Protein AF-0000000087647174 (afdb_homodimer)

Solvent-accessible surface area (backbone atoms only — not comparable to full-atom values): 28016 Å² total; per-residue (Å²): 135,87,87,78,84,74,86,78,82,80,76,81,75,75,77,78,75,77,76,73,79,75,77,76,76,72,75,74,75,75,74,72,73,73,77,72,71,60,72,70,64,63,54,54,50,62,52,38,54,63,48,56,74,18,55,45,66,81,54,76,66,61,51,58,64,56,45,48,37,51,50,40,34,52,49,32,66,31,69,84,44,49,74,46,58,58,70,43,44,45,51,32,48,70,75,23,43,50,56,51,49,48,52,36,60,67,63,58,63,47,58,58,33,41,82,67,64,77,73,72,74,71,82,64,83,77,45,68,67,58,46,52,37,46,48,43,52,52,45,43,45,53,52,52,61,71,61,63,69,49,73,67,49,49,50,19,52,45,41,41,61,38,38,54,54,66,53,83,88,55,81,57,39,69,61,32,42,49,53,21,30,49,22,32,24,52,37,48,50,49,36,51,56,39,23,77,73,66,30,57,48,67,23,21,45,62,62,50,51,48,57,54,51,51,69,60,44,60,64,42,46,31,58,71,62,33,65,91,49,54,67,67,56,54,53,50,49,49,56,70,32,52,100,130,87,89,70,85,69,78,78,80,78,70,81,72,74,76,73,75,76,75,72,80,77,74,76,74,72,76,73,74,74,74,73,72,73,75,74,70,60,69,70,63,63,56,52,49,62,52,38,56,60,48,56,76,14,63,48,66,88,54,77,66,62,50,58,63,57,45,49,37,52,50,41,36,52,49,33,64,31,68,82,44,50,75,46,56,59,69,41,44,47,51,33,48,70,75,23,44,49,56,52,48,49,51,32,61,68,64,60,62,49,64,54,35,43,81,70,65,77,73,72,74,71,81,64,83,77,46,68,67,59,45,52,38,48,50,44,50,52,46,44,45,54,50,53,61,69,63,64,69,49,72,67,48,49,49,20,52,45,40,42,60,37,37,54,54,68,54,81,86,55,79,57,38,69,60,33,41,51,54,21,28,50,22,31,23,54,37,48,51,50,34,51,55,39,22,76,74,68,31,58,48,67,24,21,44,63,62,50,50,47,56,54,52,52,70,61,46,58,65,42,46,32,58,70,61,34,66,92,48,54,65,68,54,53,52,49,49,50,55,70,32,53,98

Nearest PDB structures (foldseek):
  8c5l-assembly1_B-2  TM=8.445E-01  e=8.201E-06  Escherichia coli K-12
  4log-assembly1_B  TM=7.966E-01  e=1.423E-05  Escherichia coli O104:H4 str. 2009EL-2071
  6nx1-assembly2_A  TM=6.796E-01  e=5.367E-04  Homo sapiens
  7axg-assembly1_A  TM=6.955E-01  e=8.497E-04  Homo sapiens
  3vt7-assembly2_A  TM=5.934E-01  e=8.497E-04  Rattus norvegicus

Foldseek 3Di:
DDDDDDDDPPDPPPPPPPPPPPPPPVPPPPPVPPPPPVVPVVVPVVVVVLQPVLQPEQDDDPALLVQLLVQLLVVLPDVLNVVFDLVQSLQLCLQQSLLLSLLCVLLVSRRSYHDPDPPPLPPPDCPVVLVVLVVLSVVLSVLSVVLNDDPLLSVLLSLLSRLDLPGPPGDPSVSSVVSNVVSVVSNVVVLVVVCVPPNNVSSCSSVVSNVSSVVRDLVSSCVRRVVPDDSVRSSVSSSVSND/DDDDPVPDPPPPDPPPPPPPPPPPPVPPPPPVPPPPPVVPVVVPVVVVVQAPVLQDEQDDDPALLVLLLVQLLVVLPDVLNVVFDLVQSLQLCLQQSLLLSLLCVLLVSPGPYHDPPPPPLPPPDCPPVLVVLVVLSVVLSVLSVVLNDDPLLSVLLSLLSRLDLPGPPGDPSVSSVVSNVVSVVSNVVVLVVVCVPPNNVSSCSSVVSNVSSVVRDLVSSCVRRVVPDDSVRSSVSSSVSND

Structure (mmCIF, N/CA/C/O backbone):
data_AF-0000000087647174-model_v1
#
loop_
_entity.id
_entity.type
_entity.pdbx_description
1 polymer 'NR LBD domain-containing protein'
#
loop_
_atom_site.group_PDB
_atom_site.id
_atom_site.type_symbol
_atom_site.label_atom_id
_atom_site.label_alt_id
_atom_site.label_comp_id
_atom_site.label_asym_id
_atom_site.label_entity_id
_atom_site.label_seq_id
_atom_site.pdbx_PDB_ins_code
_atom_site.Cartn_x
_atom_site.Cartn_y
_atom_site.Cartn_z
_atom_site.occupancy
_atom_site.B_iso_or_equiv
_atom_site.auth_seq_id
_atom_site.auth_comp_id
_atom_site.auth_asym_id
_atom_site.auth_atom_id
_atom_site.pdbx_PDB_model_num
ATOM 1 N N . MET A 1 1 ? -89.812 -27.609 -20.031 1 23.02 1 MET A N 1
ATOM 2 C CA . MET A 1 1 ? -90.438 -27.469 -18.734 1 23.02 1 MET A CA 1
ATOM 3 C C . MET A 1 1 ? -89.562 -27.984 -17.609 1 23.02 1 MET A C 1
ATOM 5 O O . MET A 1 1 ? -89.875 -27.812 -16.422 1 23.02 1 MET A O 1
ATOM 9 N N . GLY A 1 2 ? -88.688 -29.141 -17.906 1 18.5 2 GLY A N 1
ATOM 10 C CA . GLY A 1 2 ? -88.5 -30.156 -16.891 1 18.5 2 GLY A CA 1
ATOM 11 C C . GLY A 1 2 ? -87.875 -29.656 -15.633 1 18.5 2 GLY A C 1
ATOM 12 O O . GLY A 1 2 ? -87.312 -28.547 -15.617 1 18.5 2 GLY A O 1
ATOM 13 N N . ALA A 1 3 ? -87.188 -30.688 -14.805 1 21.03 3 ALA A N 1
ATOM 14 C CA . ALA A 1 3 ? -87.125 -31.297 -13.477 1 21.03 3 ALA A CA 1
ATOM 15 C C . ALA A 1 3 ? -86.062 -30.578 -12.617 1 21.03 3 ALA A C 1
ATOM 17 O O . ALA A 1 3 ? -85.125 -30 -13.133 1 21.03 3 ALA A O 1
ATOM 18 N N . VAL A 1 4 ? -86.125 -30.656 -11.273 1 23.84 4 VAL A N 1
ATOM 19 C CA . VAL A 1 4 ? -86 -30.156 -9.906 1 23.84 4 VAL A CA 1
ATOM 20 C C . VAL A 1 4 ? -84.625 -30.422 -9.375 1 23.84 4 VAL A C 1
ATOM 22 O O . VAL A 1 4 ? -84.25 -30.047 -8.25 1 23.84 4 VAL A O 1
ATOM 25 N N . GLN A 1 5 ? -83.625 -31.172 -10.062 1 20.84 5 GLN A N 1
ATOM 26 C CA . GLN A 1 5 ? -83 -32.125 -9.148 1 20.84 5 GLN A CA 1
ATOM 27 C C . GLN A 1 5 ? -82.312 -31.406 -7.992 1 20.84 5 GLN A C 1
ATOM 29 O O . GLN A 1 5 ? -81.812 -30.281 -8.156 1 20.84 5 GLN A O 1
ATOM 34 N N . HIS A 1 6 ? -82.125 -31.906 -6.773 1 21.38 6 HIS A N 1
ATOM 35 C CA . HIS A 1 6 ? -82.062 -31.875 -5.316 1 21.38 6 HIS A CA 1
ATOM 36 C C . HIS A 1 6 ? -80.688 -31.578 -4.824 1 21.38 6 HIS A C 1
ATOM 38 O O . HIS A 1 6 ? -80.438 -31.625 -3.621 1 21.38 6 HIS A O 1
ATOM 44 N N . GLU A 1 7 ? -79.562 -31.453 -5.734 1 22.02 7 GLU A N 1
ATOM 45 C CA . GLU A 1 7 ? -78.375 -32.031 -5.125 1 22.02 7 GLU A CA 1
ATOM 46 C C . GLU A 1 7 ? -78.062 -31.359 -3.783 1 22.02 7 GLU A C 1
ATOM 48 O O . GLU A 1 7 ? -78.375 -30.188 -3.576 1 22.02 7 GLU A O 1
ATOM 53 N N . ARG A 1 8 ? -77.438 -32.156 -2.865 1 21.92 8 ARG A N 1
ATOM 54 C CA . ARG A 1 8 ? -77.125 -32.438 -1.476 1 21.92 8 ARG A CA 1
ATOM 55 C C . ARG A 1 8 ? -76.188 -31.391 -0.894 1 21.92 8 ARG A C 1
ATOM 57 O O . ARG A 1 8 ? -75.312 -30.875 -1.592 1 21.92 8 ARG A O 1
ATOM 64 N N . ALA A 1 9 ? -76.5 -30.844 0.259 1 21.78 9 ALA A N 1
ATOM 65 C CA . ALA A 1 9 ? -76.188 -29.844 1.283 1 21.78 9 ALA A CA 1
ATOM 66 C C . ALA A 1 9 ? -74.812 -30.109 1.944 1 21.78 9 ALA A C 1
ATOM 68 O O . ALA A 1 9 ? -74.75 -30.922 2.861 1 21.78 9 ALA A O 1
ATOM 69 N N . LEU A 1 10 ? -73.75 -30.641 1.104 1 22.23 10 LEU A N 1
ATOM 70 C CA . LEU A 1 10 ? -72.625 -31.203 1.797 1 22.23 10 LEU A CA 1
ATOM 71 C C . LEU A 1 10 ? -72.062 -30.219 2.816 1 22.23 10 LEU A C 1
ATOM 73 O O . LEU A 1 10 ? -71.875 -29.047 2.506 1 22.23 10 LEU A O 1
ATOM 77 N N . GLY A 1 11 ? -72.25 -30.484 4.055 1 21.05 11 GLY A N 1
ATOM 78 C CA . GLY A 1 11 ? -72 -29.969 5.391 1 21.05 11 GLY A CA 1
ATOM 79 C C . GLY A 1 11 ? -70.562 -29.625 5.629 1 21.05 11 GLY A C 1
ATOM 80 O O . GLY A 1 11 ? -69.688 -30.391 5.262 1 21.05 11 GLY A O 1
ATOM 81 N N . GLU A 1 12 ? -70.125 -28.375 5.574 1 23.55 12 GLU A N 1
ATOM 82 C CA . GLU A 1 12 ? -68.875 -27.641 5.68 1 23.55 12 GLU A CA 1
ATOM 83 C C . GLU A 1 12 ? -68.25 -27.859 7.035 1 23.55 12 GLU A C 1
ATOM 85 O O . GLU A 1 12 ? -68.625 -27.25 8.031 1 23.55 12 GLU A O 1
ATOM 90 N N . LYS A 1 13 ? -68.125 -29.188 7.402 1 23.41 13 LYS A N 1
ATOM 91 C CA . LYS A 1 13 ? -67.5 -29.5 8.695 1 23.41 13 LYS A CA 1
ATOM 92 C C . LYS A 1 13 ? -66.25 -28.656 8.953 1 23.41 13 LYS A C 1
ATOM 94 O O . LYS A 1 13 ? -65.375 -28.594 8.102 1 23.41 13 LYS A O 1
ATOM 99 N N . GLU A 1 14 ? -66.25 -27.688 9.742 1 23.7 14 GLU A N 1
ATOM 100 C CA . GLU A 1 14 ? -65.375 -26.688 10.289 1 23.7 14 GLU A CA 1
ATOM 101 C C . GLU A 1 14 ? -64.25 -27.344 11.078 1 23.7 14 GLU A C 1
ATOM 103 O O . GLU A 1 14 ? -64.438 -27.828 12.188 1 23.7 14 GLU A O 1
ATOM 108 N N . ARG A 1 15 ? -63.656 -28.406 10.609 1 23.5 15 ARG A N 1
ATOM 109 C CA . ARG A 1 15 ? -62.688 -29.062 11.469 1 23.5 15 ARG A CA 1
ATOM 110 C C . ARG A 1 15 ? -61.688 -28.078 12.055 1 23.5 15 ARG A C 1
ATOM 112 O O . ARG A 1 15 ? -61.031 -27.359 11.312 1 23.5 15 ARG A O 1
ATOM 119 N N . ARG A 1 16 ? -61.906 -27.516 13.219 1 26.16 16 ARG A N 1
ATOM 120 C CA . ARG A 1 16 ? -61.156 -26.719 14.164 1 26.16 16 ARG A CA 1
ATOM 121 C C . ARG A 1 16 ? -59.812 -27.359 14.453 1 26.16 16 ARG A C 1
ATOM 123 O O . ARG A 1 16 ? -59.719 -28.344 15.203 1 26.16 16 ARG A O 1
ATOM 130 N N . ARG A 1 17 ? -58.969 -27.875 13.508 1 20.91 17 ARG A N 1
ATOM 131 C CA . ARG A 1 17 ? -57.75 -28.641 13.789 1 20.91 17 ARG A CA 1
ATOM 132 C C . ARG A 1 17 ? -56.844 -27.875 14.734 1 20.91 17 ARG A C 1
ATOM 134 O O . ARG A 1 17 ? -56.5 -26.719 14.484 1 20.91 17 ARG A O 1
ATOM 141 N N . ASN A 1 18 ? -57 -28.109 16.047 1 24.19 18 ASN A N 1
ATOM 142 C CA . ASN A 1 18 ? -56.188 -27.75 17.203 1 24.19 18 ASN A CA 1
ATOM 143 C C . ASN A 1 18 ? -54.688 -27.922 16.922 1 24.19 18 ASN A C 1
ATOM 145 O O . ASN A 1 18 ? -54.219 -29.047 16.703 1 24.19 18 ASN A O 1
ATOM 149 N N . GLU A 1 19 ? -54.125 -27.234 16.031 1 26.28 19 GLU A N 1
ATOM 150 C CA . GLU A 1 19 ? -52.688 -27.344 15.688 1 26.28 19 GLU A CA 1
ATOM 151 C C . GLU A 1 19 ? -51.812 -27.203 16.922 1 26.28 19 GLU A C 1
ATOM 153 O O . GLU A 1 19 ? -51.844 -26.156 17.594 1 26.28 19 GLU A O 1
ATOM 158 N N . ALA A 1 20 ? -51.688 -28.234 17.734 1 27.53 20 ALA A N 1
ATOM 159 C CA . ALA A 1 20 ? -50.812 -28.359 18.891 1 27.53 20 ALA A CA 1
ATOM 160 C C . ALA A 1 20 ? -49.438 -27.797 18.594 1 27.53 20 ALA A C 1
ATOM 162 O O . ALA A 1 20 ? -48.906 -27.984 17.5 1 27.53 20 ALA A O 1
ATOM 163 N N . PRO A 1 21 ? -49.031 -26.719 19.234 1 27.09 21 PRO A N 1
ATOM 164 C CA . PRO A 1 21 ? -47.75 -26 19.078 1 27.09 21 PRO A CA 1
ATOM 165 C C . PRO A 1 21 ? -46.562 -26.906 19.328 1 27.09 21 PRO A C 1
ATOM 167 O O . PRO A 1 21 ? -46.438 -27.516 20.391 1 27.09 21 PRO A O 1
ATOM 170 N N . ALA A 1 22 ? -46.188 -27.766 18.516 1 26.92 22 ALA A N 1
ATOM 171 C CA . ALA A 1 22 ? -45.062 -28.672 18.672 1 26.92 22 ALA A CA 1
ATOM 172 C C . ALA A 1 22 ? -43.812 -27.938 19.203 1 26.92 22 ALA A C 1
ATOM 174 O O . ALA A 1 22 ? -43.438 -26.906 18.656 1 26.92 22 ALA A O 1
ATOM 175 N N . THR A 1 23 ? -43.688 -27.906 20.422 1 25.52 23 THR A N 1
ATOM 176 C CA . THR A 1 23 ? -42.531 -27.453 21.188 1 25.52 23 THR A CA 1
ATOM 177 C C . THR A 1 23 ? -41.25 -28.156 20.719 1 25.52 23 THR A C 1
ATOM 179 O O . THR A 1 23 ? -41.094 -29.359 20.938 1 25.52 23 THR A O 1
ATOM 182 N N . CYS A 1 24 ? -40.906 -28.062 19.484 1 21.72 24 CYS A N 1
ATOM 183 C CA . CYS A 1 24 ? -39.688 -28.688 18.984 1 21.72 24 CYS A CA 1
ATOM 184 C C . CYS A 1 24 ? -38.5 -28.438 19.906 1 21.72 24 CYS A C 1
ATOM 186 O O . CYS A 1 24 ? -38.094 -27.297 20.094 1 21.72 24 CYS A O 1
ATOM 188 N N . ASN A 1 25 ? -38.438 -29.109 20.984 1 22.41 25 ASN A N 1
ATOM 189 C CA . ASN A 1 25 ? -37.281 -29.234 21.859 1 22.41 25 ASN A CA 1
ATOM 190 C C . ASN A 1 25 ? -36 -29.562 21.047 1 22.41 25 ASN A C 1
ATOM 192 O O . ASN A 1 25 ? -35.812 -30.703 20.641 1 22.41 25 ASN A O 1
ATOM 196 N N . ARG A 1 26 ? -35.75 -28.875 20.016 1 21.47 26 ARG A N 1
ATOM 197 C CA . ARG A 1 26 ? -34.562 -29.109 19.188 1 21.47 26 ARG A CA 1
ATOM 198 C C . ARG A 1 26 ? -33.344 -29.266 20.047 1 21.47 26 ARG A C 1
ATOM 200 O O . ARG A 1 26 ? -32.969 -28.359 20.797 1 21.47 26 ARG A O 1
ATOM 207 N N . ASN A 1 27 ? -33.156 -30.375 20.641 1 23.05 27 ASN A N 1
ATOM 208 C CA . ASN A 1 27 ? -31.922 -30.797 21.281 1 23.05 27 ASN A CA 1
ATOM 209 C C . ASN A 1 27 ? -30.703 -30.422 20.422 1 23.05 27 ASN A C 1
ATOM 211 O O . ASN A 1 27 ? -30.516 -30.984 19.328 1 23.05 27 ASN A O 1
ATOM 215 N N . PHE A 1 28 ? -30.375 -29.203 20.312 1 23.78 28 PHE A N 1
ATOM 216 C CA . PHE A 1 28 ? -29.125 -28.734 19.734 1 23.78 28 PHE A CA 1
ATOM 217 C C . PHE A 1 28 ? -27.938 -29.516 20.312 1 23.78 28 PHE A C 1
ATOM 219 O O . PHE A 1 28 ? -27.594 -29.359 21.484 1 23.78 28 PHE A O 1
ATOM 226 N N . VAL A 1 29 ? -27.875 -30.781 20.094 1 24.5 29 VAL A N 1
ATOM 227 C CA . VAL A 1 29 ? -26.656 -31.484 20.453 1 24.5 29 VAL A CA 1
ATOM 228 C C . VAL A 1 29 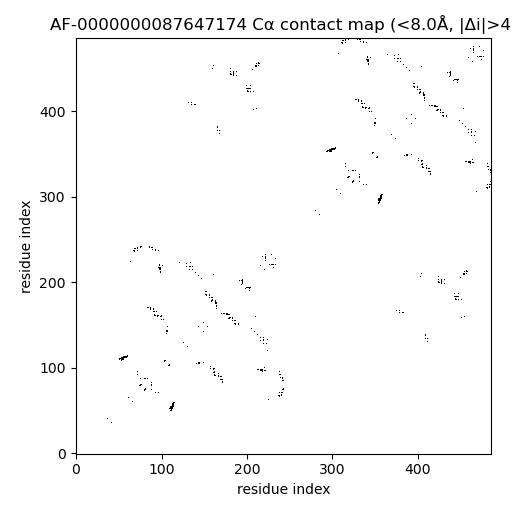? -25.438 -30.672 20.031 1 24.5 29 VAL A C 1
ATOM 230 O O . VAL A 1 29 ? -25.297 -30.297 18.859 1 24.5 29 VAL A O 1
ATOM 233 N N . LYS A 1 30 ? -24.859 -29.938 20.922 1 25.48 30 LYS A N 1
ATOM 234 C CA . LYS A 1 30 ? -23.578 -29.234 20.969 1 25.48 30 LYS A CA 1
ATOM 235 C C . LYS A 1 30 ? -22.438 -30.156 20.547 1 25.48 30 LYS A C 1
ATOM 237 O O . LYS A 1 30 ? -21.922 -30.922 21.359 1 25.48 30 LYS A O 1
ATOM 242 N N . THR A 1 31 ? -22.594 -30.938 19.547 1 25.72 31 THR A N 1
ATOM 243 C CA . THR A 1 31 ? -21.375 -31.656 19.156 1 25.72 31 THR A CA 1
ATOM 244 C C . THR A 1 31 ? -20.203 -30.688 19.047 1 25.72 31 THR A C 1
ATOM 246 O O . THR A 1 31 ? -20.203 -29.781 18.219 1 25.72 31 THR A O 1
ATOM 249 N N . THR A 1 32 ? -19.578 -30.453 20.156 1 26.84 32 THR A N 1
ATOM 250 C CA . THR A 1 32 ? -18.281 -29.812 20.328 1 26.84 32 THR A CA 1
ATOM 251 C C . THR A 1 32 ? -17.234 -30.422 19.406 1 26.84 32 THR A C 1
ATOM 253 O O . THR A 1 32 ? -16.75 -31.531 19.672 1 26.84 32 THR A O 1
ATOM 256 N N . THR A 1 33 ? -17.484 -30.578 18.172 1 27.47 33 THR A N 1
ATOM 257 C CA . THR A 1 33 ? -16.344 -31.016 17.375 1 27.47 33 THR A CA 1
ATOM 258 C C . THR A 1 33 ? -15.109 -30.172 17.688 1 27.47 33 THR A C 1
ATOM 260 O O . THR A 1 33 ? -15.078 -28.969 17.406 1 27.47 33 THR A O 1
ATOM 263 N N . THR A 1 34 ? -14.484 -30.516 18.766 1 27.27 34 THR A N 1
ATOM 264 C CA . THR A 1 34 ? -13.117 -30.078 19.062 1 27.27 34 THR A CA 1
ATOM 265 C C . THR A 1 34 ? -12.219 -30.25 17.844 1 27.27 34 THR A C 1
ATOM 267 O O . THR A 1 34 ? -11.961 -31.375 17.406 1 27.27 34 THR A O 1
ATOM 270 N N . LEU A 1 35 ? -12.352 -29.484 16.906 1 27.92 35 LEU A N 1
ATOM 271 C CA . LEU A 1 35 ? -11.336 -29.422 15.867 1 27.92 35 LEU A CA 1
ATOM 272 C C . LEU A 1 35 ? -9.938 -29.328 16.469 1 27.92 35 LEU A C 1
ATOM 274 O O . LEU A 1 35 ? -9.562 -28.297 17.031 1 27.92 35 LEU A O 1
ATOM 278 N N . THR A 1 36 ? -9.508 -30.406 17.172 1 29.19 36 THR A N 1
ATOM 279 C CA . THR A 1 36 ? -8.102 -30.562 17.547 1 29.19 36 THR A CA 1
ATOM 280 C C . THR A 1 36 ? -7.199 -30.344 16.328 1 29.19 36 THR A C 1
ATOM 282 O O . THR A 1 36 ? -7.145 -31.188 15.438 1 29.19 36 THR A O 1
ATOM 285 N N . CYS A 1 37 ? -7.164 -29.203 15.859 1 27.64 37 CYS A N 1
ATOM 286 C CA . CYS A 1 37 ? -6.137 -28.875 14.883 1 27.64 37 CYS A CA 1
ATOM 287 C C . CYS A 1 37 ? -4.746 -29.219 15.406 1 27.64 37 CYS A C 1
ATOM 289 O O . CYS A 1 37 ? -4.266 -28.594 16.359 1 27.64 37 CYS A O 1
ATOM 291 N N . ASP A 1 38 ? -4.391 -30.516 15.547 1 28.55 38 ASP A N 1
ATOM 292 C CA . ASP A 1 38 ? -2.988 -30.828 15.797 1 28.55 38 ASP A CA 1
ATOM 293 C C . ASP A 1 38 ? -2.066 -30.047 14.867 1 28.55 38 ASP A C 1
ATOM 295 O O . ASP A 1 38 ? -2.152 -30.172 13.648 1 28.55 38 ASP A O 1
ATOM 299 N N . PRO A 1 39 ? -1.535 -28.953 15.258 1 34.22 39 PRO A N 1
ATOM 300 C CA . PRO A 1 39 ? -0.658 -28.047 14.523 1 34.22 39 PRO A CA 1
ATOM 301 C C . PRO A 1 39 ? 0.453 -28.766 13.773 1 34.22 39 PRO A C 1
ATOM 303 O O . PRO A 1 39 ? 1.096 -28.188 12.891 1 34.22 39 PRO A O 1
ATOM 306 N N . SER A 1 40 ? 0.933 -29.969 14.211 1 34.25 40 SER A N 1
ATOM 307 C CA . SER A 1 40 ? 2.082 -30.672 13.648 1 34.25 40 SER A CA 1
ATOM 308 C C . SER A 1 40 ? 1.779 -31.188 12.242 1 34.25 40 SER A C 1
ATOM 310 O O . SER A 1 40 ? 2.646 -31.156 11.367 1 34.25 40 SER A O 1
ATOM 312 N N . GLN A 1 41 ? 0.749 -32.062 12.102 1 31.84 41 GLN A N 1
ATOM 313 C CA . GLN A 1 41 ? 0.479 -32.812 10.883 1 31.84 41 GLN A CA 1
ATOM 314 C C . GLN A 1 41 ? -0.001 -31.906 9.766 1 31.84 41 GLN A C 1
ATOM 316 O O . GLN A 1 41 ? 0.23 -32.188 8.586 1 31.84 41 GLN A O 1
ATOM 321 N N . ALA A 1 42 ? -0.937 -31.016 10.078 1 32.34 42 ALA A N 1
ATOM 322 C CA . ALA A 1 42 ? -1.534 -30.234 9 1 32.34 42 ALA A CA 1
ATOM 323 C C . ALA A 1 42 ? -0.517 -29.266 8.391 1 32.34 42 ALA A C 1
ATOM 325 O O . ALA A 1 42 ? -0.709 -28.781 7.273 1 32.34 42 ALA A O 1
ATOM 326 N N . SER A 1 43 ? 0.49 -28.859 9.125 1 37.28 43 SER A N 1
ATOM 327 C CA . SER A 1 43 ? 1.558 -27.969 8.68 1 37.28 43 SER A CA 1
ATOM 328 C C . SER A 1 43 ? 2.414 -28.625 7.605 1 37.28 43 SER A C 1
ATOM 330 O O . SER A 1 43 ? 2.844 -27.969 6.656 1 37.28 43 SER A O 1
ATOM 332 N N . SER A 1 44 ? 2.787 -29.969 7.805 1 36.09 44 SER A N 1
ATOM 333 C CA . SER A 1 44 ? 3.752 -30.656 6.945 1 36.09 44 SER A CA 1
ATOM 334 C C . SER A 1 44 ? 3.148 -30.969 5.582 1 36.09 44 SER A C 1
ATOM 336 O O . SER A 1 44 ? 3.822 -30.859 4.559 1 36.09 44 SER A O 1
ATOM 338 N N . GLN A 1 45 ? 1.918 -31.625 5.598 1 32.19 45 GLN A N 1
ATOM 339 C CA . GLN A 1 45 ? 1.375 -32.156 4.359 1 32.19 45 GLN A CA 1
ATOM 340 C C . GLN A 1 45 ? 0.993 -31.062 3.383 1 32.19 45 GLN A C 1
ATOM 342 O O . GLN A 1 45 ? 1.2 -31.188 2.176 1 32.19 45 GLN A O 1
ATOM 347 N N . ARG A 1 46 ? 0.147 -30.078 3.838 1 32.69 46 ARG A N 1
ATOM 348 C CA . ARG A 1 46 ? -0.354 -29.078 2.902 1 32.69 46 ARG A CA 1
ATOM 349 C C . ARG A 1 46 ? 0.768 -28.156 2.434 1 32.69 46 ARG A C 1
ATOM 351 O O . ARG A 1 46 ? 0.696 -27.594 1.342 1 32.69 46 ARG A O 1
ATOM 358 N N . GLN A 1 47 ? 1.764 -27.938 3.281 1 37.59 47 GLN A N 1
ATOM 359 C CA . GLN A 1 47 ? 3.01 -27.312 2.84 1 37.59 47 GLN A CA 1
ATOM 360 C C . GLN A 1 47 ? 3.703 -28.172 1.784 1 37.59 47 GLN A C 1
ATOM 362 O O . GLN A 1 47 ? 4.316 -27.641 0.855 1 37.59 47 GLN A O 1
ATOM 367 N N . GLU A 1 48 ? 3.771 -29.531 2.012 1 35.81 48 GLU A N 1
ATOM 368 C CA . GLU A 1 48 ? 4.398 -30.484 1.091 1 35.81 48 GLU A CA 1
ATOM 369 C C . GLU A 1 48 ? 3.65 -30.531 -0.238 1 35.81 48 GLU A C 1
ATOM 371 O O . GLU A 1 48 ? 4.266 -30.656 -1.299 1 35.81 48 GLU A O 1
ATOM 376 N N . ARG A 1 49 ? 2.279 -30.734 -0.21 1 32.22 49 ARG A N 1
ATOM 377 C CA . ARG A 1 49 ? 1.573 -30.828 -1.484 1 32.22 49 ARG A CA 1
ATOM 378 C C . ARG A 1 49 ? 1.785 -29.562 -2.314 1 32.22 49 ARG A C 1
ATOM 380 O O . ARG A 1 49 ? 1.882 -29.625 -3.541 1 32.22 49 ARG A O 1
ATOM 387 N N . ALA A 1 50 ? 1.824 -28.438 -1.612 1 33.09 50 ALA A N 1
ATOM 388 C CA . ALA A 1 50 ? 2.156 -27.234 -2.377 1 33.09 50 ALA A CA 1
ATOM 389 C C . ALA A 1 50 ? 3.617 -27.25 -2.816 1 33.09 50 ALA A C 1
ATOM 391 O O . ALA A 1 50 ? 3.961 -26.719 -3.871 1 33.09 50 ALA A O 1
ATOM 392 N N . LYS A 1 51 ? 4.488 -27.812 -1.981 1 33.91 51 LYS A N 1
ATOM 393 C CA . LYS A 1 51 ? 5.875 -28 -2.391 1 33.91 51 LYS A CA 1
ATOM 394 C C . LYS A 1 51 ? 5.988 -29.016 -3.52 1 33.91 51 LYS A C 1
ATOM 396 O O . LYS A 1 51 ? 6.809 -28.859 -4.426 1 33.91 51 LYS A O 1
ATOM 401 N N . ASN A 1 52 ? 5.461 -30.312 -3.311 1 32.12 52 ASN A N 1
ATOM 402 C CA . ASN A 1 52 ? 5.664 -31.469 -4.191 1 32.12 52 ASN A CA 1
ATOM 403 C C . ASN A 1 52 ? 5.105 -31.203 -5.586 1 32.12 52 ASN A C 1
ATOM 405 O O . ASN A 1 52 ? 5.672 -31.656 -6.582 1 32.12 52 ASN A O 1
ATOM 409 N N . ASN A 1 53 ? 3.861 -30.812 -5.66 1 30.11 53 ASN A N 1
ATOM 410 C CA . ASN A 1 53 ? 3.359 -30.781 -7.031 1 30.11 53 ASN A CA 1
ATOM 411 C C . ASN A 1 53 ? 4.102 -29.75 -7.879 1 30.11 53 ASN A C 1
ATOM 413 O O . ASN A 1 53 ? 3.809 -29.594 -9.062 1 30.11 53 ASN A O 1
ATOM 417 N N . PHE A 1 54 ? 4.723 -28.828 -7.176 1 30.55 54 PHE A N 1
ATOM 418 C CA . PHE A 1 54 ? 5.426 -27.859 -8 1 30.55 54 PHE A CA 1
ATOM 419 C C . PHE A 1 54 ? 6.809 -28.375 -8.383 1 30.55 54 PHE A C 1
ATOM 421 O O . PHE A 1 54 ? 7.691 -27.594 -8.75 1 30.55 54 PHE A O 1
ATOM 428 N N . SER A 1 55 ? 7.305 -29.531 -7.984 1 30.66 55 SER A N 1
ATOM 429 C CA . SER A 1 55 ? 8.539 -30.125 -8.484 1 30.66 55 SER A CA 1
ATOM 430 C C . SER A 1 55 ? 8.547 -30.188 -10.008 1 30.66 55 SER A C 1
ATOM 432 O O . SER A 1 55 ? 8.297 -31.234 -10.594 1 30.66 55 SER A O 1
ATOM 434 N N . ILE A 1 56 ? 7.934 -29.359 -10.828 1 31.03 56 ILE A N 1
ATOM 435 C CA . ILE A 1 56 ? 8.078 -29.547 -12.266 1 31.03 56 ILE A CA 1
ATOM 436 C C . ILE A 1 56 ? 9.562 -29.641 -12.625 1 31.03 56 ILE A C 1
ATOM 438 O O . ILE A 1 56 ? 10.391 -28.891 -12.102 1 31.03 56 ILE A O 1
ATOM 442 N N . SER A 1 57 ? 10.148 -30.641 -13.375 1 31.11 57 SER A N 1
ATOM 443 C CA . SER A 1 57 ? 11.344 -30.969 -14.148 1 31.11 57 SER A CA 1
ATOM 444 C C . SER A 1 57 ? 12.086 -29.719 -14.594 1 31.11 57 SER A C 1
ATOM 446 O O . SER A 1 57 ? 11.5 -28.641 -14.672 1 31.11 57 SER A O 1
ATOM 448 N N . ARG A 1 58 ? 13.414 -29.641 -14.984 1 36.38 58 ARG A N 1
ATOM 449 C CA . ARG A 1 58 ? 14.414 -28.734 -15.523 1 36.38 58 ARG A CA 1
ATOM 450 C C . ARG A 1 58 ? 13.805 -27.812 -16.594 1 36.38 58 ARG A C 1
ATOM 452 O O . ARG A 1 58 ? 14.484 -27.453 -17.562 1 36.38 58 ARG A O 1
ATOM 459 N N . LEU A 1 59 ? 12.5 -27.75 -17.062 1 37.78 59 LEU A N 1
ATOM 460 C CA . LEU A 1 59 ? 11.742 -27.219 -18.188 1 37.78 59 LEU A CA 1
ATOM 461 C C . LEU A 1 59 ? 11.828 -25.703 -18.219 1 37.78 59 LEU A C 1
ATOM 463 O O . LEU A 1 59 ? 12.031 -25.062 -17.188 1 37.78 59 LEU A O 1
ATOM 467 N N . VAL A 1 60 ? 12.023 -25.016 -19.5 1 46.31 60 VAL A N 1
ATOM 468 C CA . VAL A 1 60 ? 12.008 -23.641 -19.969 1 46.31 60 VAL A CA 1
ATOM 469 C C . VAL A 1 60 ? 11.086 -22.797 -19.094 1 46.31 60 VAL A C 1
ATOM 471 O O . VAL A 1 60 ? 9.938 -23.172 -18.844 1 46.31 60 VAL A O 1
ATOM 474 N N . ALA A 1 61 ? 11.727 -22.109 -18.25 1 53.62 61 ALA A N 1
ATOM 475 C CA . ALA A 1 61 ? 10.938 -21.172 -17.438 1 53.62 61 ALA A CA 1
ATOM 476 C C . ALA A 1 61 ? 9.68 -20.75 -18.188 1 53.62 61 ALA A C 1
ATOM 478 O O . ALA A 1 61 ? 9.734 -20.406 -19.359 1 53.62 61 ALA A O 1
ATOM 479 N N . PRO A 1 62 ? 8.523 -21.141 -17.75 1 63.25 62 PRO A N 1
ATOM 480 C CA . PRO A 1 62 ? 7.293 -20.703 -18.406 1 63.25 62 PRO A CA 1
ATOM 481 C C . PRO A 1 62 ? 7.328 -19.219 -18.797 1 63.25 62 PRO A C 1
ATOM 483 O O . PRO A 1 62 ? 8.008 -18.422 -18.141 1 63.25 62 PRO A O 1
ATOM 486 N N . SER A 1 63 ? 7.121 -19.062 -19.984 1 83.25 63 SER A N 1
ATOM 487 C CA . SER A 1 63 ? 6.906 -17.672 -20.375 1 83.25 63 SER A CA 1
ATOM 488 C C . SER A 1 63 ? 6.09 -16.922 -19.328 1 83.25 63 SER A C 1
ATOM 490 O O . SER A 1 63 ? 5.402 -17.531 -18.516 1 83.25 63 SER A O 1
ATOM 492 N N . SER A 1 64 ? 6.332 -15.727 -19.125 1 89 64 SER A N 1
ATOM 493 C CA . SER A 1 64 ? 5.559 -14.883 -18.219 1 89 64 SER A CA 1
ATOM 494 C C . SER A 1 64 ? 4.059 -15.102 -18.406 1 89 64 SER A C 1
ATOM 496 O O . SER A 1 64 ? 3.303 -15.125 -17.438 1 89 64 SER A O 1
ATOM 498 N N . GLU A 1 65 ? 3.713 -15.375 -19.625 1 91.88 65 GLU A N 1
ATOM 499 C CA . GLU A 1 65 ? 2.299 -15.586 -19.922 1 91.88 65 GLU A CA 1
ATOM 500 C C . GLU A 1 65 ? 1.793 -16.891 -19.312 1 91.88 65 GLU A C 1
ATOM 502 O O . GLU A 1 65 ? 0.747 -16.906 -18.656 1 91.88 65 GLU A O 1
ATOM 507 N N . SER A 1 66 ? 2.533 -17.953 -19.562 1 91.19 66 SER A N 1
ATOM 508 C CA . SER A 1 66 ? 2.137 -19.25 -19.016 1 91.19 66 SER A CA 1
ATOM 509 C C . SER A 1 66 ? 2.139 -19.234 -17.5 1 91.19 66 SER A C 1
ATOM 511 O O . SER A 1 66 ? 1.263 -19.828 -16.859 1 91.19 66 SER A O 1
ATOM 513 N N . PHE A 1 67 ? 3.1 -18.531 -16.984 1 90.25 67 PHE A N 1
ATOM 514 C CA . PHE A 1 67 ? 3.172 -18.422 -15.531 1 90.25 67 PHE A CA 1
ATOM 515 C C . PHE A 1 67 ? 1.964 -17.672 -14.984 1 90.25 67 PHE A C 1
ATOM 517 O O . PHE A 1 67 ? 1.361 -18.094 -13.992 1 90.25 67 PHE A O 1
ATOM 524 N N . LEU A 1 68 ? 1.586 -16.594 -15.633 1 93.94 68 LEU A N 1
ATOM 525 C CA . LEU A 1 68 ? 0.445 -15.797 -15.188 1 93.94 68 LEU A CA 1
ATOM 526 C C . LEU A 1 68 ? -0.831 -16.641 -15.188 1 93.94 68 LEU A C 1
ATOM 528 O O . LEU A 1 68 ? -1.572 -16.641 -14.203 1 93.94 68 LEU A O 1
ATOM 532 N N . VAL A 1 69 ? -1.053 -17.344 -16.266 1 94.31 69 VAL A N 1
ATOM 533 C CA . VAL A 1 69 ? -2.258 -18.156 -16.391 1 94.31 69 VAL A CA 1
ATOM 534 C C . VAL A 1 69 ? -2.281 -19.234 -15.297 1 94.31 69 VAL A C 1
ATOM 536 O O . VAL A 1 69 ? -3.309 -19.438 -14.641 1 94.31 69 VAL A O 1
ATOM 539 N N . SER A 1 70 ? -1.16 -19.891 -15.086 1 92.94 70 SER A N 1
ATOM 540 C CA . SER A 1 70 ? -1.063 -20.922 -14.062 1 92.94 70 SER A CA 1
ATOM 541 C C . SER A 1 70 ? -1.312 -20.344 -12.672 1 92.94 70 SER A C 1
ATOM 543 O O . SER A 1 70 ? -1.971 -20.969 -11.836 1 92.94 70 SER A O 1
ATOM 545 N N . LEU A 1 71 ? -0.772 -19.188 -12.445 1 92.75 71 LEU A N 1
ATOM 546 C CA . LEU A 1 71 ? -0.911 -18.531 -11.156 1 92.75 71 LEU A CA 1
ATOM 547 C C . LEU A 1 71 ? -2.369 -18.188 -10.875 1 92.75 71 LEU A C 1
ATOM 549 O O . LEU A 1 71 ? -2.871 -18.422 -9.773 1 92.75 71 LEU A O 1
ATOM 553 N N . ILE A 1 72 ? -3.016 -17.594 -11.891 1 96 72 ILE A N 1
ATOM 554 C CA . ILE A 1 72 ? -4.41 -17.188 -11.742 1 96 72 ILE A CA 1
ATOM 555 C C . ILE A 1 72 ? -5.277 -18.422 -11.5 1 96 72 ILE A C 1
ATOM 557 O O . ILE A 1 72 ? -6.156 -18.422 -10.633 1 96 72 ILE A O 1
ATOM 561 N N . ARG A 1 73 ? -5.004 -19.484 -12.18 1 94.56 73 ARG A N 1
ATOM 562 C CA . ARG A 1 73 ? -5.754 -20.719 -11.984 1 94.56 73 ARG A CA 1
ATOM 563 C C . ARG A 1 73 ? -5.539 -21.281 -10.578 1 94.56 73 ARG A C 1
ATOM 565 O O . ARG A 1 73 ? -6.48 -21.75 -9.938 1 94.56 73 ARG A O 1
ATOM 572 N N . TRP A 1 74 ? -4.352 -21.25 -10.172 1 92.69 74 TRP A N 1
ATOM 573 C CA . TRP A 1 74 ? -4.02 -21.719 -8.828 1 92.69 74 TRP A CA 1
ATOM 574 C C . TRP A 1 74 ? -4.785 -20.922 -7.773 1 92.69 74 TRP A C 1
ATOM 576 O O . TRP A 1 74 ? -5.41 -21.5 -6.883 1 92.69 74 TRP A O 1
ATOM 586 N N . TRP A 1 75 ? -4.797 -19.625 -7.875 1 93.75 75 TRP A N 1
ATOM 587 C CA . TRP A 1 75 ? -5.5 -18.781 -6.914 1 93.75 75 TRP A CA 1
ATOM 588 C C . TRP A 1 75 ? -7.004 -19 -6.98 1 93.75 75 TRP A C 1
ATOM 590 O O . TRP A 1 75 ? -7.68 -19.047 -5.949 1 93.75 75 TRP A O 1
ATOM 600 N N . SER A 1 76 ? -7.434 -19.141 -8.18 1 94.75 76 SER A N 1
ATOM 601 C CA . SER A 1 76 ? -8.867 -19.344 -8.375 1 94.75 76 SER A CA 1
ATOM 602 C C . SER A 1 76 ? -9.352 -20.609 -7.676 1 94.75 76 SER A C 1
ATOM 604 O O . SER A 1 76 ? -10.516 -20.688 -7.277 1 94.75 76 SER A O 1
ATOM 606 N N . SER A 1 77 ? -8.477 -21.516 -7.508 1 93.19 77 SER A N 1
ATOM 607 C CA . SER A 1 77 ? -8.852 -22.797 -6.922 1 93.19 77 SER A CA 1
ATOM 608 C C . SER A 1 77 ? -8.547 -22.828 -5.426 1 93.19 77 SER A C 1
ATOM 610 O O . SER A 1 77 ? -8.891 -23.797 -4.738 1 93.19 77 SER A O 1
ATOM 612 N N . SER A 1 78 ? -7.922 -21.812 -4.926 1 93.5 78 SER A N 1
ATOM 613 C CA . SER A 1 78 ? -7.582 -21.766 -3.508 1 93.5 78 SER A CA 1
ATOM 614 C C . SER A 1 78 ? -8.828 -21.594 -2.645 1 93.5 78 SER A C 1
ATOM 616 O O . SER A 1 78 ? -9.758 -20.891 -3.023 1 93.5 78 SER A O 1
ATOM 618 N N . PRO A 1 79 ? -8.859 -22.078 -1.481 1 90.81 79 PRO A N 1
ATOM 619 C CA . PRO A 1 79 ? -10.039 -22.094 -0.619 1 90.81 79 PRO A CA 1
ATOM 620 C C . PRO A 1 79 ? -10.586 -20.688 -0.351 1 90.81 79 PRO A C 1
ATOM 622 O O . PRO A 1 79 ? -11.789 -20.469 -0.475 1 90.81 79 PRO A O 1
ATOM 625 N N . PRO A 1 80 ? -9.758 -19.734 -0.067 1 92.88 80 PRO A N 1
ATOM 626 C CA . PRO A 1 80 ? -10.359 -18.422 0.214 1 92.88 80 PRO A CA 1
ATOM 627 C C . PRO A 1 80 ? -11.031 -17.812 -1.011 1 92.88 80 PRO A C 1
ATOM 629 O O . PRO A 1 80 ? -12.07 -17.156 -0.884 1 92.88 80 PRO A O 1
ATOM 632 N N . LEU A 1 81 ? -10.539 -18.047 -2.166 1 94.56 81 LEU A N 1
ATOM 633 C CA . LEU A 1 81 ? -11.078 -17.422 -3.371 1 94.56 81 LEU A CA 1
ATOM 634 C C . LEU A 1 81 ? -12.211 -18.266 -3.955 1 94.56 81 LEU A C 1
ATOM 636 O O . LEU A 1 81 ? -13.195 -17.719 -4.473 1 94.56 81 LEU A O 1
ATOM 640 N N . SER A 1 82 ? -12 -19.562 -3.84 1 93.75 82 SER A N 1
ATOM 641 C CA . SER A 1 82 ? -12.977 -20.469 -4.441 1 93.75 82 SER A CA 1
ATOM 642 C C . SER A 1 82 ? -14.32 -20.391 -3.715 1 93.75 82 SER A C 1
ATOM 644 O O . SER A 1 82 ? -15.352 -20.797 -4.262 1 93.75 82 SER A O 1
ATOM 646 N N . SER A 1 83 ? -14.328 -19.906 -2.523 1 93.69 83 SER A N 1
ATOM 647 C CA . SER A 1 83 ? -15.555 -19.75 -1.737 1 93.69 83 SER A CA 1
ATOM 648 C C . SER A 1 83 ? -16.359 -18.547 -2.189 1 93.69 83 SER A C 1
ATOM 650 O O . SER A 1 83 ? -17.531 -18.391 -1.824 1 93.69 83 SER A O 1
ATOM 652 N N . LEU A 1 84 ? -15.828 -17.703 -3.053 1 96.31 84 LEU A N 1
ATOM 653 C CA . LEU A 1 84 ? -16.484 -16.5 -3.529 1 96.31 84 LEU A CA 1
ATOM 654 C C . LEU A 1 84 ? -17.141 -16.734 -4.883 1 96.31 84 LEU A C 1
ATOM 656 O O . LEU A 1 84 ? -16.812 -17.688 -5.582 1 96.31 84 LEU A O 1
ATOM 660 N N . ALA A 1 85 ? -18.109 -15.891 -5.188 1 95.56 85 ALA A N 1
ATOM 661 C CA . ALA A 1 85 ? -18.703 -15.914 -6.52 1 95.56 85 ALA A CA 1
ATOM 662 C C . ALA A 1 85 ? -17.672 -15.633 -7.598 1 95.56 85 ALA A C 1
ATOM 664 O O . ALA A 1 85 ? -16.703 -14.898 -7.355 1 95.56 85 ALA A O 1
ATOM 665 N N . VAL A 1 86 ? -17.859 -16.188 -8.781 1 95.81 86 VAL A N 1
ATOM 666 C CA . VAL A 1 86 ? -16.906 -16.062 -9.875 1 95.81 86 VAL A CA 1
ATOM 667 C C . VAL A 1 86 ? -16.719 -14.586 -10.242 1 95.81 86 VAL A C 1
ATOM 669 O O . VAL A 1 86 ? -15.625 -14.148 -10.602 1 95.81 86 VAL A O 1
ATOM 672 N N . GLU A 1 87 ? -17.766 -13.766 -10.125 1 96.06 87 GLU A N 1
ATOM 673 C CA . GLU A 1 87 ? -17.703 -12.344 -10.438 1 96.06 87 GLU A CA 1
ATOM 674 C C . GLU A 1 87 ? -16.75 -11.617 -9.492 1 96.06 87 GLU A C 1
ATOM 676 O O . GLU A 1 87 ? -15.961 -10.781 -9.93 1 96.06 87 GLU A O 1
ATOM 681 N N . ASP A 1 88 ? -16.844 -11.984 -8.203 1 97.25 88 ASP A N 1
ATOM 682 C CA . ASP A 1 88 ? -15.945 -11.391 -7.223 1 97.25 88 ASP A CA 1
ATOM 683 C C . ASP A 1 88 ? -14.5 -11.836 -7.457 1 97.25 88 ASP A C 1
ATOM 685 O O . ASP A 1 88 ? -13.57 -11.039 -7.34 1 97.25 88 ASP A O 1
ATOM 689 N N . ARG A 1 89 ? -14.32 -13.141 -7.809 1 97.06 89 ARG A N 1
ATOM 690 C CA . ARG A 1 89 ? -12.977 -13.648 -8.094 1 97.06 89 ARG A CA 1
ATOM 691 C C . ARG A 1 89 ? -12.344 -12.906 -9.258 1 97.06 89 ARG A C 1
ATOM 693 O O . ARG A 1 89 ? -11.164 -12.547 -9.211 1 97.06 89 ARG A O 1
ATOM 700 N N . LYS A 1 90 ? -13.18 -12.586 -10.297 1 96.88 90 LYS A N 1
ATOM 701 C CA . LYS A 1 90 ? -12.695 -11.859 -11.477 1 96.88 90 LYS A CA 1
ATOM 702 C C . LYS A 1 90 ? -12.273 -10.438 -11.109 1 96.88 90 LYS A C 1
ATOM 704 O O . LYS A 1 90 ? -11.242 -9.953 -11.57 1 96.88 90 LYS A O 1
ATOM 709 N N . ILE A 1 91 ? -13.016 -9.812 -10.211 1 96.5 91 ILE A N 1
ATOM 710 C CA . ILE A 1 91 ? -12.727 -8.438 -9.805 1 96.5 91 ILE A CA 1
ATOM 711 C C . ILE A 1 91 ? -11.438 -8.406 -8.984 1 96.5 91 ILE A C 1
ATOM 713 O O . ILE A 1 91 ? -10.555 -7.582 -9.242 1 96.5 91 ILE A O 1
ATOM 717 N N . LEU A 1 92 ? -11.352 -9.328 -8.062 1 97 92 LEU A N 1
ATOM 718 C CA . LEU A 1 92 ? -10.203 -9.336 -7.16 1 97 92 LEU A CA 1
ATOM 719 C C . LEU A 1 92 ? -8.922 -9.672 -7.914 1 97 92 LEU A C 1
ATOM 721 O O . LEU A 1 92 ? -7.922 -8.961 -7.797 1 97 92 LEU A O 1
ATOM 725 N N . LEU A 1 93 ? -8.938 -10.695 -8.695 1 96.88 93 LEU A N 1
ATOM 726 C CA . LEU A 1 93 ? -7.754 -11.102 -9.445 1 96.88 93 LEU A CA 1
ATOM 727 C C . LEU A 1 93 ? -7.422 -10.086 -10.531 1 96.88 93 LEU A C 1
ATOM 729 O O . LEU A 1 93 ? -6.25 -9.828 -10.805 1 96.88 93 LEU A O 1
ATOM 733 N N . GLY A 1 94 ? -8.422 -9.492 -11.102 1 95.69 94 GLY A N 1
ATOM 734 C CA . GLY A 1 94 ? -8.211 -8.461 -12.109 1 95.69 94 GLY A CA 1
ATOM 735 C C . GLY A 1 94 ? -7.52 -7.23 -11.562 1 95.69 94 GLY A C 1
ATOM 736 O O . GLY A 1 94 ? -6.758 -6.57 -12.273 1 95.69 94 GLY A O 1
ATOM 737 N N . ASN A 1 95 ? -7.793 -6.93 -10.32 1 93.31 95 ASN A N 1
ATOM 738 C CA . ASN A 1 95 ? -7.254 -5.719 -9.719 1 93.31 95 ASN A CA 1
ATOM 739 C C . ASN A 1 95 ? -5.918 -5.977 -9.031 1 93.31 95 ASN A C 1
ATOM 741 O O . ASN A 1 95 ? -5.188 -5.039 -8.711 1 93.31 95 ASN A O 1
ATOM 745 N N . SER A 1 96 ? -5.566 -7.289 -8.859 1 96 96 SER A N 1
ATOM 746 C CA . SER A 1 96 ? -4.402 -7.551 -8.016 1 96 96 SER A CA 1
ATOM 747 C C . SER A 1 96 ? -3.406 -8.469 -8.719 1 96 96 SER A C 1
ATOM 749 O O . SER A 1 96 ? -2.338 -8.766 -8.18 1 96 96 SER A O 1
ATOM 751 N N . TRP A 1 97 ? -3.678 -8.836 -9.953 1 96.25 97 TRP A N 1
ATOM 752 C CA . TRP A 1 97 ? -2.861 -9.836 -10.625 1 96.25 97 TRP A CA 1
ATOM 753 C C . TRP A 1 97 ? -1.401 -9.398 -10.688 1 96.25 97 TRP A C 1
ATOM 755 O O . TRP A 1 97 ? -0.495 -10.219 -10.508 1 96.25 97 TRP A O 1
ATOM 765 N N . HIS A 1 98 ? -1.14 -8.148 -10.906 1 96 98 HIS A N 1
ATOM 766 C CA . HIS A 1 98 ? 0.222 -7.668 -11.117 1 96 98 HIS A CA 1
ATOM 767 C C . HIS A 1 98 ? 1.051 -7.789 -9.844 1 96 98 HIS A C 1
ATOM 769 O O . HIS A 1 98 ? 2.238 -8.117 -9.898 1 96 98 HIS A O 1
ATOM 775 N N . LEU A 1 99 ? 0.419 -7.648 -8.703 1 95.75 99 LEU A N 1
ATOM 776 C CA . LEU A 1 99 ? 1.136 -7.727 -7.434 1 95.75 99 LEU A CA 1
ATOM 777 C C . LEU A 1 99 ? 1.429 -9.18 -7.066 1 95.75 99 LEU A C 1
ATOM 779 O O . LEU A 1 99 ? 2.557 -9.516 -6.695 1 95.75 99 LEU A O 1
ATOM 783 N N . VAL A 1 100 ? 0.397 -10 -7.258 1 94.44 100 VAL A N 1
ATOM 784 C CA . VAL A 1 100 ? 0.576 -11.398 -6.895 1 94.44 100 VAL A CA 1
ATOM 785 C C . VAL A 1 100 ? 1.538 -12.07 -7.871 1 94.44 100 VAL A C 1
ATOM 787 O O . VAL A 1 100 ? 2.35 -12.914 -7.477 1 94.44 100 VAL A O 1
ATOM 790 N N . PHE A 1 101 ? 1.448 -11.695 -9.117 1 94.69 101 PHE A N 1
ATOM 791 C CA . PHE A 1 101 ? 2.375 -12.211 -10.117 1 94.69 101 PHE A CA 1
ATOM 792 C C . PHE A 1 101 ? 3.809 -11.812 -9.781 1 94.69 101 PHE A C 1
ATOM 794 O O . PHE A 1 101 ? 4.695 -12.672 -9.727 1 94.69 101 PHE A O 1
ATOM 801 N N . PHE A 1 102 ? 4.008 -10.547 -9.539 1 95.12 102 PHE A N 1
ATOM 802 C CA . PHE A 1 102 ? 5.344 -10.031 -9.258 1 95.12 102 PHE A CA 1
ATOM 803 C C . PHE A 1 102 ? 5.93 -10.688 -8.016 1 95.12 102 PHE A C 1
ATOM 805 O O . PHE A 1 102 ? 7.062 -11.164 -8.031 1 95.12 102 PHE A O 1
ATOM 812 N N . LEU A 1 103 ? 5.184 -10.688 -6.973 1 94.31 103 LEU A N 1
ATOM 813 C CA . LEU A 1 103 ? 5.645 -11.281 -5.723 1 94.31 103 LEU A CA 1
ATOM 814 C C . LEU A 1 103 ? 5.988 -12.758 -5.918 1 94.31 103 LEU A C 1
ATOM 816 O O . LEU A 1 103 ? 7.016 -13.227 -5.422 1 94.31 103 LEU A O 1
ATOM 820 N N . SER A 1 104 ? 5.121 -13.438 -6.656 1 91.12 104 SER A N 1
ATOM 821 C CA . SER A 1 104 ? 5.363 -14.852 -6.906 1 91.12 104 SER A CA 1
ATOM 822 C C . SER A 1 104 ? 6.605 -15.062 -7.762 1 91.12 104 SER A C 1
ATOM 824 O O . SER A 1 104 ? 7.371 -16 -7.535 1 91.12 104 SER A O 1
ATOM 826 N N . ARG A 1 105 ? 6.773 -14.164 -8.641 1 88.75 105 ARG A N 1
ATOM 827 C CA . ARG A 1 105 ? 7.918 -14.281 -9.539 1 88.75 105 ARG A CA 1
ATOM 828 C C . ARG A 1 105 ? 9.227 -14.039 -8.797 1 88.75 105 ARG A C 1
ATOM 830 O O . ARG A 1 105 ? 10.211 -14.742 -9.023 1 88.75 105 ARG A O 1
ATOM 837 N N . ILE A 1 106 ? 9.203 -13.07 -7.949 1 87.25 106 ILE A N 1
ATOM 838 C CA . ILE A 1 106 ? 10.461 -12.711 -7.297 1 87.25 106 ILE A CA 1
ATOM 839 C C . ILE A 1 106 ? 10.727 -13.664 -6.129 1 87.25 106 ILE A C 1
ATOM 841 O O . ILE A 1 106 ? 11.867 -13.828 -5.703 1 87.25 106 ILE A O 1
ATOM 845 N N . SER A 1 107 ? 9.719 -14.023 -5.426 1 80.25 107 SER A N 1
ATOM 846 C CA . SER A 1 107 ? 9.898 -14.93 -4.301 1 80.25 107 SER A CA 1
ATOM 847 C C . SER A 1 107 ? 10.203 -16.344 -4.777 1 80.25 107 SER A C 1
ATOM 849 O O . SER A 1 107 ? 10.523 -17.219 -3.973 1 80.25 107 SER A O 1
ATOM 851 N N . GLN A 1 108 ? 10.602 -16.375 -5.945 1 63.56 108 GLN A N 1
ATOM 852 C CA . GLN A 1 108 ? 10.875 -17.672 -6.535 1 63.56 108 GLN A CA 1
ATOM 853 C C . GLN A 1 108 ? 9.883 -18.719 -6.039 1 63.56 108 GLN A C 1
ATOM 855 O O . GLN A 1 108 ? 10.227 -19.906 -5.918 1 63.56 108 GLN A O 1
ATOM 860 N N . LEU A 1 109 ? 8.969 -18.312 -5.336 1 48.69 109 LEU A N 1
ATOM 861 C CA . LEU A 1 109 ? 7.969 -19.328 -5.012 1 48.69 109 LEU A CA 1
ATOM 862 C C . LEU A 1 109 ? 7.348 -19.906 -6.281 1 48.69 109 LEU A C 1
ATOM 864 O O . LEU A 1 109 ? 6.125 -20.031 -6.379 1 48.69 109 LEU A O 1
ATOM 868 N N . ALA A 1 110 ? 7.766 -19.531 -7.375 1 39.16 110 ALA A N 1
ATOM 869 C CA . ALA A 1 110 ? 7.297 -20.375 -8.461 1 39.16 110 ALA A CA 1
ATOM 870 C C . ALA A 1 110 ? 7.324 -21.844 -8.055 1 39.16 110 ALA A C 1
ATOM 872 O O . ALA A 1 110 ? 8.062 -22.234 -7.145 1 39.16 110 ALA A O 1
ATOM 873 N N . PRO A 1 111 ? 6.629 -22.766 -8.688 1 36.88 111 PRO A N 1
ATOM 874 C CA . PRO A 1 111 ? 6.828 -24.219 -8.586 1 36.88 111 PRO A CA 1
ATOM 875 C C . PRO A 1 111 ? 8.305 -24.609 -8.547 1 36.88 111 PRO A C 1
ATOM 877 O O . PRO A 1 111 ? 9.156 -23.875 -9.047 1 36.88 111 PRO A O 1
ATOM 880 N N . PRO A 1 112 ? 8.773 -25.656 -7.758 1 32.41 112 PRO A N 1
ATOM 881 C CA . PRO A 1 112 ? 10.094 -26.297 -7.711 1 32.41 112 PRO A CA 1
ATOM 882 C C . PRO A 1 112 ? 10.828 -26.234 -9.047 1 32.41 112 PRO A C 1
ATOM 884 O O . PRO A 1 112 ? 11.914 -26.797 -9.188 1 32.41 112 PRO A O 1
ATOM 887 N N . GLN A 1 113 ? 10.352 -26.281 -10.25 1 32.09 113 GLN A N 1
ATOM 888 C CA . GLN A 1 113 ? 11.32 -26.75 -11.234 1 32.09 113 GLN A CA 1
ATOM 889 C C . GLN A 1 113 ? 12.516 -25.797 -11.312 1 32.09 113 GLN A C 1
ATOM 891 O O . GLN A 1 113 ? 12.523 -24.734 -10.695 1 32.09 113 GLN A O 1
ATOM 896 N N . GLY A 1 114 ? 13.008 -25.484 -12.656 1 31.94 114 GLY A N 1
ATOM 897 C CA . GLY A 1 114 ? 14.328 -25.203 -13.195 1 31.94 114 GLY A CA 1
ATOM 898 C C . GLY A 1 114 ? 14.875 -23.859 -12.758 1 31.94 114 GLY A C 1
ATOM 899 O O . GLY A 1 114 ? 14.148 -23.047 -12.172 1 31.94 114 GLY A O 1
ATOM 900 N N . THR A 1 115 ? 16.188 -23.672 -13.07 1 35.81 115 THR A N 1
ATOM 901 C CA . THR A 1 115 ? 17.219 -22.656 -13 1 35.81 115 THR A CA 1
ATOM 902 C C . THR A 1 115 ? 16.656 -21.281 -13.391 1 35.81 115 THR A C 1
ATOM 904 O O . THR A 1 115 ? 16.469 -21.016 -14.578 1 35.81 115 THR A O 1
ATOM 907 N N . SER A 1 116 ? 15.516 -20.859 -13.094 1 35.38 116 SER A N 1
ATOM 908 C CA . SER A 1 116 ? 15.195 -19.656 -13.859 1 35.38 116 SER A CA 1
ATOM 909 C C . SER A 1 116 ? 16.297 -18.609 -13.727 1 35.38 116 SER A C 1
ATOM 911 O O . SER A 1 116 ? 16.703 -18.266 -12.609 1 35.38 116 SER A O 1
ATOM 913 N N . ARG A 1 117 ? 17.109 -18.516 -14.75 1 35.25 117 ARG A N 1
ATOM 914 C CA . ARG A 1 117 ? 18.062 -17.469 -15.109 1 35.25 117 ARG A CA 1
ATOM 915 C C . ARG A 1 117 ? 17.484 -16.078 -14.797 1 35.25 117 ARG A C 1
ATOM 917 O O . ARG A 1 117 ? 16.312 -15.82 -15.062 1 35.25 117 ARG A O 1
ATOM 924 N N . PRO A 1 118 ? 18.141 -15.352 -14.125 1 38.19 118 PRO A N 1
ATOM 925 C CA . PRO A 1 118 ? 17.906 -13.906 -14.023 1 38.19 118 PRO A CA 1
ATOM 926 C C . PRO A 1 118 ? 17.422 -13.289 -15.328 1 38.19 118 PRO A C 1
ATOM 928 O O . PRO A 1 118 ? 18.047 -13.484 -16.375 1 38.19 118 PRO A O 1
ATOM 931 N N . THR A 1 119 ? 16.094 -13.555 -15.805 1 38 119 THR A N 1
ATOM 932 C CA . THR A 1 119 ? 15.742 -12.844 -17.031 1 38 119 THR A CA 1
ATOM 933 C C . THR A 1 119 ? 16.562 -11.562 -17.172 1 38 119 THR A C 1
ATOM 935 O O . THR A 1 119 ? 16.641 -10.766 -16.234 1 38 119 THR A O 1
ATOM 938 N N . GLN A 1 120 ? 17.609 -11.664 -17.922 1 35.75 120 GLN A N 1
ATOM 939 C CA . GLN A 1 120 ? 18.281 -10.484 -18.453 1 35.75 120 GLN A CA 1
ATOM 940 C C . GLN A 1 120 ? 17.266 -9.391 -18.812 1 35.75 120 GLN A C 1
ATOM 942 O O . GLN A 1 120 ? 16.406 -9.602 -19.672 1 35.75 120 GLN A O 1
ATOM 947 N N . VAL A 1 121 ? 16.578 -8.742 -17.859 1 39.09 121 VAL A N 1
ATOM 948 C CA . VAL A 1 121 ? 15.906 -7.484 -18.156 1 39.09 121 VAL A CA 1
ATOM 949 C C . VAL A 1 121 ? 16.578 -6.801 -19.344 1 39.09 121 VAL A C 1
ATOM 951 O O . VAL A 1 121 ? 17.734 -6.363 -19.25 1 39.09 121 VAL A O 1
ATOM 954 N N . THR A 1 122 ? 16.469 -7.348 -20.531 1 36.78 122 THR A N 1
ATOM 955 C CA . THR A 1 122 ? 16.953 -6.617 -21.703 1 36.78 122 THR A CA 1
ATOM 956 C C . THR A 1 122 ? 16.734 -5.117 -21.531 1 36.78 122 THR A C 1
ATOM 958 O O . THR A 1 122 ? 15.633 -4.676 -21.203 1 36.78 122 THR A O 1
ATOM 961 N N . ARG A 1 123 ? 17.766 -4.406 -21.438 1 36.78 123 ARG A N 1
ATOM 962 C CA . ARG A 1 123 ? 17.953 -2.959 -21.469 1 36.78 123 ARG A CA 1
ATOM 963 C C . ARG A 1 123 ? 17.109 -2.326 -22.578 1 36.78 123 ARG A C 1
ATOM 965 O O . ARG A 1 123 ? 17.578 -2.211 -23.719 1 36.78 123 ARG A O 1
ATOM 972 N N . ALA A 1 124 ? 15.938 -2.725 -22.891 1 37.84 124 ALA A N 1
ATOM 973 C CA . ALA A 1 124 ? 15.391 -1.93 -23.984 1 37.84 124 ALA A CA 1
ATOM 974 C C . ALA A 1 124 ? 15.539 -0.436 -23.703 1 37.84 124 ALA A C 1
ATOM 976 O O . ALA A 1 124 ? 15.719 -0.027 -22.562 1 37.84 124 ALA A O 1
ATOM 977 N N . ALA A 1 125 ? 15.32 0.461 -24.688 1 39.5 125 ALA A N 1
ATOM 978 C CA . ALA A 1 125 ? 15.516 1.901 -24.828 1 39.5 125 ALA A CA 1
ATOM 979 C C . ALA A 1 125 ? 14.828 2.662 -23.703 1 39.5 125 ALA A C 1
ATOM 981 O O . ALA A 1 125 ? 13.68 2.369 -23.359 1 39.5 125 ALA A O 1
ATOM 982 N N . PRO A 1 126 ? 15.445 3.451 -22.891 1 46.19 126 PRO A N 1
ATOM 983 C CA . PRO A 1 126 ? 15.234 4.223 -21.656 1 46.19 126 PRO A CA 1
ATOM 984 C C . PRO A 1 126 ? 13.938 5.023 -21.672 1 46.19 126 PRO A C 1
ATOM 986 O O . PRO A 1 126 ? 13.922 6.16 -22.156 1 46.19 126 PRO A O 1
ATOM 989 N N . ASP A 1 127 ? 12.875 4.637 -22.234 1 52.72 127 ASP A N 1
ATOM 990 C CA . ASP A 1 127 ? 11.805 5.582 -21.938 1 52.72 127 ASP A CA 1
ATOM 991 C C . ASP A 1 127 ? 11.672 5.816 -20.438 1 52.72 127 ASP A C 1
ATOM 993 O O . ASP A 1 127 ? 11.812 4.887 -19.641 1 52.72 127 ASP A O 1
ATOM 997 N N . SER A 1 128 ? 11.852 6.984 -20.031 1 57.03 128 SER A N 1
ATOM 998 C CA . SER A 1 128 ? 11.898 7.527 -18.672 1 57.03 128 SER A CA 1
ATOM 999 C C . SER A 1 128 ? 10.93 6.805 -17.75 1 57.03 128 SER A C 1
ATOM 1001 O O . SER A 1 128 ? 11.289 6.43 -16.641 1 57.03 128 SER A O 1
ATOM 1003 N N . ALA A 1 129 ? 9.734 6.621 -18.219 1 57.28 129 ALA A N 1
ATOM 1004 C CA . ALA A 1 129 ? 8.734 5.949 -17.391 1 57.28 129 ALA A CA 1
ATOM 1005 C C . ALA A 1 129 ? 9.086 4.48 -17.188 1 57.28 129 ALA A C 1
ATOM 1007 O O . ALA A 1 129 ? 8.906 3.938 -16.094 1 57.28 129 ALA A O 1
ATOM 1008 N N . LYS A 1 130 ? 9.57 3.904 -18.141 1 66.75 130 LYS A N 1
ATOM 1009 C CA . LYS A 1 130 ? 10.008 2.514 -18.062 1 66.75 130 LYS A CA 1
ATOM 1010 C C . LYS A 1 130 ? 11.18 2.352 -17.094 1 66.75 130 LYS A C 1
ATOM 1012 O O . LYS A 1 130 ? 11.242 1.374 -16.344 1 66.75 130 LYS A O 1
ATOM 1017 N N . SER A 1 131 ? 11.797 3.408 -17.125 1 77.5 131 SER A N 1
ATOM 1018 C CA . SER A 1 131 ? 12.961 3.373 -16.25 1 77.5 131 SER A CA 1
ATOM 1019 C C . SER A 1 131 ? 12.555 3.486 -14.789 1 77.5 131 SER A C 1
ATOM 1021 O O . SER A 1 131 ? 13.07 2.766 -13.93 1 77.5 131 SER A O 1
ATOM 1023 N N . LEU A 1 132 ? 11.477 4.262 -14.531 1 82.81 132 LEU A N 1
ATOM 1024 C CA . LEU A 1 132 ? 11.023 4.438 -13.156 1 82.81 132 LEU A CA 1
ATOM 1025 C C . LEU A 1 132 ? 10.383 3.16 -12.625 1 82.81 132 LEU A C 1
ATOM 1027 O O . LEU A 1 132 ? 10.656 2.746 -11.5 1 82.81 132 LEU A O 1
ATOM 1031 N N . GLY A 1 133 ? 9.641 2.529 -13.531 1 87.06 133 GLY A N 1
ATOM 1032 C CA . GLY A 1 133 ? 9.023 1.268 -13.156 1 87.06 133 GLY A CA 1
ATOM 1033 C C . GLY A 1 133 ? 10.031 0.17 -12.875 1 87.06 133 GLY A C 1
ATOM 1034 O O . GLY A 1 133 ? 9.875 -0.595 -11.922 1 87.06 133 GLY A O 1
ATOM 1035 N N . TYR A 1 134 ? 11.023 0.209 -13.594 1 87.88 134 TYR A N 1
ATOM 1036 C CA . TYR A 1 134 ? 12.078 -0.783 -13.414 1 87.88 134 TYR A CA 1
ATOM 1037 C C . TYR A 1 134 ? 12.805 -0.569 -12.094 1 87.88 134 TYR A C 1
ATOM 1039 O O . TYR A 1 134 ? 13.109 -1.529 -11.383 1 87.88 134 TYR A O 1
ATOM 1047 N N . GLU A 1 135 ? 13.055 0.602 -11.773 1 87.88 135 GLU A N 1
ATOM 1048 C CA . GLU A 1 135 ? 13.75 0.912 -10.531 1 87.88 135 GLU A CA 1
ATOM 1049 C C . GLU A 1 135 ? 12.914 0.506 -9.32 1 87.88 135 GLU A C 1
ATOM 1051 O O . GLU A 1 135 ? 13.445 -0.06 -8.359 1 87.88 135 GLU A O 1
ATOM 1056 N N . LYS A 1 136 ? 11.648 0.8 -9.445 1 89.38 136 LYS A N 1
ATOM 1057 C CA . LYS A 1 136 ? 10.742 0.424 -8.359 1 89.38 136 LYS A CA 1
ATOM 1058 C C . LYS A 1 136 ? 10.711 -1.09 -8.172 1 89.38 136 LYS A C 1
ATOM 1060 O O . LYS A 1 136 ? 10.789 -1.58 -7.043 1 89.38 136 LYS A O 1
ATOM 1065 N N . MET A 1 137 ? 10.633 -1.78 -9.258 1 92.81 137 MET A N 1
ATOM 1066 C CA . MET A 1 137 ? 10.531 -3.236 -9.195 1 92.81 137 MET A CA 1
ATOM 1067 C C . MET A 1 137 ? 11.836 -3.854 -8.719 1 92.81 137 MET A C 1
ATOM 1069 O O . MET A 1 137 ? 11.828 -4.82 -7.953 1 92.81 137 MET A O 1
ATOM 1073 N N . THR A 1 138 ? 12.914 -3.27 -9.148 1 90.06 138 THR A N 1
ATOM 1074 C CA . THR A 1 138 ? 14.219 -3.75 -8.703 1 90.06 138 THR A CA 1
ATOM 1075 C C . THR A 1 138 ? 14.398 -3.533 -7.207 1 90.06 138 THR A C 1
ATOM 1077 O O . THR A 1 138 ? 14.891 -4.414 -6.5 1 90.06 138 THR A O 1
ATOM 1080 N N . PHE A 1 139 ? 13.969 -2.387 -6.758 1 90.44 139 PHE A N 1
ATOM 1081 C CA . PHE A 1 139 ? 14.016 -2.1 -5.332 1 90.44 139 PHE A CA 1
ATOM 1082 C C . PHE A 1 139 ? 13.172 -3.098 -4.547 1 90.44 139 PHE A C 1
ATOM 1084 O O . PHE A 1 139 ? 13.633 -3.66 -3.551 1 90.44 139 PHE A O 1
ATOM 1091 N N . ALA A 1 140 ? 12 -3.275 -5.008 1 92.88 140 ALA A N 1
ATOM 1092 C CA . ALA A 1 140 ? 11.086 -4.191 -4.336 1 92.88 140 ALA A CA 1
ATOM 1093 C C . ALA A 1 140 ? 11.641 -5.609 -4.312 1 92.88 140 ALA A C 1
ATOM 1095 O O . ALA A 1 140 ? 11.531 -6.312 -3.305 1 92.88 140 ALA A O 1
ATOM 1096 N N . ARG A 1 141 ? 12.227 -5.98 -5.398 1 92.38 141 ARG A N 1
ATOM 1097 C CA . ARG A 1 141 ? 12.812 -7.312 -5.465 1 92.38 141 ARG A CA 1
ATOM 1098 C C . ARG A 1 141 ? 13.906 -7.484 -4.418 1 92.38 141 ARG A C 1
ATOM 1100 O O . ARG A 1 141 ? 13.906 -8.461 -3.662 1 92.38 141 ARG A O 1
ATOM 1107 N N . LYS A 1 142 ? 14.742 -6.527 -4.359 1 90.75 142 LYS A N 1
ATOM 1108 C CA . LYS A 1 142 ? 15.844 -6.59 -3.396 1 90.75 142 LYS A CA 1
ATOM 1109 C C . LYS A 1 142 ? 15.312 -6.578 -1.965 1 90.75 142 LYS A C 1
ATOM 1111 O O . LYS A 1 142 ? 15.828 -7.293 -1.103 1 90.75 142 LYS A O 1
ATOM 1116 N N . PHE A 1 143 ? 14.367 -5.836 -1.773 1 92.88 143 PHE A N 1
ATOM 1117 C CA . PHE A 1 143 ? 13.758 -5.723 -0.451 1 92.88 143 PHE A CA 1
ATOM 1118 C C . PHE A 1 143 ? 13.133 -7.047 -0.032 1 92.88 143 PHE A C 1
ATOM 1120 O O . PHE A 1 143 ? 13.398 -7.547 1.061 1 92.88 143 PHE A O 1
ATOM 1127 N N . VAL A 1 144 ? 12.359 -7.625 -0.87 1 92.69 144 VAL A N 1
ATOM 1128 C CA . VAL A 1 144 ? 11.695 -8.883 -0.576 1 92.69 144 VAL A CA 1
ATOM 1129 C C . VAL A 1 144 ? 12.727 -9.984 -0.349 1 92.69 144 VAL A C 1
ATOM 1131 O O . VAL A 1 144 ? 12.602 -10.789 0.578 1 92.69 144 VAL A O 1
ATOM 1134 N N . GLU A 1 145 ? 13.688 -10 -1.152 1 90.38 145 GLU A N 1
ATOM 1135 C CA . GLU A 1 145 ? 14.75 -10.984 -1.005 1 90.38 145 GLU A CA 1
ATOM 1136 C C . GLU A 1 145 ? 15.453 -10.844 0.344 1 90.38 145 GLU A C 1
ATOM 1138 O O . GLU A 1 145 ? 15.805 -11.844 0.971 1 90.38 145 GLU A O 1
ATOM 1143 N N . SER A 1 146 ? 15.586 -9.641 0.755 1 89.38 146 SER A N 1
ATOM 1144 C CA . SER A 1 146 ? 16.281 -9.391 2.014 1 89.38 146 SER A CA 1
ATOM 1145 C C . SER A 1 146 ? 15.438 -9.844 3.205 1 89.38 146 SER A C 1
ATOM 1147 O O . SER A 1 146 ? 15.977 -10.094 4.289 1 89.38 146 SER A O 1
ATOM 1149 N N . LEU A 1 147 ? 14.18 -9.961 3.055 1 90.75 147 LEU A N 1
ATOM 1150 C CA . LEU A 1 147 ? 13.281 -10.32 4.148 1 90.75 147 LEU A CA 1
ATOM 1151 C C . LEU A 1 147 ? 13.281 -11.828 4.379 1 90.75 147 LEU A C 1
ATOM 1153 O O . LEU A 1 147 ? 12.883 -12.297 5.449 1 90.75 147 LEU A O 1
ATOM 1157 N N . ARG A 1 148 ? 13.664 -12.578 3.375 1 88.81 148 ARG A N 1
ATOM 1158 C CA . ARG A 1 148 ? 13.656 -14.031 3.488 1 88.81 148 ARG A CA 1
ATOM 1159 C C . ARG A 1 148 ? 12.312 -14.531 4.02 1 88.81 148 ARG A C 1
ATOM 1161 O O . ARG A 1 148 ? 12.258 -15.203 5.051 1 88.81 148 ARG A O 1
ATOM 1168 N N . LEU A 1 149 ? 11.359 -14.297 3.273 1 92 149 LEU A N 1
ATOM 1169 C CA . LEU A 1 149 ? 9.984 -14.594 3.674 1 92 149 LEU A CA 1
ATOM 1170 C C . LEU A 1 149 ? 9.766 -16.109 3.77 1 92 149 LEU A C 1
ATOM 1172 O O . LEU A 1 149 ? 10.227 -16.859 2.91 1 92 149 LEU A O 1
ATOM 1176 N N . SER A 1 150 ? 9.086 -16.5 4.871 1 90.31 150 SER A N 1
ATOM 1177 C CA . SER A 1 150 ? 8.594 -17.859 4.969 1 90.31 150 SER A CA 1
ATOM 1178 C C . SER A 1 150 ? 7.371 -18.078 4.086 1 90.31 150 SER A C 1
ATOM 1180 O O . SER A 1 150 ? 6.727 -17.109 3.672 1 90.31 150 SER A O 1
ATOM 1182 N N . PRO A 1 151 ? 7.016 -19.328 3.816 1 90.31 151 PRO A N 1
ATOM 1183 C CA . PRO A 1 151 ? 5.82 -19.609 3.016 1 90.31 151 PRO A CA 1
ATOM 1184 C C . PRO A 1 151 ? 4.551 -19.031 3.641 1 90.31 151 PRO A C 1
ATOM 1186 O O . PRO A 1 151 ? 3.676 -18.531 2.928 1 90.31 1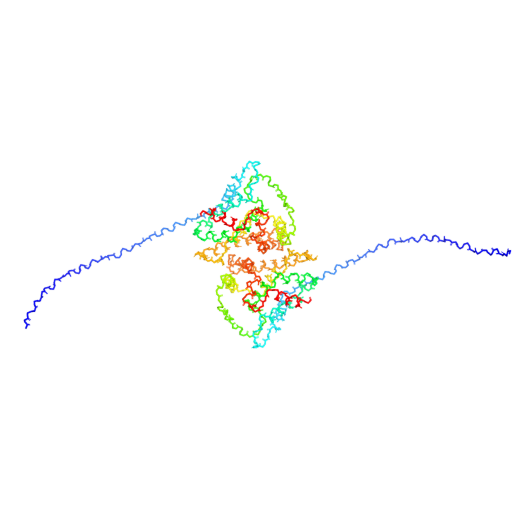51 PRO A O 1
ATOM 1189 N N . LEU A 1 152 ? 4.48 -19.047 4.91 1 92.5 152 LEU A N 1
ATOM 1190 C CA . LEU A 1 152 ? 3.303 -18.547 5.602 1 92.5 152 LEU A CA 1
ATOM 1191 C C . LEU A 1 152 ? 3.207 -17.031 5.461 1 92.5 152 LEU A C 1
ATOM 1193 O O . LEU A 1 152 ? 2.119 -16.484 5.258 1 92.5 152 LEU A O 1
ATOM 1197 N N . GLU A 1 153 ? 4.328 -16.375 5.57 1 93.31 153 GLU A N 1
ATOM 1198 C CA . GLU A 1 153 ? 4.375 -14.93 5.379 1 93.31 153 GLU A CA 1
ATOM 1199 C C . GLU A 1 153 ? 3.986 -14.547 3.953 1 93.31 153 GLU A C 1
ATOM 1201 O O . GLU A 1 153 ? 3.191 -13.625 3.746 1 93.31 153 GLU A O 1
ATOM 1206 N N . LEU A 1 154 ? 4.543 -15.297 3.062 1 92.88 154 LEU A N 1
ATOM 1207 C CA . LEU A 1 154 ? 4.234 -15.047 1.659 1 92.88 154 LEU A CA 1
ATOM 1208 C C . LEU A 1 154 ? 2.75 -15.266 1.381 1 92.88 154 LEU A C 1
ATOM 1210 O O . LEU A 1 154 ? 2.123 -14.477 0.675 1 92.88 154 LEU A O 1
ATOM 1214 N N . TRP A 1 155 ? 2.244 -16.281 1.951 1 93.06 155 TRP A N 1
ATOM 1215 C CA . TRP A 1 155 ? 0.824 -16.578 1.801 1 93.06 155 TRP A CA 1
ATOM 1216 C C . TRP A 1 155 ? -0.031 -15.469 2.396 1 93.06 155 TRP A C 1
ATOM 1218 O O . TRP A 1 155 ? -0.99 -15.016 1.771 1 93.06 155 TRP A O 1
ATOM 1228 N N . SER A 1 156 ? 0.278 -15.031 3.525 1 95.81 156 SER A N 1
ATOM 1229 C CA . SER A 1 156 ? -0.475 -13.984 4.207 1 95.81 156 SER A CA 1
ATOM 1230 C C . SER A 1 156 ? -0.42 -12.672 3.43 1 95.81 156 SER A C 1
ATOM 1232 O O . SER A 1 156 ? -1.445 -12.016 3.236 1 95.81 156 SER A O 1
ATOM 1234 N N . ILE A 1 157 ? 0.76 -12.328 2.963 1 95.25 157 ILE A N 1
ATOM 1235 C CA . ILE A 1 157 ? 0.939 -11.094 2.203 1 95.25 157 ILE A CA 1
ATOM 1236 C C . ILE A 1 157 ? 0.143 -11.172 0.902 1 95.25 157 ILE A C 1
ATOM 1238 O O . ILE A 1 157 ? -0.556 -10.227 0.54 1 95.25 157 ILE A O 1
ATOM 1242 N N . SER A 1 158 ? 0.21 -12.328 0.263 1 95.12 158 SER A N 1
ATOM 1243 C CA . SER A 1 158 ? -0.516 -12.508 -0.991 1 95.12 158 SER A CA 1
ATOM 1244 C C . SER A 1 158 ? -2.02 -12.375 -0.782 1 95.12 158 SER A C 1
ATOM 1246 O O . SER A 1 158 ? -2.715 -11.766 -1.599 1 95.12 158 SER A O 1
ATOM 1248 N N . ASN A 1 159 ? -2.5 -12.93 0.265 1 96.19 159 ASN A N 1
ATOM 1249 C CA . ASN A 1 159 ? -3.926 -12.836 0.555 1 96.19 159 ASN A CA 1
ATOM 1250 C C . ASN A 1 159 ? -4.34 -11.406 0.873 1 96.19 159 ASN A C 1
ATOM 1252 O O . ASN A 1 159 ? -5.41 -10.961 0.457 1 96.19 159 ASN A O 1
ATOM 1256 N N . ILE A 1 160 ? -3.529 -10.703 1.588 1 96.25 160 ILE A N 1
ATOM 1257 C CA . ILE A 1 160 ? -3.832 -9.305 1.89 1 96.25 160 ILE A CA 1
ATOM 1258 C C . ILE A 1 160 ? -3.92 -8.508 0.593 1 96.25 160 ILE A C 1
ATOM 1260 O O . ILE A 1 160 ? -4.82 -7.68 0.426 1 96.25 160 ILE A O 1
ATOM 1264 N N . LEU A 1 161 ? -3.027 -8.797 -0.312 1 95.19 161 LEU A N 1
ATOM 1265 C CA . LEU A 1 161 ? -2.973 -8.078 -1.578 1 95.19 161 LEU A CA 1
ATOM 1266 C C . LEU A 1 161 ? -4.145 -8.461 -2.475 1 95.19 161 LEU A C 1
ATOM 1268 O O . LEU A 1 161 ? -4.633 -7.637 -3.252 1 95.19 161 LEU A O 1
ATOM 1272 N N . LEU A 1 162 ? -4.582 -9.648 -2.314 1 95.88 162 LEU A N 1
ATOM 1273 C CA . LEU A 1 162 ? -5.602 -10.18 -3.211 1 95.88 162 LEU A CA 1
ATOM 1274 C C . LEU A 1 162 ? -7 -9.789 -2.736 1 95.88 162 LEU A C 1
ATOM 1276 O O . LEU A 1 162 ? -7.855 -9.43 -3.545 1 95.88 162 LEU A O 1
ATOM 1280 N N . PHE A 1 163 ? -7.203 -9.906 -1.529 1 96.44 163 PHE A N 1
ATOM 1281 C CA . PHE A 1 163 ? -8.539 -9.672 -0.994 1 96.44 163 PHE A CA 1
ATOM 1282 C C . PHE A 1 163 ? -8.711 -8.219 -0.589 1 96.44 163 PHE A C 1
ATOM 1284 O O . PHE A 1 163 ? -8.453 -7.852 0.559 1 96.44 163 PHE A O 1
ATOM 1291 N N . ARG A 1 164 ? -9.242 -7.5 -1.527 1 94.25 164 ARG A N 1
ATOM 1292 C CA . ARG A 1 164 ? -9.398 -6.055 -1.408 1 94.25 164 ARG A CA 1
ATOM 1293 C C . ARG A 1 164 ? -10.875 -5.668 -1.387 1 94.25 164 ARG A C 1
ATOM 1295 O O . ARG A 1 164 ? -11.5 -5.508 -2.439 1 94.25 164 ARG A O 1
ATOM 1302 N N . PRO A 1 165 ? -11.391 -5.359 -0.219 1 93.69 165 PRO A N 1
ATOM 1303 C CA . PRO A 1 165 ? -12.82 -5.062 -0.113 1 93.69 165 PRO A CA 1
ATOM 1304 C C . PRO A 1 165 ? -13.188 -3.703 -0.708 1 93.69 165 PRO A C 1
ATOM 1306 O O . PRO A 1 165 ? -14.367 -3.42 -0.929 1 93.69 165 PRO A O 1
ATOM 1309 N N . GLU A 1 166 ? -12.242 -2.855 -1.013 1 88.56 166 GLU A N 1
ATOM 1310 C CA . GLU A 1 166 ? -12.492 -1.52 -1.545 1 88.56 166 GLU A CA 1
ATOM 1311 C C . GLU A 1 166 ? -12.805 -1.568 -3.037 1 88.56 166 GLU A C 1
ATOM 1313 O O . GLU A 1 166 ? -13.242 -0.573 -3.619 1 88.56 166 GLU A O 1
ATOM 1318 N N . CYS A 1 167 ? -12.539 -2.699 -3.633 1 91.75 167 CYS A N 1
ATOM 1319 C CA . CYS A 1 167 ? -12.82 -2.818 -5.059 1 91.75 167 CYS A CA 1
ATOM 1320 C C . CYS A 1 167 ? -14.305 -2.613 -5.34 1 91.75 167 CYS A C 1
ATOM 1322 O O . CYS A 1 167 ? -15.148 -3.029 -4.551 1 91.75 167 CYS A O 1
ATOM 1324 N N . THR A 1 168 ? -14.555 -2.012 -6.473 1 88.69 168 THR A N 1
ATOM 1325 C CA . THR A 1 168 ? -15.93 -1.695 -6.84 1 88.69 168 THR A CA 1
ATOM 1326 C C . THR A 1 168 ? -16.625 -2.906 -7.465 1 88.69 168 THR A C 1
ATOM 1328 O O . THR A 1 168 ? -15.984 -3.688 -8.18 1 88.69 168 THR A O 1
ATOM 1331 N N . GLY A 1 169 ? -17.875 -3.098 -7.148 1 91.19 169 GLY A N 1
ATOM 1332 C CA . GLY A 1 169 ? -18.672 -4.117 -7.812 1 91.19 169 GLY A CA 1
ATOM 1333 C C . GLY A 1 169 ? -18.672 -5.449 -7.086 1 91.19 169 GLY A C 1
ATOM 1334 O O . GLY A 1 169 ? -19.156 -6.449 -7.613 1 91.19 169 GLY A O 1
ATOM 1335 N N . LEU A 1 170 ? -18.172 -5.477 -5.918 1 94.19 170 LEU A N 1
ATOM 1336 C CA . LEU A 1 170 ? -18.078 -6.73 -5.18 1 94.19 170 LEU A CA 1
ATOM 1337 C C . LEU A 1 170 ? -19.422 -7.105 -4.574 1 94.19 170 LEU A C 1
ATOM 1339 O O . LEU A 1 170 ? -20.141 -6.242 -4.047 1 94.19 170 LEU A O 1
ATOM 1343 N N . LYS A 1 171 ? -19.719 -8.359 -4.621 1 95.31 171 LYS A N 1
ATOM 1344 C CA . LYS A 1 171 ? -20.969 -8.875 -4.043 1 95.31 171 LYS A CA 1
ATOM 1345 C C . LYS A 1 171 ? -20.766 -9.273 -2.582 1 95.31 171 LYS A C 1
ATOM 1347 O O . LYS A 1 171 ? -21.641 -9.047 -1.746 1 95.31 171 LYS A O 1
ATOM 1352 N N . SER A 1 172 ? -19.656 -9.891 -2.291 1 96 172 SER A N 1
ATOM 1353 C CA . SER A 1 172 ? -19.375 -10.422 -0.962 1 96 172 SER A CA 1
ATOM 1354 C C . SER A 1 172 ? -18.312 -9.594 -0.254 1 96 172 SER A C 1
ATOM 1356 O O . SER A 1 172 ? -17.312 -10.141 0.233 1 96 172 SER A O 1
ATOM 1358 N N . ARG A 1 173 ? -18.562 -8.391 -0.058 1 94.06 173 ARG A N 1
ATOM 1359 C CA . ARG A 1 173 ? -17.578 -7.48 0.501 1 94.06 173 ARG A CA 1
ATOM 1360 C C . ARG A 1 173 ? -17.219 -7.871 1.932 1 94.06 173 ARG A C 1
ATOM 1362 O O . ARG A 1 173 ? -16.047 -7.84 2.314 1 94.06 173 ARG A O 1
ATOM 1369 N N . ASN A 1 174 ? -18.234 -8.211 2.73 1 94.44 174 ASN A N 1
ATOM 1370 C CA . ASN A 1 174 ? -18 -8.562 4.125 1 94.44 174 ASN A CA 1
ATOM 1371 C C . ASN A 1 174 ? -17.125 -9.812 4.254 1 94.44 174 ASN A C 1
ATOM 1373 O O . ASN A 1 174 ? -16.219 -9.867 5.086 1 94.44 174 ASN A O 1
ATOM 1377 N N . GLN A 1 175 ? -17.422 -10.766 3.406 1 96.25 175 GLN A N 1
ATOM 1378 C CA . GLN A 1 175 ? -16.609 -11.984 3.414 1 96.25 175 GLN A CA 1
ATOM 1379 C C . GLN A 1 175 ? -15.172 -11.695 3.021 1 96.25 175 GLN A C 1
ATOM 1381 O O . GLN A 1 175 ? -14.234 -12.227 3.627 1 96.25 175 GLN A O 1
ATOM 1386 N N . ILE A 1 176 ? -14.992 -10.875 2.074 1 96.81 176 ILE A N 1
ATOM 1387 C CA . ILE A 1 176 ? -13.664 -10.5 1.601 1 96.81 176 ILE A CA 1
ATOM 1388 C C . ILE A 1 176 ? -12.906 -9.766 2.707 1 96.81 176 ILE A C 1
ATOM 1390 O O . ILE A 1 176 ? -11.727 -10.031 2.939 1 96.81 176 ILE A O 1
ATOM 1394 N N . ARG A 1 177 ? -13.586 -8.922 3.375 1 94.06 177 ARG A N 1
ATOM 1395 C CA . ARG A 1 177 ? -13 -8.195 4.5 1 94.06 177 ARG A CA 1
ATOM 1396 C C . ARG A 1 177 ? -12.547 -9.156 5.594 1 94.06 177 ARG A C 1
ATOM 1398 O O . ARG A 1 177 ? -11.477 -8.969 6.184 1 94.06 177 ARG A O 1
ATOM 1405 N N . GLU A 1 178 ? -13.32 -10.078 5.828 1 94 178 GLU A N 1
ATOM 1406 C CA . GLU A 1 178 ? -12.992 -11.055 6.859 1 94 178 GLU A CA 1
ATOM 1407 C C . GLU A 1 178 ? -11.758 -11.875 6.469 1 94 178 GLU A C 1
ATOM 1409 O O . GLU A 1 178 ? -10.898 -12.141 7.305 1 94 178 GLU A O 1
ATOM 1414 N N . ILE A 1 179 ? -11.695 -12.289 5.238 1 95.81 179 ILE A N 1
ATOM 1415 C CA . ILE A 1 179 ? -10.555 -13.062 4.758 1 95.81 179 ILE A CA 1
ATOM 1416 C C . ILE A 1 179 ? -9.281 -12.219 4.859 1 95.81 179 ILE A C 1
ATOM 1418 O O . ILE A 1 179 ? -8.242 -12.695 5.324 1 95.81 179 ILE A O 1
ATOM 1422 N N . GLN A 1 180 ? -9.422 -10.977 4.457 1 95.25 180 GLN A N 1
ATOM 1423 C CA . GLN A 1 180 ? -8.273 -10.078 4.531 1 95.25 180 GLN A CA 1
ATOM 1424 C C . GLN A 1 180 ? -7.824 -9.875 5.977 1 95.25 180 GLN A C 1
ATOM 1426 O O . GLN A 1 180 ? -6.625 -9.859 6.262 1 95.25 180 GLN A O 1
ATOM 1431 N N . ALA A 1 181 ? -8.781 -9.75 6.848 1 93.25 181 ALA A N 1
ATOM 1432 C CA . ALA A 1 181 ? -8.469 -9.562 8.266 1 93.25 181 ALA A CA 1
ATOM 1433 C C . ALA A 1 181 ? -7.762 -10.789 8.836 1 93.25 181 ALA A C 1
ATOM 1435 O O . ALA A 1 181 ? -6.84 -10.664 9.648 1 93.25 181 ALA A O 1
ATOM 1436 N N . GLN A 1 182 ? -8.195 -11.891 8.406 1 93.69 182 GLN A N 1
ATOM 1437 C CA . GLN A 1 182 ? -7.555 -13.125 8.859 1 93.69 182 GLN A CA 1
ATOM 1438 C C . GLN A 1 182 ? -6.117 -13.219 8.359 1 93.69 182 GLN A C 1
ATOM 1440 O O . GLN A 1 182 ? -5.227 -13.648 9.094 1 93.69 182 GLN A O 1
ATOM 1445 N N . ALA A 1 183 ? -5.945 -12.891 7.117 1 95.38 183 ALA A N 1
ATOM 1446 C CA . ALA A 1 183 ? -4.59 -12.883 6.57 1 95.38 183 ALA A CA 1
ATOM 1447 C C . ALA A 1 183 ? -3.703 -11.898 7.332 1 95.38 183 ALA A C 1
ATOM 1449 O O . ALA A 1 183 ? -2.537 -12.195 7.605 1 95.38 183 ALA A O 1
ATOM 1450 N N . ALA A 1 184 ? -4.258 -10.766 7.668 1 94.44 184 ALA A N 1
ATOM 1451 C CA . ALA A 1 184 ? -3.521 -9.766 8.438 1 94.44 184 ALA A CA 1
ATOM 1452 C C . ALA A 1 184 ? -3.17 -10.289 9.828 1 94.44 184 ALA A C 1
ATOM 1454 O O . ALA A 1 184 ? -2.08 -10.023 10.336 1 94.44 184 ALA A O 1
ATOM 1455 N N . ALA A 1 185 ? -4.055 -10.977 10.422 1 93.94 185 ALA A N 1
ATOM 1456 C CA . ALA A 1 185 ? -3.799 -11.562 11.734 1 93.94 185 ALA A CA 1
ATOM 1457 C C . ALA A 1 185 ? -2.676 -12.594 11.664 1 93.94 185 ALA A C 1
ATOM 1459 O O . ALA A 1 185 ? -1.819 -12.648 12.547 1 93.94 185 ALA A O 1
ATOM 1460 N N . LEU A 1 186 ? -2.744 -13.391 10.633 1 93.94 186 LEU A N 1
ATOM 1461 C CA . LEU A 1 186 ? -1.684 -14.375 10.438 1 93.94 186 LEU A CA 1
ATOM 1462 C C . LEU A 1 186 ? -0.332 -13.688 10.273 1 93.94 186 LEU A C 1
ATOM 1464 O O . LEU A 1 186 ? 0.666 -14.125 10.852 1 93.94 186 LEU A O 1
ATOM 1468 N N . LEU A 1 187 ? -0.312 -12.641 9.516 1 93.5 187 LEU A N 1
ATOM 1469 C CA . LEU A 1 187 ? 0.925 -11.898 9.297 1 93.5 187 LEU A CA 1
ATOM 1470 C C . LEU A 1 187 ? 1.43 -11.297 10.609 1 93.5 187 LEU A C 1
ATOM 1472 O O . LEU A 1 187 ? 2.631 -11.312 10.883 1 93.5 187 LEU A O 1
ATOM 1476 N N . THR A 1 188 ? 0.521 -10.773 11.359 1 91.44 188 THR A N 1
ATOM 1477 C CA . THR A 1 188 ? 0.887 -10.211 12.648 1 91.44 188 THR A CA 1
ATOM 1478 C C . THR A 1 188 ? 1.494 -11.281 13.555 1 91.44 188 THR A C 1
ATOM 1480 O O . THR A 1 188 ? 2.461 -11.023 14.273 1 91.44 188 THR A O 1
ATOM 1483 N N . GLY A 1 189 ? 0.888 -12.406 13.492 1 90.88 189 GLY A N 1
ATOM 1484 C CA . GLY A 1 189 ? 1.477 -13.516 14.227 1 90.88 189 GLY A CA 1
ATOM 1485 C C . GLY A 1 189 ? 2.895 -13.836 13.789 1 90.88 189 GLY A C 1
ATOM 1486 O O . GLY A 1 189 ? 3.764 -14.086 14.625 1 90.88 189 GLY A O 1
ATOM 1487 N N . CYS A 1 190 ? 3.107 -13.812 12.5 1 91.75 190 CYS A N 1
ATOM 1488 C CA . CYS A 1 190 ? 4.441 -14.055 11.961 1 91.75 190 CYS A CA 1
ATOM 1489 C C . CYS A 1 190 ? 5.41 -12.961 12.398 1 91.75 190 CYS A C 1
ATOM 1491 O O . CYS A 1 190 ? 6.562 -13.242 12.727 1 91.75 190 CYS A O 1
ATOM 1493 N N . LEU A 1 191 ? 4.918 -11.797 12.406 1 90.06 191 LEU A N 1
ATOM 1494 C CA . LEU A 1 191 ? 5.711 -10.656 12.852 1 90.06 191 LEU A CA 1
ATOM 1495 C C . LEU A 1 191 ? 6.16 -10.844 14.305 1 90.06 191 LEU A C 1
ATOM 1497 O O . LEU A 1 191 ? 7.32 -10.602 14.633 1 90.06 191 LEU A O 1
ATOM 1501 N N . ASN A 1 192 ? 5.289 -11.203 15.086 1 89.88 192 ASN A N 1
ATOM 1502 C CA . ASN A 1 192 ? 5.594 -11.422 16.5 1 89.88 192 ASN A CA 1
ATOM 1503 C C . ASN A 1 192 ? 6.586 -12.57 16.688 1 89.88 192 ASN A C 1
ATOM 1505 O O . ASN A 1 192 ? 7.484 -12.484 17.516 1 89.88 192 ASN A O 1
ATOM 1509 N N . ALA A 1 193 ? 6.359 -13.555 15.891 1 91.31 193 ALA A N 1
ATOM 1510 C CA . ALA A 1 193 ? 7.293 -14.68 15.953 1 91.31 193 ALA A CA 1
ATOM 1511 C C . ALA A 1 193 ? 8.695 -14.25 15.539 1 91.31 193 ALA A C 1
ATOM 1513 O O . ALA A 1 193 ? 9.688 -14.641 16.156 1 91.31 193 ALA A O 1
ATOM 1514 N N . ARG A 1 194 ? 8.828 -13.453 14.492 1 90.06 194 ARG A N 1
ATOM 1515 C CA . ARG A 1 194 ? 10.109 -12.922 14.055 1 90.06 194 ARG A CA 1
ATOM 1516 C C . ARG A 1 194 ? 10.727 -12.031 15.125 1 90.06 194 ARG A C 1
ATOM 1518 O O . ARG A 1 194 ? 11.953 -12 15.281 1 90.06 194 ARG A O 1
ATOM 1525 N N . ALA A 1 195 ? 9.852 -11.258 15.727 1 90.06 195 ALA A N 1
ATOM 1526 C CA . ALA A 1 195 ? 10.328 -10.32 16.734 1 90.06 195 ALA A CA 1
ATOM 1527 C C . ALA A 1 195 ? 10.969 -11.047 17.906 1 90.06 195 ALA A C 1
ATOM 1529 O O . ALA A 1 195 ? 11.945 -10.57 18.5 1 90.06 195 ALA A O 1
ATOM 1530 N N . ALA A 1 196 ? 10.422 -12.141 18.266 1 90.25 196 ALA A N 1
ATOM 1531 C CA . ALA A 1 196 ? 10.969 -12.945 19.359 1 90.25 196 ALA A CA 1
ATOM 1532 C C . ALA A 1 196 ? 12.367 -13.453 19.016 1 90.25 196 ALA A C 1
ATOM 1534 O O . ALA A 1 196 ? 13.203 -13.633 19.906 1 90.25 196 ALA A O 1
ATOM 1535 N N . LEU A 1 197 ? 12.656 -13.547 17.703 1 88.44 197 LEU A N 1
ATOM 1536 C CA . LEU A 1 197 ? 13.922 -14.133 17.266 1 88.44 197 LEU A CA 1
ATOM 1537 C C . LEU A 1 197 ? 14.93 -13.047 16.922 1 88.44 197 LEU A C 1
ATOM 1539 O O . LEU A 1 197 ? 16.125 -13.172 17.219 1 88.44 197 LEU A O 1
ATOM 1543 N N . GLN A 1 198 ? 14.484 -11.977 16.25 1 87.06 198 GLN A N 1
ATOM 1544 C CA . GLN A 1 198 ? 15.422 -11.039 15.633 1 87.06 198 GLN A CA 1
ATOM 1545 C C . GLN A 1 198 ? 15.297 -9.648 16.25 1 87.06 198 GLN A C 1
ATOM 1547 O O . GLN A 1 198 ? 16.125 -8.773 16 1 87.06 198 GLN A O 1
ATOM 1552 N N . GLY A 1 199 ? 14.273 -9.391 16.984 1 85.94 199 GLY A N 1
ATOM 1553 C CA . GLY A 1 199 ? 14.062 -8.062 17.547 1 85.94 199 GLY A CA 1
ATOM 1554 C C . GLY A 1 199 ? 12.906 -7.328 16.891 1 85.94 199 GLY A C 1
ATOM 1555 O O . GLY A 1 199 ? 12.5 -7.66 15.781 1 85.94 199 GLY A O 1
ATOM 1556 N N . ALA A 1 200 ? 12.438 -6.355 17.562 1 79.69 200 ALA A N 1
ATOM 1557 C CA . ALA A 1 200 ? 11.227 -5.637 17.188 1 79.69 200 ALA A CA 1
ATOM 1558 C C . ALA A 1 200 ? 11.43 -4.844 15.906 1 79.69 200 ALA A C 1
ATOM 1560 O O . ALA A 1 200 ? 10.594 -4.895 15 1 79.69 200 ALA A O 1
ATOM 1561 N N . VAL A 1 201 ? 12.516 -4.164 15.758 1 80.56 201 VAL A N 1
ATOM 1562 C CA . VAL A 1 201 ? 12.742 -3.289 14.609 1 80.56 201 VAL A CA 1
ATOM 1563 C C . VAL A 1 201 ? 12.953 -4.133 13.359 1 80.56 201 VAL A C 1
ATOM 1565 O O . VAL A 1 201 ? 12.312 -3.895 12.328 1 80.56 201 VAL A O 1
ATOM 1568 N N . GLN A 1 202 ? 13.703 -5.172 13.508 1 84.06 202 GLN A N 1
ATOM 1569 C CA . GLN A 1 202 ? 14.008 -6.008 12.352 1 84.06 202 GLN A CA 1
ATOM 1570 C C . GLN A 1 202 ? 12.758 -6.746 11.867 1 84.06 202 GLN A C 1
ATOM 1572 O O . GLN A 1 202 ? 12.547 -6.898 10.664 1 84.06 202 GLN A O 1
ATOM 1577 N N . SER A 1 203 ? 11.953 -7.074 12.836 1 87.19 203 SER A N 1
ATOM 1578 C CA . SER A 1 203 ? 10.75 -7.801 12.461 1 87.19 203 SER A CA 1
ATOM 1579 C C . SER A 1 203 ? 9.719 -6.875 11.812 1 87.19 203 SER A C 1
ATOM 1581 O O . SER A 1 203 ? 8.977 -7.289 10.922 1 87.19 203 SER A O 1
ATOM 1583 N N . SER A 1 204 ? 9.766 -5.629 12.273 1 88.94 204 SER A N 1
ATOM 1584 C CA . SER A 1 204 ? 8.75 -4.688 11.82 1 88.94 204 SER A CA 1
ATOM 1585 C C . SER A 1 204 ? 8.953 -4.332 10.352 1 88.94 204 SER A C 1
ATOM 1587 O O . SER A 1 204 ? 8.031 -3.846 9.688 1 88.94 204 SER A O 1
ATOM 1589 N N . VAL A 1 205 ? 10.109 -4.605 9.805 1 88.88 205 VAL A N 1
ATOM 1590 C CA . VAL A 1 205 ? 10.422 -4.316 8.406 1 88.88 205 VAL A CA 1
ATOM 1591 C C . VAL A 1 205 ? 9.523 -5.148 7.496 1 88.88 205 VAL A C 1
ATOM 1593 O O . VAL A 1 205 ? 9.211 -4.734 6.375 1 88.88 205 VAL A O 1
ATOM 1596 N N . LEU A 1 206 ? 9.039 -6.215 8.023 1 90.06 206 LEU A N 1
ATOM 1597 C CA . LEU A 1 206 ? 8.141 -7.078 7.266 1 90.06 206 LEU A CA 1
ATOM 1598 C C . LEU A 1 206 ? 6.867 -6.328 6.879 1 90.06 206 LEU A C 1
ATOM 1600 O O . LEU A 1 206 ? 6.316 -6.547 5.797 1 90.06 206 LEU A O 1
ATOM 1604 N N . LEU A 1 207 ? 6.539 -5.418 7.699 1 88.69 207 LEU A N 1
ATOM 1605 C CA . LEU A 1 207 ? 5.32 -4.652 7.453 1 88.69 207 LEU A CA 1
ATOM 1606 C C . LEU A 1 207 ? 5.484 -3.748 6.234 1 88.69 207 LEU A C 1
ATOM 1608 O O . LEU A 1 207 ? 4.504 -3.406 5.574 1 88.69 207 LEU A O 1
ATOM 1612 N N . LEU A 1 208 ? 6.625 -3.457 5.949 1 91.44 208 LEU A N 1
ATOM 1613 C CA . LEU A 1 208 ? 6.922 -2.467 4.918 1 91.44 208 LEU A CA 1
ATOM 1614 C C . LEU A 1 208 ? 6.805 -3.08 3.525 1 91.44 208 LEU A C 1
ATOM 1616 O O . LEU A 1 208 ? 6.859 -2.365 2.521 1 91.44 208 LEU A O 1
ATOM 1620 N N . ILE A 1 209 ? 6.598 -4.348 3.521 1 92.31 209 ILE A N 1
ATOM 1621 C CA . ILE A 1 209 ? 6.461 -5.016 2.232 1 92.31 209 ILE A CA 1
ATOM 1622 C C . ILE A 1 209 ? 5.18 -4.547 1.541 1 92.31 209 ILE A C 1
ATOM 1624 O O . ILE A 1 209 ? 5.141 -4.422 0.315 1 92.31 209 ILE A O 1
ATOM 1628 N N . LEU A 1 210 ? 4.195 -4.25 2.342 1 91.94 210 LEU A N 1
ATOM 1629 C CA . LEU A 1 210 ? 2.891 -3.893 1.789 1 91.94 210 LEU A CA 1
ATOM 1630 C C . LEU A 1 210 ? 2.953 -2.547 1.078 1 91.94 210 LEU A C 1
ATOM 1632 O O . LEU A 1 210 ? 2.625 -2.449 -0.107 1 91.94 210 LEU A O 1
ATOM 1636 N N . PRO A 1 211 ? 3.42 -1.528 1.723 1 88.38 211 PRO A N 1
ATOM 1637 C CA . PRO A 1 211 ? 3.529 -0.258 1.003 1 88.38 211 PRO A CA 1
ATOM 1638 C C . PRO A 1 211 ? 4.562 -0.305 -0.122 1 88.38 211 PRO A C 1
ATOM 1640 O O . PRO A 1 211 ? 4.402 0.38 -1.137 1 88.38 211 PRO A O 1
ATOM 1643 N N . CYS A 1 212 ? 5.551 -1.106 0.015 1 91.56 212 CYS A N 1
ATOM 1644 C CA . CYS A 1 212 ? 6.566 -1.239 -1.025 1 91.56 212 CYS A CA 1
ATOM 1645 C C . CYS A 1 212 ? 5.965 -1.818 -2.301 1 91.56 212 CYS A C 1
ATOM 1647 O O . CYS A 1 212 ? 6.164 -1.271 -3.389 1 91.56 212 CYS A O 1
ATOM 1649 N N . LEU A 1 213 ? 5.18 -2.811 -2.15 1 92.75 213 LEU A N 1
ATOM 1650 C CA . LEU A 1 213 ? 4.586 -3.477 -3.305 1 92.75 213 LEU A CA 1
ATOM 1651 C C . LEU A 1 213 ? 3.48 -2.623 -3.914 1 92.75 213 LEU A C 1
ATOM 1653 O O . LEU A 1 213 ? 3.234 -2.689 -5.121 1 92.75 213 LEU A O 1
ATOM 1657 N N . ALA A 1 214 ? 2.891 -1.841 -3.119 1 88.38 214 ALA A N 1
ATOM 1658 C CA . ALA A 1 214 ? 1.769 -1.019 -3.564 1 88.38 214 ALA A CA 1
ATOM 1659 C C . ALA A 1 214 ? 2.219 0.009 -4.598 1 88.38 214 ALA A C 1
ATOM 1661 O O . ALA A 1 214 ? 1.394 0.577 -5.32 1 88.38 214 ALA A O 1
ATOM 1662 N N . GLN A 1 215 ? 3.455 0.239 -4.652 1 87.38 215 GLN A N 1
ATOM 1663 C CA . GLN A 1 215 ? 3.977 1.225 -5.594 1 87.38 215 GLN A CA 1
ATOM 1664 C C . GLN A 1 215 ? 4.07 0.646 -7.004 1 87.38 215 GLN A C 1
ATOM 1666 O O . GLN A 1 215 ? 4.227 1.387 -7.977 1 87.38 215 GLN A O 1
ATOM 1671 N N . ILE A 1 216 ? 3.998 -0.599 -7.09 1 92.5 216 ILE A N 1
ATOM 1672 C CA . ILE A 1 216 ? 4.137 -1.274 -8.375 1 92.5 216 ILE A CA 1
ATOM 1673 C C . ILE A 1 216 ? 2.787 -1.298 -9.094 1 92.5 216 ILE A C 1
ATOM 1675 O O . ILE A 1 216 ? 1.803 -1.815 -8.562 1 92.5 216 ILE A O 1
ATOM 1679 N N . THR A 1 217 ? 2.75 -0.755 -10.297 1 92.44 217 THR A N 1
ATOM 1680 C CA . THR A 1 217 ? 1.508 -0.697 -11.062 1 92.44 217 THR A CA 1
ATOM 1681 C C . THR A 1 217 ? 1.429 -1.854 -12.055 1 92.44 217 THR A C 1
ATOM 1683 O O . THR A 1 217 ? 2.438 -2.504 -12.336 1 92.44 217 THR A O 1
ATOM 1686 N N . ALA A 1 218 ? 0.21 -2.041 -12.531 1 94.62 218 ALA A N 1
ATOM 1687 C CA . ALA A 1 218 ? 0.008 -3.059 -13.555 1 94.62 218 ALA A CA 1
ATOM 1688 C C . ALA A 1 218 ? 0.853 -2.764 -14.789 1 94.62 218 ALA A C 1
ATOM 1690 O O . ALA A 1 218 ? 1.396 -3.68 -15.414 1 94.62 218 ALA A O 1
ATOM 1691 N N . GLU A 1 219 ? 1.001 -1.545 -15.062 1 93.44 219 GLU A N 1
ATOM 1692 C CA . GLU A 1 219 ? 1.776 -1.143 -16.234 1 93.44 219 GLU A CA 1
ATOM 1693 C C . GLU A 1 219 ? 3.262 -1.439 -16.047 1 93.44 219 GLU A C 1
ATOM 1695 O O . GLU A 1 219 ? 3.957 -1.795 -17 1 93.44 219 GLU A O 1
ATOM 1700 N N . ASP A 1 220 ? 3.727 -1.222 -14.812 1 92.88 220 ASP A N 1
ATOM 1701 C CA . ASP A 1 220 ? 5.117 -1.563 -14.531 1 92.88 220 ASP A CA 1
ATOM 1702 C C . ASP A 1 220 ? 5.395 -3.035 -14.828 1 92.88 220 ASP A C 1
ATOM 1704 O O . ASP A 1 220 ? 6.387 -3.365 -15.477 1 92.88 220 ASP A O 1
ATOM 1708 N N . VAL A 1 221 ? 4.531 -3.914 -14.375 1 94.44 221 VAL A N 1
ATOM 1709 C CA . VAL A 1 221 ? 4.703 -5.355 -14.523 1 94.44 221 VAL A CA 1
ATOM 1710 C C . VAL A 1 221 ? 4.535 -5.75 -15.992 1 94.44 221 VAL A C 1
ATOM 1712 O O . VAL A 1 221 ? 5.316 -6.543 -16.516 1 94.44 221 VAL A O 1
ATOM 1715 N N . ARG A 1 222 ? 3.551 -5.207 -16.594 1 94.75 222 ARG A N 1
ATOM 1716 C CA . ARG A 1 222 ? 3.33 -5.477 -18.016 1 94.75 222 ARG A CA 1
ATOM 1717 C C . ARG A 1 222 ? 4.559 -5.113 -18.844 1 94.75 222 ARG A C 1
ATOM 1719 O O . ARG A 1 222 ? 5.008 -5.902 -19.672 1 94.75 222 ARG A O 1
ATOM 1726 N N . ALA A 1 223 ? 5.066 -3.945 -18.656 1 92.31 223 ALA A N 1
ATOM 1727 C CA . ALA A 1 223 ? 6.184 -3.436 -19.438 1 92.31 223 ALA A CA 1
ATOM 1728 C C . ALA A 1 223 ? 7.422 -4.312 -19.281 1 92.31 223 ALA A C 1
ATOM 1730 O O . ALA A 1 223 ? 8.195 -4.492 -20.219 1 92.31 223 ALA A O 1
ATOM 1731 N N . HIS A 1 224 ? 7.531 -4.871 -18.141 1 90.38 224 HIS A N 1
ATOM 1732 C CA . HIS A 1 224 ? 8.75 -5.617 -17.844 1 90.38 224 HIS A CA 1
ATOM 1733 C C . HIS A 1 224 ? 8.602 -7.09 -18.219 1 90.38 224 HIS A C 1
ATOM 1735 O O . HIS A 1 224 ? 9.531 -7.688 -18.766 1 90.38 224 HIS A O 1
ATOM 1741 N N . PHE A 1 225 ? 7.48 -7.652 -18.016 1 91.06 225 PHE A N 1
ATOM 1742 C CA . PHE A 1 225 ? 7.352 -9.102 -18.141 1 91.06 225 PHE A CA 1
ATOM 1743 C C . PHE A 1 225 ? 6.555 -9.461 -19.391 1 91.06 225 PHE A C 1
ATOM 1745 O O . PHE A 1 225 ? 6.605 -10.602 -19.859 1 91.06 225 PHE A O 1
ATOM 1752 N N . PHE A 1 226 ? 5.781 -8.484 -19.828 1 92.69 226 PHE A N 1
ATOM 1753 C CA . PHE A 1 226 ? 4.895 -8.742 -20.953 1 92.69 226 PHE A CA 1
ATOM 1754 C C . PHE A 1 226 ? 5.082 -7.691 -22.047 1 92.69 226 PHE A C 1
ATOM 1756 O O . PHE A 1 226 ? 4.105 -7.113 -22.531 1 92.69 226 PHE A O 1
ATOM 1763 N N . ALA A 1 227 ? 6.25 -7.402 -22.453 1 85.69 227 ALA A N 1
ATOM 1764 C CA . ALA A 1 227 ? 6.613 -6.27 -23.297 1 85.69 227 ALA A CA 1
ATOM 1765 C C . ALA A 1 227 ? 5.883 -6.332 -24.641 1 85.69 227 ALA A C 1
ATOM 1767 O O . ALA A 1 227 ? 5.57 -5.293 -25.219 1 85.69 227 ALA A O 1
ATOM 1768 N N . GLU A 1 228 ? 5.516 -7.434 -25.078 1 88.88 228 GLU A N 1
ATOM 1769 C CA . GLU A 1 228 ? 4.91 -7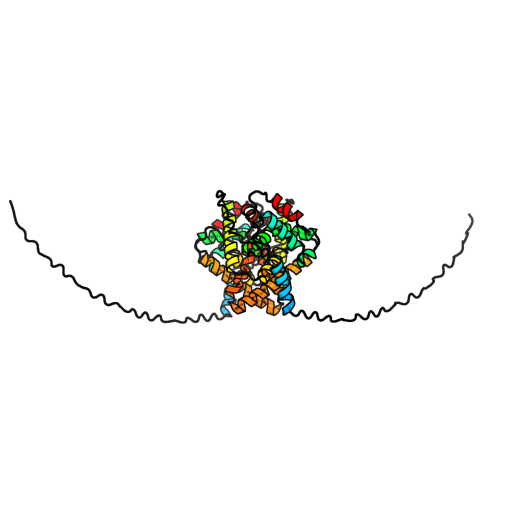.582 -26.406 1 88.88 228 GLU A CA 1
ATOM 1770 C C . GLU A 1 228 ? 3.387 -7.523 -26.328 1 88.88 228 GLU A C 1
ATOM 1772 O O . GLU A 1 228 ? 2.703 -7.59 -27.344 1 88.88 228 GLU A O 1
ATOM 1777 N N . LYS A 1 229 ? 2.902 -7.332 -25.188 1 92.56 229 LYS A N 1
ATOM 1778 C CA . LYS A 1 229 ? 1.456 -7.348 -25 1 92.56 229 LYS A CA 1
ATOM 1779 C C . LYS A 1 229 ? 0.968 -6.027 -24.406 1 92.56 229 LYS A C 1
ATOM 1781 O O . LYS A 1 229 ? 1.685 -5.383 -23.641 1 92.56 229 LYS A O 1
ATOM 1786 N N . SER A 1 230 ? -0.206 -5.668 -24.828 1 95.25 230 SER A N 1
ATOM 1787 C CA . SER A 1 230 ? -0.855 -4.531 -24.188 1 95.25 230 SER A CA 1
ATOM 1788 C C . SER A 1 230 ? -1.406 -4.918 -22.812 1 95.25 230 SER A C 1
ATOM 1790 O O . SER A 1 230 ? -1.577 -6.102 -22.516 1 95.25 230 SER A O 1
ATOM 1792 N N . LEU A 1 231 ? -1.639 -3.973 -22.016 1 95.44 231 LEU A N 1
ATOM 1793 C CA . LEU A 1 231 ? -2.211 -4.227 -20.703 1 95.44 231 LEU A CA 1
ATOM 1794 C C . LEU A 1 231 ? -3.578 -4.891 -20.812 1 95.44 231 LEU A C 1
ATOM 1796 O O . LEU A 1 231 ? -3.902 -5.797 -20.047 1 95.44 231 LEU A O 1
ATOM 1800 N N . ALA A 1 232 ? -4.324 -4.422 -21.75 1 95.94 232 ALA A N 1
ATOM 1801 C CA . ALA A 1 232 ? -5.648 -5 -21.969 1 95.94 232 ALA A CA 1
ATOM 1802 C C . ALA A 1 232 ? -5.547 -6.48 -22.312 1 95.94 232 ALA A C 1
ATOM 1804 O O . ALA A 1 232 ? -6.379 -7.285 -21.875 1 95.94 232 ALA A O 1
ATOM 1805 N N . ASP A 1 233 ? -4.566 -6.836 -23.078 1 95.5 233 ASP A N 1
ATOM 1806 C CA . ASP A 1 233 ? -4.363 -8.234 -23.453 1 95.5 233 ASP A CA 1
ATOM 1807 C C . ASP A 1 233 ? -4.004 -9.078 -22.219 1 95.5 233 ASP A C 1
ATOM 1809 O O . ASP A 1 233 ? -4.504 -10.188 -22.062 1 95.5 233 ASP A O 1
ATOM 1813 N N . VAL A 1 234 ? -3.139 -8.523 -21.391 1 96 234 VAL A N 1
ATOM 1814 C CA . VAL A 1 234 ? -2.73 -9.25 -20.188 1 96 234 VAL A CA 1
ATOM 1815 C C . VAL A 1 234 ? -3.93 -9.43 -19.266 1 96 234 VAL A C 1
ATOM 1817 O O . VAL A 1 234 ? -4.137 -10.516 -18.719 1 96 234 VAL A O 1
ATOM 1820 N N . GLU A 1 235 ? -4.684 -8.391 -19.109 1 95 235 GLU A N 1
ATOM 1821 C CA . GLU A 1 235 ? -5.859 -8.445 -18.25 1 95 235 GLU A CA 1
ATOM 1822 C C . GLU A 1 235 ? -6.902 -9.414 -18.797 1 95 235 GLU A C 1
ATOM 1824 O O . GLU A 1 235 ? -7.578 -10.109 -18.031 1 95 235 GLU A O 1
ATOM 1829 N N . SER A 1 236 ? -7.023 -9.469 -20.109 1 95 236 SER A N 1
ATOM 1830 C CA . SER A 1 236 ? -7.918 -10.438 -20.734 1 95 236 SER A CA 1
ATOM 1831 C C . SER A 1 236 ? -7.461 -11.867 -20.484 1 95 236 SER A C 1
ATOM 1833 O O . SER A 1 236 ? -8.281 -12.758 -20.266 1 95 236 SER A O 1
ATOM 1835 N N . MET A 1 237 ? -6.184 -12.109 -20.547 1 94.31 237 MET A N 1
ATOM 1836 C CA . MET A 1 237 ? -5.613 -13.414 -20.219 1 94.31 237 MET A CA 1
ATOM 1837 C C . MET A 1 237 ? -5.934 -13.812 -18.797 1 94.31 237 MET A C 1
ATOM 1839 O O . MET A 1 237 ? -6.27 -14.969 -18.531 1 94.31 237 MET A O 1
ATOM 1843 N N . CYS A 1 238 ? -5.852 -12.859 -17.906 1 94.75 238 CYS A N 1
ATOM 1844 C CA . CYS A 1 238 ? -6.172 -13.102 -16.5 1 94.75 238 CYS A CA 1
ATOM 1845 C C . CYS A 1 238 ? -7.641 -13.461 -16.328 1 94.75 238 CYS A C 1
ATOM 1847 O O . CYS A 1 238 ? -7.973 -14.43 -15.648 1 94.75 238 CYS A O 1
ATOM 1849 N N . GLU A 1 239 ? -8.445 -12.695 -16.984 1 95 239 GLU A N 1
ATOM 1850 C CA . GLU A 1 239 ? -9.891 -12.914 -16.859 1 95 239 GLU A CA 1
ATOM 1851 C C . GLU A 1 239 ? -10.281 -14.289 -17.375 1 95 239 GLU A C 1
ATOM 1853 O O . GLU A 1 239 ? -11.141 -14.961 -16.797 1 95 239 GLU A O 1
ATOM 1858 N N . SER A 1 240 ? -9.672 -14.719 -18.438 1 94.69 240 SER A N 1
ATOM 1859 C CA . SER A 1 240 ? -10 -16 -19.062 1 94.69 240 SER A CA 1
ATOM 1860 C C . SER A 1 240 ? -9.492 -17.172 -18.219 1 94.69 240 SER A C 1
ATOM 1862 O O . SER A 1 240 ? -9.992 -18.281 -18.344 1 94.69 240 SER A O 1
ATOM 1864 N N . ALA A 1 241 ? -8.516 -16.953 -17.391 1 95.38 241 ALA A N 1
ATOM 1865 C CA . ALA A 1 241 ? -7.902 -18.016 -16.594 1 95.38 241 ALA A CA 1
ATOM 1866 C C . ALA A 1 241 ? -8.672 -18.25 -15.305 1 95.38 241 ALA A C 1
ATOM 1868 O O . ALA A 1 241 ? -8.43 -19.234 -14.602 1 95.38 241 ALA A O 1
ATOM 1869 N N . VAL A 1 242 ? -9.57 -17.266 -14.984 1 95.31 242 VAL A N 1
ATOM 1870 C CA . VAL A 1 242 ? -10.328 -17.406 -13.742 1 95.31 242 VAL A CA 1
ATOM 1871 C C . VAL A 1 242 ? -11.344 -18.531 -13.875 1 95.31 242 VAL A C 1
ATOM 1873 O O . VAL A 1 242 ? -12.07 -18.609 -14.867 1 95.31 242 VAL A O 1
ATOM 1876 N N . LEU A 1 243 ? -11.289 -19.438 -12.898 1 87.19 243 LEU A N 1
ATOM 1877 C CA . LEU A 1 243 ? -12.195 -20.594 -12.867 1 87.19 243 LEU A CA 1
ATOM 1878 C C . LEU A 1 243 ? -13.461 -20.25 -12.078 1 87.19 243 LEU A C 1
ATOM 1880 O O . LEU A 1 243 ? -13.422 -19.453 -11.148 1 87.19 243 LEU A O 1
ATOM 1884 N N . MET B 1 1 ? 86.188 20.5 -23.969 1 20.97 1 MET B N 1
ATOM 1885 C CA . MET B 1 1 ? 86.688 19.75 -22.828 1 20.97 1 MET B CA 1
ATOM 1886 C C . MET B 1 1 ? 86 20.234 -21.531 1 20.97 1 MET B C 1
ATOM 1888 O O . MET B 1 1 ? 85.562 19.422 -20.719 1 20.97 1 MET B O 1
ATOM 1892 N N . GLY B 1 2 ? 86.438 21.516 -21.031 1 17.08 2 GLY B N 1
ATOM 1893 C CA . GLY B 1 2 ? 86.75 21.391 -19.625 1 17.08 2 GLY B CA 1
ATOM 1894 C C . GLY B 1 2 ? 85.562 21.094 -18.75 1 17.08 2 GLY B C 1
ATOM 1895 O O . GLY B 1 2 ? 85.312 19.938 -18.391 1 17.08 2 GLY B O 1
ATOM 1896 N N . ALA B 1 3 ? 85.438 22 -17.641 1 18.83 3 ALA B N 1
ATOM 1897 C CA . ALA B 1 3 ? 85.562 21.969 -16.188 1 18.83 3 ALA B CA 1
ATOM 1898 C C . ALA B 1 3 ? 84.188 21.672 -15.531 1 18.83 3 ALA B C 1
ATOM 1900 O O . ALA B 1 3 ? 83.125 21.984 -16.078 1 18.83 3 ALA B O 1
ATOM 1901 N N . VAL B 1 4 ? 84.25 20.938 -14.359 1 23.02 4 VAL B N 1
ATOM 1902 C CA . VAL B 1 4 ? 83.938 20.062 -13.227 1 23.02 4 VAL B CA 1
ATOM 1903 C C . VAL B 1 4 ? 83.125 20.844 -12.195 1 23.02 4 VAL B C 1
ATOM 1905 O O . VAL B 1 4 ? 82.812 20.344 -11.102 1 23.02 4 VAL B O 1
ATOM 1908 N N . GLN B 1 5 ? 82.875 22.234 -12.445 1 20.14 5 GLN B N 1
ATOM 1909 C CA . GLN B 1 5 ? 82.75 22.875 -11.141 1 20.14 5 GLN B CA 1
ATOM 1910 C C . GLN B 1 5 ? 81.75 22.188 -10.258 1 20.14 5 GLN B C 1
ATOM 1912 O O . GLN B 1 5 ? 80.625 21.922 -10.688 1 20.14 5 GLN B O 1
ATOM 1917 N N . HIS B 1 6 ? 82.25 21.5 -9.242 1 20.59 6 HIS B N 1
ATOM 1918 C CA . HIS B 1 6 ? 81.938 20.625 -8.117 1 20.59 6 HIS B CA 1
ATOM 1919 C C . HIS B 1 6 ? 80.938 21.297 -7.176 1 20.59 6 HIS B C 1
ATOM 1921 O O . HIS B 1 6 ? 80.688 20.797 -6.07 1 20.59 6 HIS B O 1
ATOM 1927 N N . GLU B 1 7 ? 80.25 22.391 -7.676 1 20.62 7 GLU B N 1
ATOM 1928 C CA . GLU B 1 7 ? 79.75 23.172 -6.539 1 20.62 7 GLU B CA 1
ATOM 1929 C C . GLU B 1 7 ? 79.125 22.266 -5.473 1 20.62 7 GLU B C 1
ATOM 1931 O O . GLU B 1 7 ? 78.625 21.188 -5.781 1 20.62 7 GLU B O 1
ATOM 1936 N N . ARG B 1 8 ? 79.5 22.625 -4.238 1 20.23 8 ARG B N 1
ATOM 1937 C CA . ARG B 1 8 ? 79.438 22.234 -2.83 1 20.23 8 ARG B CA 1
ATOM 1938 C C . ARG B 1 8 ? 78.062 21.781 -2.422 1 20.23 8 ARG B C 1
ATOM 1940 O O . ARG B 1 8 ? 77.062 22.297 -2.932 1 20.23 8 ARG B O 1
ATOM 1947 N N . ALA B 1 9 ? 78.062 20.594 -1.747 1 21.47 9 ALA B N 1
ATOM 1948 C CA . ALA B 1 9 ? 77.25 19.594 -1.057 1 21.47 9 ALA B CA 1
ATOM 1949 C C . ALA B 1 9 ? 76.438 20.203 0.093 1 21.47 9 ALA B C 1
ATOM 1951 O O . ALA B 1 9 ? 77 20.453 1.167 1 21.47 9 ALA B O 1
ATOM 1952 N N . LEU B 1 10 ? 76 21.547 -0.118 1 19.48 10 LEU B N 1
ATOM 1953 C CA . LEU B 1 10 ? 75.438 22.172 1.064 1 19.48 10 LEU B CA 1
ATOM 1954 C C . LEU B 1 10 ? 74.562 21.188 1.85 1 19.48 10 LEU B C 1
ATOM 1956 O O . LEU B 1 10 ? 73.812 20.375 1.26 1 19.48 10 LEU B O 1
ATOM 1960 N N . GLY B 1 11 ? 75 20.844 3.016 1 19.89 11 GLY B N 1
ATOM 1961 C CA . GLY B 1 11 ? 74.812 20.031 4.199 1 19.89 11 GLY B CA 1
ATOM 1962 C C . GLY B 1 11 ? 73.438 20.156 4.762 1 19.89 11 GLY B C 1
ATOM 1963 O O . GLY B 1 11 ? 73.25 20.172 5.98 1 19.89 11 GLY B O 1
ATOM 1964 N N . GLU B 1 12 ? 72.375 20.5 3.889 1 22.34 12 GLU B N 1
ATOM 1965 C CA . GLU B 1 12 ? 71.125 20.875 4.547 1 22.34 12 GLU B CA 1
ATOM 1966 C C . GLU B 1 12 ? 70.75 19.859 5.621 1 22.34 12 GLU B C 1
ATOM 1968 O O . GLU B 1 12 ? 70.75 18.656 5.363 1 22.34 12 GLU B O 1
ATOM 1973 N N . LYS B 1 13 ? 71.125 20.188 6.824 1 22.44 13 LYS B N 1
ATOM 1974 C CA . LYS B 1 13 ? 70.938 19.719 8.188 1 22.44 13 LYS B CA 1
ATOM 1975 C C . LYS B 1 13 ? 69.5 19.125 8.359 1 22.44 13 LYS B C 1
ATOM 1977 O O . LYS B 1 13 ? 68.562 19.734 7.953 1 22.44 13 LYS B O 1
ATOM 1982 N N . GLU B 1 14 ? 69.375 17.812 8.508 1 23.77 14 GLU B N 1
ATOM 1983 C CA . GLU B 1 14 ? 68.375 16.828 8.789 1 23.77 14 GLU B CA 1
ATOM 1984 C C . GLU B 1 14 ? 67.625 17.141 10.109 1 23.77 14 GLU B C 1
ATOM 1986 O O . GLU B 1 14 ? 68.188 16.875 11.188 1 23.77 14 GLU B O 1
ATOM 1991 N N . ARG B 1 15 ? 67.438 18.406 10.43 1 22.39 15 ARG B N 1
ATOM 1992 C CA . ARG B 1 15 ? 66.875 18.5 11.766 1 22.39 15 ARG B CA 1
ATOM 1993 C C . ARG B 1 15 ? 65.812 17.469 11.961 1 22.39 15 ARG B C 1
ATOM 1995 O O . ARG B 1 15 ? 64.812 17.422 11.195 1 22.39 15 ARG B O 1
ATOM 2002 N N . ARG B 1 16 ? 66.125 16.344 12.438 1 24.62 16 ARG B N 1
ATOM 2003 C CA . ARG B 1 16 ? 65.438 15.18 12.961 1 24.62 16 ARG B CA 1
ATOM 2004 C C . ARG B 1 16 ? 64.375 15.609 13.945 1 24.62 16 ARG B C 1
ATOM 2006 O O . ARG B 1 16 ? 64.625 15.836 15.125 1 24.62 16 ARG B O 1
ATOM 2013 N N . ARG B 1 17 ? 63.625 16.781 13.797 1 19.72 17 ARG B N 1
ATOM 2014 C CA . ARG B 1 17 ? 62.688 17.156 14.859 1 19.72 17 ARG B CA 1
ATOM 2015 C C . ARG B 1 17 ? 61.875 15.945 15.305 1 19.72 17 ARG B C 1
ATOM 2017 O O . ARG B 1 17 ? 61.25 15.266 14.484 1 19.72 17 ARG B O 1
ATOM 2024 N N . ASN B 1 18 ? 62.312 15.289 16.359 1 22.14 18 ASN B N 1
ATOM 2025 C CA . ASN B 1 18 ? 61.75 14.258 17.219 1 22.14 18 ASN B CA 1
ATOM 2026 C C . ASN B 1 18 ? 60.281 14.547 17.547 1 22.14 18 ASN B C 1
ATOM 2028 O O . ASN B 1 18 ? 59.969 15.453 18.328 1 22.14 18 ASN B O 1
ATOM 2032 N N . GLU B 1 19 ? 59.438 14.914 16.625 1 24.03 19 GLU B N 1
ATOM 2033 C CA . GLU B 1 19 ? 58.062 15.219 17.016 1 24.03 19 GLU B CA 1
ATOM 2034 C C . GLU B 1 19 ? 57.469 14.094 17.875 1 24.03 19 GLU B C 1
ATOM 2036 O O . GLU B 1 19 ? 57.438 12.938 17.438 1 24.03 19 GLU B O 1
ATOM 2041 N N . ALA B 1 20 ? 57.688 14.133 19.172 1 25.55 20 ALA B N 1
ATOM 2042 C CA . ALA B 1 20 ? 57.156 13.297 20.25 1 25.55 20 ALA B CA 1
ATOM 2043 C C . ALA B 1 20 ? 55.656 13 20.031 1 25.55 20 ALA B C 1
ATOM 2045 O O . ALA B 1 20 ? 54.906 13.875 19.625 1 25.55 20 ALA B O 1
ATOM 2046 N N . PRO B 1 21 ? 55.344 11.766 19.75 1 26.08 21 PRO B N 1
ATOM 2047 C CA . PRO B 1 21 ? 53.969 11.297 19.5 1 26.08 21 PRO B CA 1
ATOM 2048 C C . PRO B 1 21 ? 53.031 11.617 20.656 1 26.08 21 PRO B C 1
ATOM 2050 O O . PRO B 1 21 ? 53.281 11.227 21.797 1 26.08 21 PRO B O 1
ATOM 2053 N N . ALA B 1 22 ? 52.594 12.828 20.875 1 25.92 22 ALA B N 1
ATOM 2054 C CA . ALA B 1 22 ? 51.656 13.188 21.938 1 25.92 22 ALA B CA 1
ATOM 2055 C C . ALA B 1 22 ? 50.562 12.125 22.078 1 25.92 22 ALA B C 1
ATOM 2057 O O . ALA B 1 22 ? 49.875 11.773 21.109 1 25.92 22 ALA B O 1
ATOM 2058 N N . THR B 1 23 ? 50.781 11.172 22.891 1 24.7 23 THR B N 1
ATOM 2059 C CA . THR B 1 23 ? 49.844 10.156 23.391 1 24.7 23 THR B CA 1
ATOM 2060 C C . THR B 1 23 ? 48.562 10.805 23.906 1 24.7 23 THR B C 1
ATOM 2062 O O . THR B 1 23 ? 48.562 11.438 24.953 1 24.7 23 THR B O 1
ATOM 2065 N N . CYS B 1 24 ? 47.875 11.625 23.156 1 21.56 24 CYS B N 1
ATOM 2066 C CA . CYS B 1 24 ? 46.625 12.219 23.641 1 21.56 24 CYS B CA 1
ATOM 2067 C C . CYS B 1 24 ? 45.75 11.172 24.328 1 21.56 24 CYS B C 1
ATOM 2069 O O . CYS B 1 24 ? 45.281 10.227 23.672 1 21.56 24 CYS B O 1
ATOM 2071 N N . ASN B 1 25 ? 46.062 10.773 25.516 1 21.86 25 ASN B N 1
ATOM 2072 C CA . ASN B 1 25 ? 45.219 10.055 26.453 1 21.86 25 ASN B CA 1
ATOM 2073 C C . ASN B 1 25 ? 43.844 10.664 26.531 1 21.86 25 ASN B C 1
ATOM 2075 O O . ASN B 1 25 ? 43.625 11.656 27.234 1 21.86 25 ASN B O 1
ATOM 2079 N N . ARG B 1 26 ? 43.219 11.016 25.484 1 21.72 26 ARG B N 1
ATOM 2080 C CA . ARG B 1 26 ? 41.906 11.617 25.531 1 21.72 26 ARG B CA 1
ATOM 2081 C C . ARG B 1 26 ? 40.969 10.805 26.438 1 21.72 26 ARG B C 1
ATOM 2083 O O . ARG B 1 26 ? 40.75 9.617 26.203 1 21.72 26 ARG B O 1
ATOM 2090 N N . ASN B 1 27 ? 41.062 11 27.703 1 23.03 27 ASN B N 1
ATOM 2091 C CA . ASN B 1 27 ? 40.094 10.578 28.719 1 23.03 27 ASN B CA 1
ATOM 2092 C C . ASN B 1 27 ? 38.656 10.727 28.203 1 23.03 27 ASN B C 1
ATOM 2094 O O . ASN B 1 27 ? 38.188 11.844 28 1 23.03 27 ASN B O 1
ATOM 2098 N N . PHE B 1 28 ? 38.25 9.938 27.297 1 24.94 28 PHE B N 1
ATOM 2099 C CA . PHE B 1 28 ? 36.844 9.836 26.906 1 24.94 28 PHE B CA 1
ATOM 2100 C C . PHE B 1 28 ? 35.969 9.727 28.125 1 24.94 28 PHE B C 1
ATOM 2102 O O . PHE B 1 28 ? 35.969 8.703 28.812 1 24.94 28 PHE B O 1
ATOM 2109 N N . VAL B 1 29 ? 35.938 10.734 28.984 1 25.08 29 VAL B N 1
ATOM 2110 C CA . VAL B 1 29 ? 34.906 10.773 30.031 1 25.08 29 VAL B CA 1
ATOM 2111 C C . VAL B 1 29 ? 33.594 10.273 29.484 1 25.08 29 VAL B C 1
ATOM 2113 O O . VAL B 1 29 ? 33.062 10.805 28.5 1 25.08 29 VAL B O 1
ATOM 2116 N N . LYS B 1 30 ? 33.281 9.055 29.688 1 25.62 30 LYS B N 1
ATOM 2117 C CA . LYS B 1 30 ? 32.031 8.312 29.516 1 25.62 30 LYS B CA 1
ATOM 2118 C C . LYS B 1 30 ? 30.875 9.023 30.203 1 25.62 30 LYS B C 1
ATOM 2120 O O . LYS B 1 30 ? 30.641 8.82 31.391 1 25.62 30 LYS B O 1
ATOM 2125 N N . THR B 1 31 ? 30.781 10.32 30.109 1 26.58 31 THR B N 1
ATOM 2126 C CA . THR B 1 31 ? 29.562 10.836 30.703 1 26.58 31 THR B CA 1
ATOM 2127 C C . THR B 1 31 ? 28.344 10.047 30.219 1 26.58 31 THR B C 1
ATOM 2129 O O . THR B 1 31 ? 28.062 10.039 29.016 1 26.58 31 THR B O 1
ATOM 2132 N N . THR B 1 32 ? 28.078 9.008 30.891 1 26.97 32 THR B N 1
ATOM 2133 C CA . THR B 1 32 ? 26.859 8.211 30.859 1 26.97 32 THR B CA 1
ATOM 2134 C C . THR B 1 32 ? 25.625 9.117 30.953 1 26.97 32 THR B C 1
ATOM 2136 O O . THR B 1 32 ? 25.297 9.617 32.031 1 26.97 32 THR B O 1
ATOM 2139 N N . THR B 1 33 ? 25.547 10.141 30.203 1 28.05 33 THR B N 1
ATOM 2140 C CA . THR B 1 33 ? 24.266 10.844 30.281 1 28.05 33 THR B CA 1
ATOM 2141 C C . THR B 1 33 ? 23.109 9.859 30.156 1 28.05 33 THR B C 1
ATOM 2143 O O . THR B 1 33 ? 22.922 9.242 29.109 1 28.05 33 THR B O 1
ATOM 2146 N N . THR B 1 34 ? 22.797 9.219 31.234 1 27.64 34 THR B N 1
ATOM 2147 C CA . THR B 1 34 ? 21.547 8.508 31.453 1 27.64 34 THR B CA 1
ATOM 2148 C C . THR B 1 34 ? 20.359 9.336 30.953 1 27.64 34 THR B C 1
ATOM 2150 O O . THR B 1 34 ? 20.047 10.391 31.516 1 27.64 34 THR B O 1
ATOM 2153 N N . LEU B 1 35 ? 20.219 9.5 29.75 1 27.91 35 LEU B N 1
ATOM 2154 C CA . LEU B 1 35 ? 18.969 10.055 29.25 1 27.91 35 LEU B CA 1
ATOM 2155 C C . LEU B 1 35 ? 17.766 9.344 29.875 1 27.91 35 LEU B C 1
ATOM 2157 O O . LEU B 1 35 ? 17.5 8.18 29.562 1 27.91 35 LEU B O 1
ATOM 2161 N N . THR B 1 36 ? 17.578 9.469 31.219 1 29.66 36 THR B N 1
ATOM 2162 C CA . THR B 1 36 ? 16.328 9.117 31.875 1 29.66 36 THR B CA 1
ATOM 2163 C C . THR B 1 36 ? 15.141 9.727 31.141 1 29.66 36 THR B C 1
ATOM 2165 O O . THR B 1 36 ? 14.914 10.938 31.219 1 29.66 36 THR B O 1
ATOM 2168 N N . CYS B 1 37 ? 14.922 9.289 30.016 1 27.58 37 CYS B N 1
ATOM 2169 C CA . CYS B 1 37 ? 13.664 9.648 29.375 1 27.58 37 CYS B CA 1
ATOM 2170 C C . CYS B 1 37 ? 12.469 9.289 30.25 1 27.58 37 CYS B C 1
ATOM 2172 O O . CYS B 1 37 ? 12.203 8.109 30.484 1 27.58 37 CYS B O 1
ATOM 2174 N N . ASP B 1 38 ? 12.242 10.008 31.359 1 28.83 38 ASP B N 1
ATOM 2175 C CA . ASP B 1 38 ? 10.969 9.828 32.062 1 28.83 38 ASP B CA 1
ATOM 2176 C C . ASP B 1 38 ? 9.805 9.836 31.078 1 28.83 38 ASP B C 1
ATOM 2178 O O . ASP B 1 38 ? 9.586 10.828 30.375 1 28.83 38 ASP B O 1
ATOM 2182 N N . PRO B 1 39 ? 9.359 8.742 30.609 1 34.12 39 PRO B N 1
ATOM 2183 C CA . PRO B 1 39 ? 8.281 8.531 29.641 1 34.12 39 PRO B CA 1
ATOM 2184 C C . PRO B 1 39 ? 7.047 9.375 29.953 1 34.12 39 PRO B C 1
ATOM 2186 O O . PRO B 1 39 ? 6.164 9.508 29.094 1 34.12 39 PRO B O 1
ATOM 2189 N N . SER B 1 40 ? 6.766 9.773 31.234 1 34.88 40 SER B N 1
ATOM 2190 C CA . SER B 1 40 ? 5.543 10.461 31.625 1 34.88 40 SER B CA 1
ATOM 2191 C C . SER B 1 40 ? 5.48 11.875 31.047 1 34.88 40 SER B C 1
ATOM 2193 O O . SER B 1 40 ? 4.41 12.344 30.656 1 34.88 40 SER B O 1
ATOM 2195 N N . GLN B 1 41 ? 6.477 12.727 31.359 1 32.28 41 GLN B N 1
ATOM 2196 C CA . GLN B 1 41 ? 6.453 14.156 31.078 1 32.28 41 GLN B CA 1
ATOM 2197 C C . GLN B 1 41 ? 6.559 14.422 29.578 1 32.28 41 GLN B C 1
ATOM 2199 O O . GLN B 1 41 ? 6.016 15.406 29.078 1 32.28 41 GLN B O 1
ATOM 2204 N N . ALA B 1 42 ? 7.504 13.766 28.938 1 32.91 42 ALA B N 1
ATOM 2205 C CA . ALA B 1 42 ? 7.75 14.109 27.531 1 32.91 42 ALA B CA 1
ATOM 2206 C C . ALA B 1 42 ? 6.562 13.727 26.656 1 32.91 42 ALA B C 1
ATOM 2208 O O . ALA B 1 42 ? 6.395 14.273 25.562 1 32.91 42 ALA B O 1
ATOM 2209 N N . SER B 1 43 ? 5.797 12.719 27.031 1 37.44 43 SER B N 1
ATOM 2210 C CA . SER B 1 43 ? 4.613 12.258 26.312 1 37.44 43 SER B CA 1
ATOM 2211 C C . SER B 1 43 ? 3.506 13.305 26.344 1 37.44 43 SER B C 1
ATOM 2213 O O . SER B 1 43 ? 2.799 13.5 25.359 1 37.44 43 SER B O 1
ATOM 2215 N N . SER B 1 44 ? 3.293 13.992 27.562 1 36.91 44 SER B N 1
ATOM 2216 C CA . SER B 1 44 ? 2.168 14.906 27.75 1 36.91 44 SER B CA 1
ATOM 2217 C C . SER B 1 44 ? 2.387 16.219 27.016 1 36.91 44 SER B C 1
ATOM 2219 O O . SER B 1 44 ? 1.45 16.781 26.438 1 36.91 44 SER B O 1
ATOM 2221 N N . GLN B 1 45 ? 3.594 16.828 27.234 1 32.22 45 GLN B N 1
ATOM 2222 C CA . GLN B 1 45 ? 3.816 18.188 26.75 1 32.22 45 GLN B CA 1
ATOM 2223 C C . GLN B 1 45 ? 3.832 18.25 25.234 1 32.22 45 GLN B C 1
ATOM 2225 O O . GLN B 1 45 ? 3.307 19.188 24.641 1 32.22 45 GLN B O 1
ATOM 2230 N N . ARG B 1 46 ? 4.688 17.391 24.594 1 32.97 46 ARG B N 1
ATOM 2231 C CA . ARG B 1 46 ? 4.816 17.5 23.141 1 32.97 46 ARG B CA 1
ATOM 2232 C C . ARG B 1 46 ? 3.533 17.062 22.438 1 32.97 46 ARG B C 1
ATOM 2234 O O . ARG B 1 46 ? 3.248 17.5 21.328 1 32.97 46 ARG B O 1
ATOM 2241 N N . GLN B 1 47 ? 2.789 16.156 23.078 1 37.94 47 GLN B N 1
ATOM 2242 C CA . GLN B 1 47 ? 1.417 15.891 22.656 1 37.94 47 GLN B CA 1
ATOM 2243 C C . GLN B 1 47 ? 0.542 17.141 22.812 1 37.94 47 GLN B C 1
ATOM 2245 O O . GLN B 1 47 ? -0.339 17.391 22 1 37.94 47 GLN B O 1
ATOM 2250 N N . GLU B 1 48 ? 0.676 17.859 24 1 35.91 48 GLU B N 1
ATOM 2251 C CA . GLU B 1 48 ? -0.092 19.047 24.312 1 35.91 48 GLU B CA 1
ATOM 2252 C C . GLU B 1 48 ? 0.262 20.203 23.359 1 35.91 48 GLU B C 1
ATOM 2254 O O . GLU B 1 48 ? -0.609 20.969 22.969 1 35.91 48 GLU B O 1
ATOM 2259 N N . ARG B 1 49 ? 1.587 20.5 23.203 1 31.83 49 ARG B N 1
ATOM 2260 C CA . ARG B 1 49 ? 1.933 21.625 22.328 1 31.83 49 ARG B CA 1
ATOM 2261 C C . ARG B 1 49 ? 1.378 21.406 20.938 1 31.83 49 ARG B C 1
ATOM 2263 O O . ARG B 1 49 ? 0.979 22.359 20.266 1 31.83 49 ARG B O 1
ATOM 2270 N N . ALA B 1 50 ? 1.396 20.109 20.531 1 33.31 50 ALA B N 1
ATOM 2271 C CA . ALA B 1 50 ? 0.745 19.891 19.234 1 33.31 50 ALA B CA 1
ATOM 2272 C C . ALA B 1 50 ? -0.769 20.047 19.359 1 33.31 50 ALA B C 1
ATOM 2274 O O . ALA B 1 50 ? -1.435 20.453 18.406 1 33.31 50 ALA B O 1
ATOM 2275 N N . LYS B 1 51 ? -1.343 19.719 20.516 1 33.94 51 LYS B N 1
ATOM 2276 C CA . LYS B 1 51 ? -2.768 19.922 20.766 1 33.94 51 LYS B CA 1
ATOM 2277 C C . LYS B 1 51 ? -3.098 21.422 20.875 1 33.94 51 LYS B C 1
ATOM 2279 O O . LYS B 1 51 ? -4.145 21.859 20.406 1 33.94 51 LYS B O 1
ATOM 2284 N N . ASN B 1 52 ? -2.434 22.203 21.875 1 31.89 52 ASN B N 1
ATOM 2285 C CA . ASN B 1 52 ? -2.771 23.562 22.281 1 31.89 52 ASN B CA 1
ATOM 2286 C C . ASN B 1 52 ? -2.682 24.531 21.094 1 31.89 52 ASN B C 1
ATOM 2288 O O . ASN B 1 52 ? -3.457 25.484 21.016 1 31.89 52 ASN B O 1
ATOM 2292 N N . ASN B 1 53 ? -1.557 24.562 20.438 1 29.33 53 ASN B N 1
ATOM 2293 C CA . ASN B 1 53 ? -1.48 25.672 19.469 1 29.33 53 ASN B CA 1
ATOM 2294 C C . ASN B 1 53 ? -2.537 25.531 18.391 1 29.33 53 ASN B C 1
ATOM 2296 O O . ASN B 1 53 ? -2.568 26.328 17.438 1 29.33 53 ASN B O 1
ATOM 2300 N N . PHE B 1 54 ? -3.113 24.359 18.344 1 30 54 PHE B N 1
ATOM 2301 C CA . PHE B 1 54 ? -4.125 24.234 17.297 1 30 54 PHE B CA 1
ATOM 2302 C C . PHE B 1 54 ? -5.477 24.734 17.797 1 30 54 PHE B C 1
ATOM 2304 O O . PHE B 1 54 ? -6.52 24.359 17.266 1 30 54 PHE B O 1
ATOM 2311 N N . SER B 1 55 ? -5.703 25.234 18.984 1 30.27 55 SER B N 1
ATOM 2312 C CA . SER B 1 55 ? -6.934 25.875 19.406 1 30.27 55 SER B CA 1
ATOM 2313 C C . SER B 1 55 ? -7.332 27 18.453 1 30.27 55 SER B C 1
ATOM 2315 O O . SER B 1 55 ? -7.242 28.172 18.781 1 30.27 55 SER B O 1
ATOM 2317 N N . ILE B 1 56 ? -6.969 27.125 17.172 1 30.38 56 ILE B N 1
ATOM 2318 C CA . ILE B 1 56 ? -7.441 28.297 16.438 1 30.38 56 ILE B CA 1
ATOM 2319 C C . ILE B 1 56 ? -8.961 28.406 16.547 1 30.38 56 ILE B C 1
ATOM 2321 O O . ILE B 1 56 ? -9.656 27.391 16.516 1 30.38 56 ILE B O 1
ATOM 2325 N N . SER B 1 57 ? -9.641 29.562 16.734 1 31.02 57 SER B N 1
ATOM 2326 C CA . SER B 1 57 ? -10.953 30.203 16.688 1 31.02 57 SER B CA 1
ATOM 2327 C C . SER B 1 57 ? -11.867 29.5 15.695 1 31.02 57 SER B C 1
ATOM 2329 O O . SER B 1 57 ? -11.391 28.828 14.781 1 31.02 57 SER B O 1
ATOM 2331 N N . ARG B 1 58 ? -13.211 29.641 15.578 1 36 58 ARG B N 1
ATOM 2332 C CA . ARG B 1 58 ? -14.383 29.25 14.797 1 36 58 ARG B CA 1
ATOM 2333 C C . ARG B 1 58 ? -14.086 29.312 13.305 1 36 58 ARG B C 1
ATOM 2335 O O . ARG B 1 58 ? -14.969 29.625 12.5 1 36 58 ARG B O 1
ATOM 2342 N N . LEU B 1 59 ? -12.867 29.625 12.609 1 37.97 59 LEU B N 1
ATOM 2343 C CA . LEU B 1 59 ? -12.344 30.109 11.344 1 37.97 59 LEU B CA 1
ATOM 2344 C C . LEU B 1 59 ? -12.586 29.094 10.227 1 37.97 59 LEU B C 1
ATOM 2346 O O . LEU B 1 59 ? -12.648 27.891 10.484 1 37.97 59 LEU B O 1
ATOM 2350 N N . VAL B 1 60 ? -13.117 29.531 8.922 1 45.69 60 VAL B N 1
ATOM 2351 C CA . VAL B 1 60 ? -13.352 28.938 7.605 1 45.69 60 VAL B CA 1
ATOM 2352 C C . VAL B 1 60 ? -12.336 27.828 7.344 1 45.69 60 VAL B C 1
ATOM 2354 O O . VAL B 1 60 ? -11.125 28.031 7.504 1 45.69 60 VAL B O 1
ATOM 2357 N N . ALA B 1 61 ? -12.797 26.688 7.543 1 53.38 61 ALA B N 1
ATOM 2358 C CA . ALA B 1 61 ? -11.945 25.562 7.184 1 53.38 61 ALA B CA 1
ATOM 2359 C C . ALA B 1 61 ? -10.961 25.938 6.082 1 53.38 61 ALA B C 1
ATOM 2361 O O . ALA B 1 61 ? -11.336 26.578 5.094 1 53.38 61 ALA B O 1
ATOM 2362 N N . PRO B 1 62 ? -9.672 26.016 6.367 1 62.78 62 PRO B N 1
ATOM 2363 C CA . PRO B 1 62 ? -8.703 26.344 5.316 1 62.78 62 PRO B CA 1
ATOM 2364 C C . PRO B 1 62 ? -9.008 25.641 3.998 1 62.78 62 PRO B C 1
ATOM 2366 O O . PRO B 1 62 ? -9.578 24.547 3.996 1 62.78 62 PRO B O 1
ATOM 2369 N N . SER B 1 63 ? -9.133 26.406 3.08 1 83.31 63 SER B N 1
ATOM 2370 C CA . SER B 1 63 ? -9.188 25.797 1.759 1 83.31 63 SER B CA 1
ATOM 2371 C C . SER B 1 63 ? -8.227 24.609 1.66 1 83.31 63 SER B C 1
ATOM 2373 O O . SER B 1 63 ? -7.289 24.5 2.453 1 83.31 63 SER B O 1
ATOM 2375 N N . SER B 1 64 ? -8.547 23.625 0.982 1 89.12 64 SER B N 1
ATOM 2376 C CA . SER B 1 64 ? -7.668 22.484 0.737 1 89.12 64 SER B CA 1
ATOM 2377 C C . SER B 1 64 ? -6.254 22.938 0.396 1 89.12 64 SER B C 1
ATOM 2379 O O . SER B 1 64 ? -5.277 22.328 0.83 1 89.12 64 SER B O 1
ATOM 2381 N N . GLU B 1 65 ? -6.188 24.078 -0.238 1 91.81 65 GLU B N 1
ATOM 2382 C CA . GLU B 1 65 ? -4.879 24.594 -0.629 1 91.81 65 GLU B CA 1
ATOM 2383 C C . GLU B 1 65 ? -4.09 25.078 0.585 1 91.81 65 GLU B C 1
ATOM 2385 O O . GLU B 1 65 ? -2.916 24.734 0.741 1 91.81 65 GLU B O 1
ATOM 2390 N N . SER B 1 66 ? -4.742 25.875 1.396 1 90.94 66 SER B N 1
ATOM 2391 C CA . SER B 1 66 ? -4.074 26.391 2.586 1 90.94 66 SER B CA 1
ATOM 2392 C C . SER B 1 66 ? -3.689 25.266 3.539 1 90.94 66 SER B C 1
ATOM 2394 O O . SER B 1 66 ? -2.619 25.297 4.152 1 90.94 66 SER B O 1
ATOM 2396 N N . PHE B 1 67 ? -4.574 24.297 3.584 1 90.12 67 PHE B N 1
ATOM 2397 C CA . PHE B 1 67 ? -4.285 23.141 4.434 1 90.12 67 PHE B CA 1
ATOM 2398 C C . PHE B 1 67 ? -3.07 22.375 3.916 1 90.12 67 PHE B C 1
ATOM 2400 O O . PHE B 1 67 ? -2.193 22 4.695 1 90.12 67 PHE B O 1
ATOM 2407 N N . LEU B 1 68 ? -2.994 22.188 2.625 1 93.88 68 LEU B N 1
ATOM 2408 C CA . LEU B 1 68 ? -1.878 21.453 2.029 1 93.88 68 LEU B CA 1
ATOM 2409 C C . LEU B 1 68 ? -0.556 22.156 2.32 1 93.88 68 LEU B C 1
ATOM 2411 O O . LEU B 1 68 ? 0.406 21.516 2.756 1 93.88 68 LEU B O 1
ATOM 2415 N N . VAL B 1 69 ? -0.528 23.453 2.119 1 94.25 69 VAL B N 1
ATOM 2416 C CA . VAL B 1 69 ? 0.692 24.219 2.33 1 94.25 69 VAL B CA 1
ATOM 2417 C C . VAL B 1 69 ? 1.116 24.125 3.795 1 94.25 69 VAL B C 1
ATOM 2419 O O . VAL B 1 69 ? 2.291 23.906 4.094 1 94.25 69 VAL B O 1
ATOM 2422 N N . SER B 1 70 ? 0.17 24.297 4.699 1 92.75 70 SER B N 1
ATOM 2423 C CA . SER B 1 70 ? 0.458 24.219 6.129 1 92.75 70 SER B CA 1
ATOM 2424 C C . SER B 1 70 ? 0.979 22.844 6.508 1 92.75 70 SER B C 1
ATOM 2426 O O . SER B 1 70 ? 1.899 22.719 7.32 1 92.75 70 SER B O 1
ATOM 2428 N N . LEU B 1 71 ? 0.382 21.844 5.941 1 92.69 71 LEU B N 1
ATOM 2429 C CA . LEU B 1 71 ? 0.767 20.469 6.23 1 92.69 71 LEU B CA 1
ATOM 2430 C C . LEU B 1 71 ? 2.197 20.188 5.777 1 92.69 71 LEU B C 1
ATOM 2432 O O . LEU B 1 71 ? 2.988 19.609 6.52 1 92.69 71 LEU B O 1
ATOM 2436 N N . ILE B 1 72 ? 2.494 20.625 4.543 1 95.94 72 ILE B N 1
ATOM 2437 C CA . ILE B 1 72 ? 3.826 20.406 3.99 1 95.94 72 ILE B CA 1
ATOM 2438 C C . ILE B 1 72 ? 4.863 21.156 4.832 1 95.94 72 ILE B C 1
ATOM 2440 O O . ILE B 1 72 ? 5.926 20.609 5.141 1 95.94 72 ILE B O 1
ATOM 2444 N N . ARG B 1 73 ? 4.555 22.328 5.258 1 94.31 73 ARG B N 1
ATOM 2445 C CA . ARG B 1 73 ? 5.469 23.094 6.098 1 94.31 73 ARG B CA 1
ATOM 2446 C C . ARG B 1 73 ? 5.676 22.406 7.445 1 94.31 73 ARG B C 1
ATOM 2448 O O . ARG B 1 73 ? 6.801 22.359 7.949 1 94.31 73 ARG B O 1
ATOM 2455 N N . TRP B 1 74 ? 4.629 21.953 7.98 1 92.44 74 TRP B N 1
ATOM 2456 C CA . TRP B 1 74 ? 4.703 21.219 9.25 1 92.44 74 TRP B CA 1
ATOM 2457 C C . TRP B 1 74 ? 5.613 20 9.125 1 92.44 74 TRP B C 1
ATOM 2459 O O . TRP B 1 74 ? 6.504 19.812 9.961 1 92.44 74 TRP B O 1
ATOM 2469 N N . TRP B 1 75 ? 5.449 19.219 8.094 1 93.69 75 TRP B N 1
ATOM 2470 C CA . TRP B 1 75 ? 6.27 18.016 7.895 1 93.69 75 TRP B CA 1
ATOM 2471 C C . TRP B 1 75 ? 7.727 18.391 7.645 1 93.69 75 TRP B C 1
ATOM 2473 O O . TRP B 1 75 ? 8.641 17.75 8.156 1 93.69 75 TRP B O 1
ATOM 2483 N N . SER B 1 76 ? 7.859 19.422 6.887 1 94.62 76 SER B N 1
ATOM 2484 C CA . SER B 1 76 ? 9.211 19.859 6.551 1 94.62 76 SER B CA 1
ATOM 2485 C C . SER B 1 76 ? 9.992 20.234 7.801 1 94.62 76 SER B C 1
ATOM 2487 O O . SER B 1 76 ? 11.227 20.125 7.824 1 94.62 76 SER B O 1
ATOM 2489 N N . SER B 1 77 ? 9.305 20.625 8.797 1 92.94 77 SER B N 1
ATOM 2490 C CA . SER B 1 77 ? 9.953 21.078 10.016 1 92.94 77 SER B CA 1
ATOM 2491 C C . SER B 1 77 ? 10.047 19.969 11.047 1 92.94 77 SER B C 1
ATOM 2493 O O . SER B 1 77 ? 10.656 20.141 12.109 1 92.94 77 SER B O 1
ATOM 2495 N N . SER B 1 78 ? 9.469 18.844 10.773 1 93.38 78 SER B N 1
ATOM 2496 C CA . SER B 1 78 ? 9.492 17.734 11.711 1 93.38 78 SER B CA 1
ATOM 2497 C C . SER B 1 78 ? 10.883 17.125 11.805 1 93.38 78 SER B C 1
ATOM 2499 O O . SER B 1 78 ? 11.602 17.031 10.805 1 93.38 78 SER B O 1
ATOM 2501 N N . PRO B 1 79 ? 11.258 16.578 12.883 1 90.62 79 PRO B N 1
ATOM 2502 C CA . PRO B 1 79 ? 12.609 16.078 13.133 1 90.62 79 PRO B CA 1
ATOM 2503 C C . PRO B 1 79 ? 13.039 15.016 12.125 1 90.62 79 PRO B C 1
ATOM 2505 O O . PRO B 1 79 ? 14.141 15.086 11.57 1 90.62 79 PRO B O 1
ATOM 2508 N N . PRO B 1 80 ? 12.219 14.07 11.812 1 92.81 80 PRO B N 1
ATOM 2509 C CA . PRO B 1 80 ? 12.703 13.062 10.867 1 92.81 80 PRO B CA 1
ATOM 2510 C C . PRO B 1 80 ? 12.969 13.633 9.477 1 92.81 80 PRO B C 1
ATOM 2512 O O . PRO B 1 80 ? 13.914 13.211 8.805 1 92.81 80 PRO B O 1
ATOM 2515 N N . LEU B 1 81 ? 12.219 14.594 9.055 1 94.38 81 LEU B N 1
ATOM 2516 C CA . LEU B 1 81 ? 12.367 15.141 7.707 1 94.38 81 LEU B CA 1
ATOM 2517 C C . LEU B 1 81 ? 13.406 16.25 7.68 1 94.38 81 LEU B C 1
ATOM 2519 O O . LEU B 1 81 ? 14.156 16.391 6.711 1 94.38 81 LEU B O 1
ATOM 2523 N N . SER B 1 82 ? 13.406 17.016 8.75 1 93.62 82 SER B N 1
ATOM 2524 C CA . SER B 1 82 ? 14.297 18.172 8.781 1 93.62 82 SER B CA 1
ATOM 2525 C C . SER B 1 82 ? 15.758 17.734 8.836 1 93.62 82 SER B C 1
ATOM 2527 O O . SER B 1 82 ? 16.656 18.516 8.523 1 93.62 82 SER B O 1
ATOM 2529 N N . SER B 1 83 ? 16 16.531 9.227 1 93.56 83 SER B N 1
ATOM 2530 C CA . SER B 1 83 ? 17.359 15.992 9.297 1 93.56 83 SER B CA 1
ATOM 2531 C C . SER B 1 83 ? 17.875 15.617 7.914 1 93.56 83 SER B C 1
ATOM 2533 O O . SER B 1 83 ? 19.078 15.383 7.734 1 93.56 83 SER B O 1
ATOM 2535 N N . LEU B 1 84 ? 17.047 15.625 6.898 1 96.25 84 LEU B N 1
ATOM 2536 C CA . LEU B 1 84 ? 17.422 15.25 5.539 1 96.25 84 LEU B CA 1
ATOM 2537 C C . LEU B 1 84 ? 17.734 16.484 4.695 1 96.25 84 LEU B C 1
ATOM 2539 O O . LEU B 1 84 ? 17.344 17.594 5.051 1 96.25 84 LEU B O 1
ATOM 2543 N N . ALA B 1 85 ? 18.484 16.266 3.646 1 95.56 85 ALA B N 1
ATOM 2544 C CA . ALA B 1 85 ? 18.719 17.328 2.68 1 95.56 85 ALA B CA 1
ATOM 2545 C C . ALA B 1 85 ? 17.406 17.812 2.059 1 95.56 85 ALA B C 1
ATOM 2547 O O . ALA B 1 85 ? 16.453 17.047 1.928 1 95.56 85 ALA B O 1
ATOM 2548 N N . VAL B 1 86 ? 17.359 19.078 1.667 1 95.69 86 VAL B N 1
ATOM 2549 C CA . VAL B 1 86 ? 16.156 19.688 1.133 1 95.69 86 VAL B CA 1
ATOM 2550 C C . VAL B 1 86 ? 15.719 18.953 -0.136 1 95.69 86 VAL B C 1
ATOM 2552 O O . VAL B 1 86 ? 14.523 18.812 -0.401 1 95.69 86 VAL B O 1
ATOM 2555 N N . GLU B 1 87 ? 16.672 18.453 -0.925 1 96 87 GLU B N 1
ATOM 2556 C CA . GLU B 1 87 ? 16.359 17.719 -2.152 1 96 87 GLU B CA 1
ATOM 2557 C C . GLU B 1 87 ? 15.602 16.438 -1.852 1 96 87 GLU B C 1
ATOM 2559 O O . GLU B 1 87 ? 14.633 16.109 -2.543 1 96 87 GLU B O 1
ATOM 2564 N N . ASP B 1 88 ? 16.047 15.75 -0.795 1 97.19 88 ASP B N 1
ATOM 2565 C CA . ASP B 1 88 ? 15.367 14.523 -0.39 1 97.19 88 ASP B CA 1
ATOM 2566 C C . ASP B 1 88 ? 13.977 14.828 0.155 1 97.19 88 ASP B C 1
ATOM 2568 O O . ASP B 1 88 ? 13.016 14.109 -0.127 1 97.19 88 ASP B O 1
ATOM 2572 N N . ARG B 1 89 ? 13.859 15.938 0.938 1 97 89 ARG B N 1
ATOM 2573 C CA . ARG B 1 89 ? 12.555 16.328 1.476 1 97 89 ARG B CA 1
ATOM 2574 C C . ARG B 1 89 ? 11.57 16.625 0.355 1 97 89 ARG B C 1
ATOM 2576 O O . ARG B 1 89 ? 10.406 16.219 0.423 1 97 89 ARG B O 1
ATOM 2583 N N . LYS B 1 90 ? 12.086 17.266 -0.731 1 96.81 90 LYS B N 1
ATOM 2584 C CA . LYS B 1 90 ? 11.242 17.594 -1.878 1 96.81 90 LYS B CA 1
ATOM 2585 C C . LYS B 1 90 ? 10.766 16.344 -2.592 1 96.81 90 LYS B C 1
ATOM 2587 O O . LYS B 1 90 ? 9.602 16.234 -2.979 1 96.81 90 LYS B O 1
ATOM 2592 N N . ILE B 1 91 ? 11.617 15.344 -2.68 1 96.38 91 ILE B N 1
ATOM 2593 C CA . ILE B 1 91 ? 11.281 14.094 -3.365 1 96.38 91 ILE B CA 1
ATOM 2594 C C . ILE B 1 91 ? 10.25 13.32 -2.553 1 96.38 91 ILE B C 1
ATOM 2596 O O . ILE B 1 91 ? 9.242 12.859 -3.096 1 96.38 91 ILE B O 1
ATOM 2600 N N . LEU B 1 92 ? 10.5 13.242 -1.274 1 96.88 92 LEU B N 1
ATOM 2601 C CA . LEU B 1 92 ? 9.625 12.453 -0.416 1 96.88 92 LEU B CA 1
ATOM 2602 C C . LEU B 1 92 ? 8.242 13.086 -0.318 1 96.88 92 LEU B C 1
ATOM 2604 O O . LEU B 1 92 ? 7.227 12.406 -0.516 1 96.88 92 LEU B O 1
ATOM 2608 N N . LEU B 1 93 ? 8.18 14.344 -0.065 1 96.75 93 LEU B N 1
ATOM 2609 C CA . LEU B 1 93 ? 6.902 15.039 0.067 1 96.75 93 LEU B CA 1
ATOM 2610 C C . LEU B 1 93 ? 6.191 15.125 -1.28 1 96.75 93 LEU B C 1
ATOM 2612 O O . LEU B 1 93 ? 4.965 15.023 -1.348 1 96.75 93 LEU B O 1
ATOM 2616 N N . GLY B 1 94 ? 6.949 15.266 -2.322 1 95.5 94 GLY B N 1
ATOM 2617 C CA . GLY B 1 94 ? 6.371 15.297 -3.656 1 95.5 94 GLY B CA 1
ATOM 2618 C C . GLY B 1 94 ? 5.703 13.992 -4.051 1 95.5 94 GLY B C 1
ATOM 2619 O O . GLY B 1 94 ? 4.711 14 -4.781 1 95.5 94 GLY B O 1
ATOM 2620 N N . ASN B 1 95 ? 6.238 12.914 -3.562 1 93.31 95 ASN B N 1
ATOM 2621 C CA . ASN B 1 95 ? 5.73 11.594 -3.945 1 93.31 95 ASN B CA 1
ATOM 2622 C C . ASN B 1 95 ? 4.652 11.109 -2.982 1 93.31 95 ASN B C 1
ATOM 2624 O O . ASN B 1 95 ? 3.912 10.172 -3.293 1 93.31 95 ASN B O 1
ATOM 2628 N N . SER B 1 96 ? 4.516 11.805 -1.81 1 95.94 96 SER B N 1
ATOM 2629 C CA . SER B 1 96 ? 3.641 11.227 -0.794 1 95.94 96 SER B CA 1
ATOM 2630 C C . SER B 1 96 ? 2.613 12.242 -0.306 1 95.94 96 SER B C 1
ATOM 2632 O O . SER B 1 96 ? 1.757 11.914 0.52 1 95.94 96 SER B O 1
ATOM 2634 N N . TRP B 1 97 ? 2.613 13.438 -0.865 1 96.25 97 TRP B N 1
ATOM 2635 C CA . TRP B 1 97 ? 1.775 14.508 -0.338 1 96.25 97 TRP B CA 1
ATOM 2636 C C . TRP B 1 97 ? 0.308 14.094 -0.322 1 96.25 97 TRP B C 1
ATOM 2638 O O . TRP B 1 97 ? -0.419 14.398 0.627 1 96.25 97 TRP B O 1
ATOM 2648 N N . HIS B 1 98 ? -0.139 13.383 -1.32 1 95.94 98 HIS B N 1
ATOM 2649 C CA . HIS B 1 98 ? -1.556 13.062 -1.454 1 95.94 98 HIS B CA 1
ATOM 2650 C C . HIS B 1 98 ? -2.01 12.102 -0.357 1 95.94 98 HIS B C 1
ATOM 2652 O O . HIS B 1 98 ? -3.127 12.227 0.154 1 95.94 98 HIS B O 1
ATOM 2658 N N . LEU B 1 99 ? -1.138 11.242 0.086 1 95.75 99 LEU B N 1
ATOM 2659 C CA . LEU B 1 99 ? -1.495 10.281 1.12 1 95.75 99 LEU B CA 1
ATOM 2660 C C . LEU B 1 99 ? -1.513 10.938 2.496 1 95.75 99 LEU B C 1
ATOM 2662 O O . LEU B 1 99 ? -2.461 10.758 3.264 1 95.75 99 LEU B O 1
ATOM 2666 N N . VAL B 1 100 ? -0.476 11.742 2.727 1 94.38 100 VAL B N 1
ATOM 2667 C CA . VAL B 1 100 ? -0.393 12.391 4.035 1 94.38 100 VAL B CA 1
ATOM 2668 C C . VAL B 1 100 ? -1.486 13.445 4.16 1 94.38 100 VAL B C 1
ATOM 2670 O O . VAL B 1 100 ? -2.064 13.625 5.234 1 94.38 100 VAL B O 1
ATOM 2673 N N . PHE B 1 101 ? -1.759 14.133 3.066 1 94.62 101 PHE B N 1
ATOM 2674 C CA . PHE B 1 101 ? -2.844 15.102 3.051 1 94.62 101 PHE B CA 1
ATOM 2675 C C . PHE B 1 101 ? -4.18 14.43 3.336 1 94.62 101 PHE B C 1
ATOM 2677 O O . PHE B 1 101 ? -4.918 14.859 4.227 1 94.62 101 PHE B O 1
ATOM 2684 N N . PHE B 1 102 ? -4.465 13.383 2.611 1 95 102 PHE B N 1
ATOM 2685 C CA . PHE B 1 102 ? -5.738 12.68 2.746 1 95 102 PHE B CA 1
ATOM 2686 C C . PHE B 1 102 ? -5.902 12.125 4.156 1 95 102 PHE B C 1
ATOM 2688 O O . PHE B 1 102 ? -6.945 12.328 4.789 1 95 102 PHE B O 1
ATOM 2695 N N . LEU B 1 103 ? -4.926 11.445 4.621 1 94.31 103 LEU B N 1
ATOM 2696 C CA . LEU B 1 103 ? -4.977 10.875 5.957 1 94.31 103 LEU B CA 1
ATOM 2697 C C . LEU B 1 103 ? -5.188 11.953 7.008 1 94.31 103 LEU B C 1
ATOM 2699 O O . LEU B 1 103 ? -5.988 11.789 7.93 1 94.31 103 LEU B O 1
ATOM 2703 N N . SER B 1 104 ? -4.461 13.055 6.828 1 91.12 104 SER B N 1
ATOM 2704 C CA . SER B 1 104 ? -4.59 14.156 7.777 1 91.12 104 SER B CA 1
ATOM 2705 C C . SER B 1 104 ? -5.98 14.781 7.711 1 91.12 104 SER B C 1
ATOM 2707 O O . SER B 1 104 ? -6.543 15.156 8.742 1 91.12 104 SER B O 1
ATOM 2709 N N . ARG B 1 105 ? -6.461 14.828 6.547 1 88.75 105 ARG B N 1
ATOM 2710 C CA . ARG B 1 105 ? -7.773 15.43 6.359 1 88.75 105 ARG B CA 1
ATOM 2711 C C . ARG B 1 105 ? -8.867 14.57 6.984 1 88.75 105 ARG B C 1
ATOM 2713 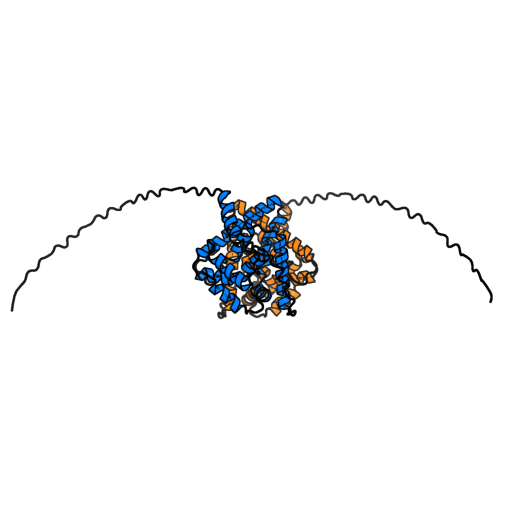O O . ARG B 1 105 ? -9.789 15.086 7.617 1 88.75 105 ARG B O 1
ATOM 2720 N N . ILE B 1 106 ? -8.734 13.305 6.793 1 87.56 106 ILE B N 1
ATOM 2721 C CA . ILE B 1 106 ? -9.82 12.438 7.258 1 87.56 106 ILE B CA 1
ATOM 2722 C C . ILE B 1 106 ? -9.664 12.188 8.758 1 87.56 106 ILE B C 1
ATOM 2724 O O . ILE B 1 106 ? -10.641 11.852 9.438 1 87.56 106 ILE B O 1
ATOM 2728 N N . SER B 1 107 ? -8.453 12.039 9.195 1 80.69 107 SER B N 1
ATOM 2729 C CA . SER B 1 107 ? -8.234 11.797 10.617 1 80.69 107 SER B CA 1
ATOM 2730 C C . SER B 1 107 ? -8.469 13.055 11.445 1 80.69 107 SER B C 1
ATOM 2732 O O . SER B 1 107 ? -8.484 13.008 12.672 1 80.69 107 SER B O 1
ATOM 2734 N N . GLN B 1 108 ? -9.031 13.938 10.828 1 64.12 108 GLN B N 1
ATOM 2735 C CA . GLN B 1 108 ? -9.258 15.227 11.477 1 64.12 108 GLN B CA 1
ATOM 2736 C C . GLN B 1 108 ? -8.039 15.648 12.297 1 64.12 108 GLN B C 1
ATOM 2738 O O . GLN B 1 108 ? -8.18 16.344 13.305 1 64.12 108 GLN B O 1
ATOM 2743 N N . LEU B 1 109 ? -6.996 14.961 12.188 1 49.34 109 LEU B N 1
ATOM 2744 C CA . LEU B 1 109 ? -5.812 15.398 12.914 1 49.34 109 LEU B CA 1
ATOM 2745 C C . LEU B 1 109 ? -5.328 16.75 12.391 1 49.34 109 LEU B C 1
ATOM 2747 O O . LEU B 1 109 ? -4.203 17.172 12.688 1 49.34 109 LEU B O 1
ATOM 2751 N N . ALA B 1 110 ? -5.73 17.266 11.32 1 40.19 110 ALA B N 1
ATOM 2752 C CA . ALA B 1 110 ? -5.223 18.641 11.242 1 40.19 110 ALA B CA 1
ATOM 2753 C C . ALA B 1 110 ? -5.305 19.328 12.602 1 40.19 110 ALA B C 1
ATOM 2755 O O . ALA B 1 110 ? -6.062 18.906 13.477 1 40.19 110 ALA B O 1
ATOM 2756 N N . PRO B 1 111 ? -4.719 20.562 12.812 1 36.88 111 PRO B N 1
ATOM 2757 C CA . PRO B 1 111 ? -4.793 21.422 14 1 36.88 111 PRO B CA 1
ATOM 2758 C C . PRO B 1 111 ? -6.203 21.516 14.57 1 36.88 111 PRO B C 1
ATOM 2760 O O . PRO B 1 111 ? -7.184 21.312 13.852 1 36.88 111 PRO B O 1
ATOM 2763 N N . PRO B 1 112 ? -6.387 21.625 15.953 1 32.84 112 PRO B N 1
ATOM 2764 C CA . PRO B 1 112 ? -7.574 21.906 16.766 1 32.84 112 PRO B CA 1
ATOM 2765 C C . PRO B 1 112 ? -8.578 22.812 16.047 1 32.84 112 PRO B C 1
ATOM 2767 O O . PRO B 1 112 ? -9.578 23.219 16.625 1 32.84 112 PRO B O 1
ATOM 2770 N N . GLN B 1 113 ? -8.352 23.734 15.18 1 32.59 113 GLN B N 1
ATOM 2771 C CA . GLN B 1 113 ? -9.445 24.703 15.18 1 32.59 113 GLN B CA 1
ATOM 2772 C C . GLN B 1 113 ? -10.766 24.031 14.797 1 32.59 113 GLN B C 1
ATOM 2774 O O . GLN B 1 113 ? -10.789 22.859 14.414 1 32.59 113 GLN B O 1
ATOM 2779 N N . GLY B 1 114 ? -11.609 24.75 13.805 1 32.12 114 GLY B N 1
ATOM 2780 C CA . GLY B 1 114 ? -13.047 24.812 13.633 1 32.12 114 GLY B CA 1
ATOM 2781 C C . GLY B 1 114 ? -13.648 23.516 13.133 1 32.12 114 GLY B C 1
ATOM 2782 O O . GLY B 1 114 ? -12.922 22.609 12.734 1 32.12 114 GLY B O 1
ATOM 2783 N N . THR B 1 115 ? -15 23.484 13.156 1 35.88 115 THR B N 1
ATOM 2784 C CA . THR B 1 115 ? -16.109 22.625 12.773 1 35.88 115 THR B CA 1
ATOM 2785 C C . THR B 1 115 ? -15.859 21.984 11.414 1 35.88 115 THR B C 1
ATOM 2787 O O . THR B 1 115 ? -15.938 22.656 10.383 1 35.88 115 THR B O 1
ATOM 2790 N N . SER B 1 116 ? -14.82 21.438 11.078 1 35.84 116 SER B N 1
ATOM 2791 C CA . SER B 1 116 ? -14.766 21.094 9.656 1 35.84 116 SER B CA 1
ATOM 2792 C C . SER B 1 116 ? -15.992 20.281 9.234 1 35.84 116 SER B C 1
ATOM 2794 O O . SER B 1 116 ? -16.281 19.234 9.82 1 35.84 116 SER B O 1
ATOM 2796 N N . ARG B 1 117 ? -17 20.969 8.727 1 35.47 117 ARG B N 1
ATOM 2797 C CA . ARG B 1 117 ? -18.172 20.484 7.996 1 35.47 117 ARG B CA 1
ATOM 2798 C C . ARG B 1 117 ? -17.781 19.359 7.035 1 35.47 117 ARG B C 1
ATOM 2800 O O . ARG B 1 117 ? -16.75 19.453 6.348 1 35.47 117 ARG B O 1
ATOM 2807 N N . PRO B 1 118 ? -18.375 18.344 7.102 1 38.44 118 PRO B N 1
ATOM 2808 C CA . PRO B 1 118 ? -18.344 17.312 6.059 1 38.44 118 PRO B CA 1
ATOM 2809 C C . PRO B 1 118 ? -18.297 17.906 4.652 1 38.44 118 PRO B C 1
ATOM 2811 O O . PRO B 1 118 ? -19.125 18.75 4.301 1 38.44 118 PRO B O 1
ATOM 2814 N N . THR B 1 119 ? -17.125 18.547 4.176 1 38.25 119 THR B N 1
ATOM 2815 C CA . THR B 1 119 ? -17.188 19 2.791 1 38.25 119 THR B CA 1
ATOM 2816 C C . THR B 1 119 ? -18.188 18.172 1.995 1 38.25 119 THR B C 1
ATOM 2818 O O . THR B 1 119 ? -18.125 16.938 2.004 1 38.25 119 THR B O 1
ATOM 2821 N N . GLN B 1 120 ? -19.359 18.688 1.875 1 36 120 GLN B N 1
ATOM 2822 C CA . GLN B 1 120 ? -20.297 18.219 0.856 1 36 120 GLN B CA 1
ATOM 2823 C C . GLN B 1 120 ? -19.562 17.875 -0.44 1 36 120 GLN B C 1
ATOM 2825 O O . GLN B 1 120 ? -18.953 18.734 -1.06 1 36 120 GLN B O 1
ATOM 2830 N N . VAL B 1 121 ? -18.766 1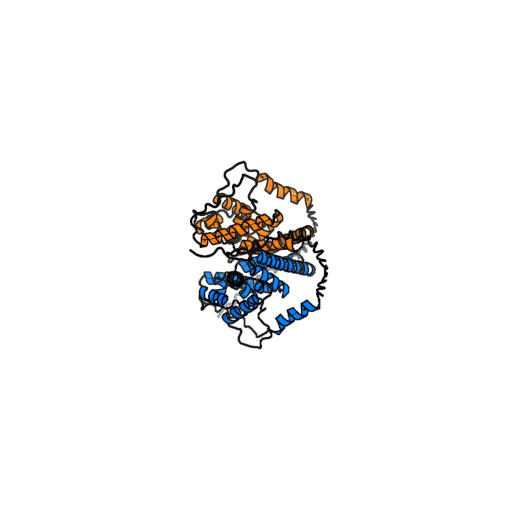6.812 -0.497 1 39.25 121 VAL B N 1
ATOM 2831 C CA . VAL B 1 121 ? -18.328 16.281 -1.783 1 39.25 121 VAL B CA 1
ATOM 2832 C C . VAL B 1 121 ? -19.359 16.609 -2.855 1 39.25 121 VAL B C 1
ATOM 2834 O O . VAL B 1 121 ? -20.5 16.109 -2.809 1 39.25 121 VAL B O 1
ATOM 2837 N N . THR B 1 122 ? -19.469 17.859 -3.26 1 36.78 122 THR B N 1
ATOM 2838 C CA . THR B 1 122 ? -20.328 18.172 -4.402 1 36.78 122 THR B CA 1
ATOM 2839 C C . THR B 1 122 ? -20.266 17.062 -5.438 1 36.78 122 THR B C 1
ATOM 2841 O O . THR B 1 122 ? -19.188 16.641 -5.848 1 36.78 122 THR B O 1
ATOM 2844 N N . ARG B 1 123 ? -21.312 16.406 -5.594 1 36.59 123 ARG B N 1
ATOM 2845 C CA . ARG B 1 123 ? -21.688 15.43 -6.609 1 36.59 123 ARG B CA 1
ATOM 2846 C C . ARG B 1 123 ? -21.281 15.906 -8 1 36.59 123 ARG B C 1
ATOM 2848 O O . ARG B 1 123 ? -22.047 16.625 -8.664 1 36.59 123 ARG B O 1
ATOM 2855 N N . ALA B 1 124 ? -20.172 16.516 -8.266 1 38.53 124 ALA B N 1
ATOM 2856 C CA . ALA B 1 124 ? -20.062 16.859 -9.68 1 38.53 124 ALA B CA 1
ATOM 2857 C C . ALA B 1 124 ? -20.328 15.633 -10.555 1 38.53 124 ALA B C 1
ATOM 2859 O O . ALA B 1 124 ? -20.219 14.492 -10.102 1 38.53 124 ALA B O 1
ATOM 2860 N N . ALA B 1 125 ? -20.547 15.797 -11.883 1 39.38 125 ALA B N 1
ATOM 2861 C CA . ALA B 1 125 ? -20.969 14.914 -12.969 1 39.38 125 ALA B CA 1
ATOM 2862 C C . ALA B 1 125 ? -20.062 13.688 -13.062 1 39.38 125 ALA B C 1
ATOM 2864 O O . ALA B 1 125 ? -18.828 13.805 -12.992 1 39.38 125 ALA B O 1
ATOM 2865 N N . PRO B 1 126 ? -20.5 12.461 -12.984 1 45.72 126 PRO B N 1
ATOM 2866 C CA . PRO B 1 126 ? -20.031 11.078 -12.844 1 45.72 126 PRO B CA 1
ATOM 2867 C C . PRO B 1 126 ? -18.906 10.734 -13.836 1 45.72 126 PRO B C 1
ATOM 2869 O O . PRO B 1 126 ? -19.188 10.344 -14.969 1 45.72 126 PRO B O 1
ATOM 2872 N N . ASP B 1 127 ? -18 11.516 -14.195 1 52.19 127 ASP B N 1
ATOM 2873 C CA . ASP B 1 127 ? -17.016 10.805 -15.008 1 52.19 127 ASP B CA 1
ATOM 2874 C C . ASP B 1 127 ? -16.516 9.555 -14.289 1 52.19 127 ASP B C 1
ATOM 2876 O O . ASP B 1 127 ? -16.328 9.562 -13.062 1 52.19 127 ASP B O 1
ATOM 2880 N N . SER B 1 128 ? -16.703 8.461 -14.852 1 56.91 128 SER B N 1
ATOM 2881 C CA . SER B 1 128 ? -16.453 7.094 -14.398 1 56.91 128 SER B CA 1
ATOM 2882 C C . SER B 1 128 ? -15.203 7.012 -13.539 1 56.91 128 SER B C 1
ATOM 2884 O O . SER B 1 128 ? -15.211 6.398 -12.469 1 56.91 128 SER B O 1
ATOM 2886 N N . ALA B 1 129 ? -14.164 7.605 -13.984 1 57.03 129 ALA B N 1
ATOM 2887 C CA . ALA B 1 129 ? -12.914 7.562 -13.227 1 57.03 129 ALA B CA 1
ATOM 2888 C C . ALA B 1 129 ? -13.031 8.352 -11.93 1 57.03 129 ALA B C 1
ATOM 2890 O O . ALA B 1 129 ? -12.5 7.938 -10.891 1 57.03 129 ALA B O 1
ATOM 2891 N N . LYS B 1 130 ? -13.68 9.398 -12.016 1 67.12 130 LYS B N 1
ATOM 2892 C CA . LYS B 1 130 ? -13.914 10.227 -10.836 1 67.12 130 LYS B CA 1
ATOM 2893 C C . LYS B 1 130 ? -14.773 9.492 -9.812 1 67.12 130 LYS B C 1
ATOM 2895 O O . LYS B 1 130 ? -14.531 9.586 -8.609 1 67.12 130 LYS B O 1
ATOM 2900 N N . SER B 1 131 ? -15.492 8.742 -10.453 1 77.44 131 SER B N 1
ATOM 2901 C CA . SER B 1 131 ? -16.375 7.98 -9.578 1 77.44 131 SER B CA 1
ATOM 2902 C C . SER B 1 131 ? -15.625 6.879 -8.844 1 77.44 131 SER B C 1
ATOM 2904 O O . SER B 1 131 ? -15.812 6.68 -7.641 1 77.44 131 SER B O 1
ATOM 2906 N N . LEU B 1 132 ? -14.609 6.289 -9.523 1 82.75 132 LEU B N 1
ATOM 2907 C CA . LEU B 1 132 ? -13.844 5.215 -8.906 1 82.75 132 LEU B CA 1
ATOM 2908 C C . LEU B 1 132 ? -12.945 5.758 -7.797 1 82.75 132 LEU B C 1
ATOM 2910 O O . LEU B 1 132 ? -12.875 5.172 -6.715 1 82.75 132 LEU B O 1
ATOM 2914 N N . GLY B 1 133 ? -12.391 6.93 -8.109 1 87.06 133 GLY B N 1
ATOM 2915 C CA . GLY B 1 133 ? -11.562 7.574 -7.102 1 87.06 133 GLY B CA 1
ATOM 2916 C C . GLY B 1 133 ? -12.336 7.98 -5.859 1 87.06 133 GLY B C 1
ATOM 2917 O O . GLY B 1 133 ? -11.852 7.812 -4.738 1 87.06 133 GLY B O 1
ATOM 2918 N N . TYR B 1 134 ? -13.484 8.375 -6.074 1 88.12 134 TYR B N 1
ATOM 2919 C CA . TYR B 1 134 ? -14.336 8.781 -4.961 1 88.12 134 TYR B CA 1
ATOM 2920 C C . TYR B 1 134 ? -14.727 7.578 -4.109 1 88.12 134 TYR B C 1
ATOM 2922 O O . TYR B 1 134 ? -14.727 7.656 -2.877 1 88.12 134 TYR B O 1
ATOM 2930 N N . GLU B 1 135 ? -15.008 6.527 -4.707 1 88.19 135 GLU B N 1
ATOM 2931 C CA . GLU B 1 135 ? -15.391 5.32 -3.977 1 88.19 135 GLU B CA 1
ATOM 2932 C C . GLU B 1 135 ? -14.234 4.797 -3.127 1 88.19 135 GLU B C 1
ATOM 2934 O O . GLU B 1 135 ? -14.43 4.41 -1.975 1 88.19 135 GLU B O 1
ATOM 2939 N N . LYS B 1 136 ? -13.086 4.844 -3.742 1 89.56 136 LYS B N 1
ATOM 2940 C CA . LYS B 1 136 ? -11.891 4.406 -3.02 1 89.56 136 LYS B CA 1
ATOM 2941 C C . LYS B 1 136 ? -11.641 5.281 -1.794 1 89.56 136 LYS B C 1
ATOM 2943 O O . LYS B 1 136 ? -11.367 4.77 -0.707 1 89.56 136 LYS B O 1
ATOM 2948 N N . MET B 1 137 ? -11.773 6.562 -1.986 1 92.81 137 MET B N 1
ATOM 2949 C CA . MET B 1 137 ? -11.492 7.504 -0.904 1 92.81 137 MET B CA 1
ATOM 2950 C C . MET B 1 137 ? -12.555 7.41 0.184 1 92.81 137 MET B C 1
ATOM 2952 O O . MET B 1 137 ? -12.242 7.496 1.373 1 92.81 137 MET B O 1
ATOM 2956 N N . THR B 1 138 ? -13.766 7.211 -0.243 1 90.06 138 THR B N 1
ATOM 2957 C CA . THR B 1 138 ? -14.852 7.055 0.72 1 90.06 138 THR B CA 1
ATOM 2958 C C . THR B 1 138 ? -14.672 5.785 1.544 1 90.06 138 THR B C 1
ATOM 2960 O O . THR B 1 138 ? -14.867 5.793 2.762 1 90.06 138 THR B O 1
ATOM 2963 N N . PHE B 1 139 ? -14.266 4.738 0.876 1 90.44 139 PHE B N 1
ATOM 2964 C CA . PHE B 1 139 ? -13.984 3.49 1.575 1 90.44 139 PHE B CA 1
ATOM 2965 C C . PHE B 1 139 ? -12.859 3.678 2.592 1 90.44 139 PHE B C 1
ATOM 2967 O O . PHE B 1 139 ? -12.992 3.266 3.746 1 90.44 139 PHE B O 1
ATOM 2974 N N . ALA B 1 140 ? -11.82 4.273 2.133 1 92.94 140 ALA B N 1
ATOM 2975 C CA . ALA B 1 140 ? -10.664 4.496 2.998 1 92.94 140 ALA B CA 1
ATOM 2976 C C . ALA B 1 140 ? -11.031 5.359 4.199 1 92.94 140 ALA B C 1
ATOM 2978 O O . ALA B 1 140 ? -10.594 5.098 5.32 1 92.94 140 ALA B O 1
ATOM 2979 N N . ARG B 1 141 ? -11.836 6.348 3.947 1 92.44 141 ARG B N 1
ATOM 2980 C CA . ARG B 1 141 ? -12.266 7.219 5.035 1 92.44 141 ARG B CA 1
ATOM 2981 C C . ARG B 1 141 ? -13.039 6.434 6.094 1 92.44 141 ARG B C 1
ATOM 2983 O O . ARG B 1 141 ? -12.734 6.527 7.285 1 92.44 141 ARG B O 1
ATOM 2990 N N . LYS B 1 142 ? -13.945 5.652 5.637 1 90.56 142 LYS B N 1
ATOM 2991 C CA . LYS B 1 142 ? -14.75 4.855 6.562 1 90.56 142 LYS B CA 1
ATOM 2992 C C . LYS B 1 142 ? -13.883 3.852 7.316 1 90.56 142 LYS B C 1
ATOM 2994 O O . LYS B 1 142 ? -14.07 3.633 8.516 1 90.56 142 LYS B O 1
ATOM 2999 N N . PHE B 1 143 ? -13 3.326 6.637 1 92.5 143 PHE B N 1
ATOM 3000 C CA . PHE B 1 143 ? -12.094 2.35 7.234 1 92.5 143 PHE B CA 1
ATOM 3001 C C . PHE B 1 143 ? -11.242 2.992 8.312 1 92.5 143 PHE B C 1
ATOM 3003 O O . PHE B 1 143 ? -11.172 2.492 9.438 1 92.5 143 PHE B O 1
ATOM 3010 N N . VAL B 1 144 ? -10.625 4.078 8.016 1 92.38 144 VAL B N 1
ATOM 3011 C CA . VAL B 1 144 ? -9.758 4.781 8.961 1 92.38 144 VAL B CA 1
ATOM 3012 C C . VAL B 1 144 ? -10.578 5.227 10.172 1 92.38 144 VAL B C 1
ATOM 3014 O O . VAL B 1 144 ? -10.125 5.098 11.312 1 92.38 144 VAL B O 1
ATOM 3017 N N . GLU B 1 145 ? -11.711 5.719 9.93 1 90.19 145 GLU B N 1
ATOM 3018 C CA . GLU B 1 145 ? -12.586 6.148 11.016 1 90.19 145 GLU B CA 1
ATOM 3019 C C . GLU B 1 145 ? -12.93 4.98 11.938 1 90.19 145 GLU B C 1
ATOM 3021 O O . GLU B 1 145 ? -13.008 5.145 13.156 1 90.19 145 GLU B O 1
ATOM 3026 N N . SER B 1 146 ? -13.07 3.85 11.328 1 89.5 146 SER B N 1
ATOM 3027 C CA . SER B 1 146 ? -13.453 2.676 12.109 1 89.5 146 SER B CA 1
ATOM 3028 C C . SER B 1 146 ? -12.297 2.195 12.977 1 89.5 146 SER B C 1
ATOM 3030 O O . SER B 1 146 ? -12.508 1.501 13.977 1 89.5 146 SER B O 1
ATOM 3032 N N . LEU B 1 147 ? -11.102 2.527 12.664 1 90.75 147 LEU B N 1
ATOM 3033 C CA . LEU B 1 147 ? -9.93 2.059 13.391 1 90.75 147 LEU B CA 1
ATOM 3034 C C . LEU B 1 147 ? -9.688 2.896 14.641 1 90.75 147 LEU B C 1
ATOM 3036 O O . LEU B 1 147 ? -8.984 2.465 15.555 1 90.75 147 LEU B O 1
ATOM 3040 N N . ARG B 1 148 ? -10.219 4.121 14.664 1 88.69 148 ARG B N 1
ATOM 3041 C CA . ARG B 1 148 ? -10.016 5.012 15.805 1 88.69 148 ARG B CA 1
ATOM 3042 C C . ARG B 1 148 ? -8.531 5.105 16.156 1 88.69 148 ARG B C 1
ATOM 3044 O O . ARG B 1 148 ? -8.141 4.809 17.297 1 88.69 148 ARG B O 1
ATOM 3051 N N . LEU B 1 149 ? -7.84 5.605 15.273 1 92 149 LEU B N 1
ATOM 3052 C CA . LEU B 1 149 ? -6.387 5.668 15.398 1 92 149 LEU B CA 1
ATOM 3053 C C . LEU B 1 149 ? -5.98 6.633 16.5 1 92 149 LEU B C 1
ATOM 3055 O O . LEU B 1 149 ? -6.551 7.719 16.625 1 92 149 LEU B O 1
ATOM 3059 N N . SER B 1 150 ? -5.004 6.156 17.328 1 90.38 150 SER B N 1
ATOM 3060 C CA . SER B 1 150 ? -4.352 7.059 18.266 1 90.38 150 SER B CA 1
ATOM 3061 C C . SER B 1 150 ? -3.375 7.988 17.547 1 90.38 150 SER B C 1
ATOM 3063 O O . SER B 1 150 ? -2.973 7.727 16.422 1 90.38 150 SER B O 1
ATOM 3065 N N . PRO B 1 151 ? -2.959 9.047 18.203 1 90.25 151 PRO B N 1
ATOM 3066 C CA . PRO B 1 151 ? -1.984 9.961 17.594 1 90.25 151 PRO B CA 1
ATOM 3067 C C . PRO B 1 151 ? -0.669 9.266 17.25 1 90.25 151 PRO B C 1
ATOM 3069 O O . PRO B 1 151 ? -0.069 9.562 16.219 1 90.25 151 PRO B O 1
ATOM 3072 N N . LEU B 1 152 ? -0.271 8.352 18.047 1 92.56 152 LEU B N 1
ATOM 3073 C CA . LEU B 1 152 ? 0.977 7.637 17.812 1 92.56 152 LEU B CA 1
ATOM 3074 C C . LEU B 1 152 ? 0.857 6.738 16.578 1 92.56 152 LEU B C 1
ATOM 3076 O O . LEU B 1 152 ? 1.789 6.648 15.773 1 92.56 152 LEU B O 1
ATOM 3080 N N . GLU B 1 153 ? -0.263 6.098 16.453 1 93.31 153 GLU B N 1
ATOM 3081 C CA . GLU B 1 153 ? -0.524 5.266 15.281 1 93.31 153 GLU B CA 1
ATOM 3082 C C . GLU B 1 153 ? -0.56 6.102 14.008 1 93.31 153 GLU B C 1
ATOM 3084 O O . GLU B 1 153 ? 0.043 5.734 13 1 93.31 153 GLU B O 1
ATOM 3089 N N . LEU B 1 154 ? -1.228 7.199 14.133 1 92.88 154 LEU B N 1
ATOM 3090 C CA . LEU B 1 154 ? -1.318 8.102 12.992 1 92.88 154 LEU B CA 1
ATOM 3091 C C . LEU B 1 154 ? 0.061 8.625 12.594 1 92.88 154 LEU B C 1
ATOM 3093 O O . LEU B 1 154 ? 0.39 8.688 11.414 1 92.88 154 LEU B O 1
ATOM 3097 N N . TRP B 1 155 ? 0.8 8.93 13.57 1 93.06 155 TRP B N 1
ATOM 3098 C CA . TRP B 1 155 ? 2.16 9.406 13.336 1 93.06 155 TRP B CA 1
ATOM 3099 C C . TRP B 1 155 ? 3.004 8.328 12.672 1 93.06 155 TRP B C 1
ATOM 3101 O O . TRP B 1 155 ? 3.715 8.594 11.695 1 93.06 155 TRP B O 1
ATOM 3111 N N . SER B 1 156 ? 2.945 7.168 13.141 1 95.75 156 SER B N 1
ATOM 3112 C CA . SER B 1 156 ? 3.721 6.055 12.602 1 95.75 156 SER B CA 1
ATOM 3113 C C . SER B 1 156 ? 3.318 5.746 11.164 1 95.75 156 SER B C 1
ATOM 3115 O O . SER B 1 156 ? 4.176 5.566 10.297 1 95.75 156 SER B O 1
ATOM 3117 N N . ILE B 1 157 ? 2.037 5.723 10.922 1 95.19 157 ILE B N 1
ATOM 3118 C CA . ILE B 1 157 ? 1.526 5.441 9.586 1 95.19 157 ILE B CA 1
ATOM 3119 C C . ILE B 1 157 ? 1.969 6.539 8.625 1 95.19 157 ILE B C 1
ATOM 3121 O O . ILE B 1 157 ? 2.438 6.254 7.52 1 95.19 157 ILE B O 1
ATOM 3125 N N . SER B 1 158 ? 1.875 7.773 9.086 1 95 158 SER B N 1
ATOM 3126 C CA . SER B 1 158 ? 2.273 8.898 8.25 1 95 158 SER B CA 1
ATOM 3127 C C . SER B 1 158 ? 3.756 8.828 7.898 1 95 158 SER B C 1
ATOM 3129 O O . SER B 1 158 ? 4.145 9.102 6.762 1 95 158 SER B O 1
ATOM 3131 N N . ASN B 1 159 ? 4.547 8.484 8.844 1 96.12 159 ASN B N 1
ATOM 3132 C CA . ASN B 1 159 ? 5.98 8.375 8.594 1 96.12 159 ASN B CA 1
ATOM 3133 C C . ASN B 1 159 ? 6.293 7.238 7.629 1 96.12 159 ASN B C 1
ATOM 3135 O O . ASN B 1 159 ? 7.156 7.375 6.758 1 96.12 159 ASN B O 1
ATOM 3139 N N . ILE B 1 160 ? 5.613 6.145 7.766 1 96.12 160 ILE B N 1
ATOM 3140 C CA . ILE B 1 160 ? 5.816 5.027 6.848 1 96.12 160 ILE B CA 1
ATOM 3141 C C . ILE B 1 160 ? 5.473 5.457 5.426 1 96.12 160 ILE B C 1
ATOM 3143 O O . ILE B 1 160 ? 6.195 5.129 4.48 1 96.12 160 ILE B O 1
ATOM 3147 N N . LEU B 1 161 ? 4.422 6.223 5.305 1 95.12 161 LEU B N 1
ATOM 3148 C CA . LEU B 1 161 ? 3.959 6.668 3.996 1 95.12 161 LEU B CA 1
ATOM 3149 C C . LEU B 1 161 ? 4.902 7.719 3.418 1 95.12 161 LEU 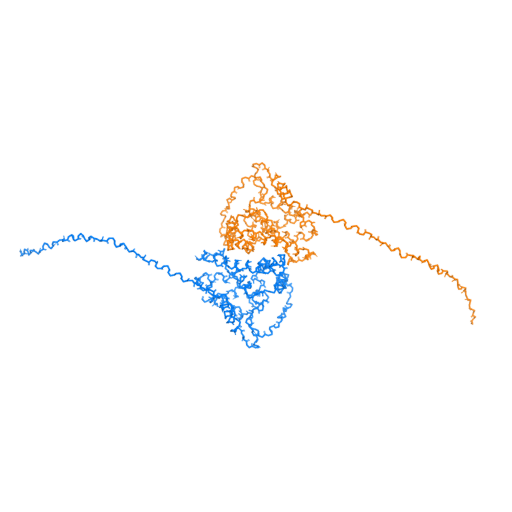B C 1
ATOM 3151 O O . LEU B 1 161 ? 5.07 7.805 2.201 1 95.12 161 LEU B O 1
ATOM 3155 N N . LEU B 1 162 ? 5.504 8.445 4.277 1 95.75 162 LEU B N 1
ATOM 3156 C CA . LEU B 1 162 ? 6.32 9.578 3.846 1 95.75 162 LEU B CA 1
ATOM 3157 C C . LEU B 1 162 ? 7.734 9.125 3.496 1 95.75 162 LEU B C 1
ATOM 3159 O O . LEU B 1 162 ? 8.305 9.578 2.502 1 95.75 162 LEU B O 1
ATOM 3163 N N . PHE B 1 163 ? 8.25 8.328 4.297 1 96.44 163 PHE B N 1
ATOM 3164 C CA . PHE B 1 163 ? 9.641 7.93 4.121 1 96.44 163 PHE B CA 1
ATOM 3165 C C . PHE B 1 163 ? 9.734 6.68 3.25 1 96.44 163 PHE B C 1
ATOM 3167 O O . PHE B 1 163 ? 9.727 5.559 3.76 1 96.44 163 PHE B O 1
ATOM 3174 N N . ARG B 1 164 ? 9.914 6.957 1.998 1 94.12 164 ARG B N 1
ATOM 3175 C CA . ARG B 1 164 ? 9.93 5.926 0.963 1 94.12 164 ARG B CA 1
ATOM 3176 C C . ARG B 1 164 ? 11.305 5.82 0.317 1 94.12 164 ARG B C 1
ATOM 3178 O O . ARG B 1 164 ? 11.617 6.555 -0.625 1 94.12 164 ARG B O 1
ATOM 3185 N N . PRO B 1 165 ? 12.078 4.824 0.703 1 93.56 165 PRO B N 1
ATOM 3186 C CA . PRO B 1 165 ? 13.445 4.711 0.189 1 93.56 165 PRO B CA 1
ATOM 3187 C C . PRO B 1 165 ? 13.484 4.285 -1.276 1 93.56 165 PRO B C 1
ATOM 3189 O O . PRO B 1 165 ? 14.531 4.395 -1.923 1 93.56 165 PRO B O 1
ATOM 3192 N N . GLU B 1 166 ? 12.406 3.84 -1.853 1 88.56 166 GLU B N 1
ATOM 3193 C CA . GLU B 1 166 ? 12.359 3.369 -3.232 1 88.56 166 GLU B CA 1
ATOM 3194 C C . GLU B 1 166 ? 12.281 4.539 -4.211 1 88.56 166 GLU B C 1
ATOM 3196 O O . GLU B 1 166 ? 12.438 4.355 -5.422 1 88.56 166 GLU B O 1
ATOM 3201 N N . CYS B 1 167 ? 12.008 5.699 -3.691 1 91.62 167 CYS B N 1
ATOM 3202 C CA . CYS B 1 167 ? 11.922 6.863 -4.57 1 91.62 167 CYS B CA 1
ATOM 3203 C C . CYS B 1 167 ? 13.25 7.109 -5.273 1 91.62 167 CYS B C 1
ATOM 3205 O O . CYS B 1 167 ? 14.32 6.902 -4.688 1 91.62 167 CYS B O 1
ATOM 3207 N N . THR B 1 168 ? 13.133 7.582 -6.488 1 88.56 168 THR B N 1
ATOM 3208 C CA . THR B 1 168 ? 14.32 7.805 -7.305 1 88.56 168 THR B CA 1
ATOM 3209 C C . THR B 1 168 ? 14.961 9.148 -6.973 1 88.56 168 THR B C 1
ATOM 3211 O O . THR B 1 168 ? 14.266 10.125 -6.684 1 88.56 168 THR B O 1
ATOM 3214 N N . GLY B 1 169 ? 16.281 9.18 -6.941 1 91.12 169 GLY B N 1
ATOM 3215 C CA . GLY B 1 169 ? 17 10.438 -6.809 1 91.12 169 GLY B CA 1
ATOM 3216 C C . GLY B 1 169 ? 17.328 10.789 -5.371 1 91.12 169 GLY B C 1
ATOM 3217 O O . GLY B 1 169 ? 17.766 11.906 -5.086 1 91.12 169 GLY B O 1
ATOM 3218 N N . LEU B 1 170 ? 17.156 9.883 -4.488 1 94.12 170 LEU B N 1
ATOM 3219 C CA . LEU B 1 170 ? 17.391 10.164 -3.078 1 94.12 170 LEU B CA 1
ATOM 3220 C C . LEU B 1 170 ? 18.891 10.125 -2.768 1 94.12 170 LEU B C 1
ATOM 3222 O O . LEU B 1 170 ? 19.609 9.242 -3.25 1 94.12 170 LEU B O 1
ATOM 3226 N N . LYS B 1 171 ? 19.312 11.031 -1.961 1 95.44 171 LYS B N 1
ATOM 3227 C CA . LYS B 1 171 ? 20.703 11.086 -1.533 1 95.44 171 LYS B CA 1
ATOM 3228 C C . LYS B 1 171 ? 20.938 10.25 -0.278 1 95.44 171 LYS B C 1
ATOM 3230 O O . LYS B 1 171 ? 21.969 9.594 -0.144 1 95.44 171 LYS B O 1
ATOM 3235 N N . SER B 1 172 ? 20.031 10.305 0.64 1 96 172 SER B N 1
ATOM 3236 C CA . SER B 1 172 ? 20.156 9.641 1.932 1 96 172 SER B CA 1
ATOM 3237 C C . SER B 1 172 ? 19.203 8.453 2.035 1 96 172 SER B C 1
ATOM 3239 O O . SER B 1 172 ? 18.438 8.344 2.994 1 96 172 SER B O 1
ATOM 3241 N N . ARG B 1 173 ? 19.359 7.531 1.205 1 94.06 173 ARG B N 1
ATOM 3242 C CA . ARG B 1 173 ? 18.438 6.402 1.135 1 94.06 173 ARG B CA 1
ATOM 3243 C C . ARG B 1 173 ? 18.5 5.562 2.408 1 94.06 173 ARG B C 1
ATOM 3245 O O . ARG B 1 173 ? 17.469 5.129 2.924 1 94.06 173 ARG B O 1
ATOM 3252 N N . ASN B 1 174 ? 19.703 5.32 2.904 1 94.44 174 ASN B N 1
ATOM 3253 C CA . ASN B 1 174 ? 19.875 4.496 4.098 1 94.44 174 ASN B CA 1
ATOM 3254 C C . ASN B 1 174 ? 19.234 5.145 5.32 1 94.44 174 ASN B C 1
ATOM 3256 O O . ASN B 1 174 ? 18.578 4.461 6.113 1 94.44 174 ASN B O 1
ATOM 3260 N N . GLN B 1 175 ? 19.406 6.43 5.414 1 96.19 175 GLN B N 1
ATOM 3261 C CA . GLN B 1 175 ? 18.797 7.148 6.523 1 96.19 175 GLN B CA 1
ATOM 3262 C C . GLN B 1 175 ? 17.266 7.082 6.438 1 96.19 175 GLN B C 1
ATOM 3264 O O . GLN B 1 175 ? 16.594 6.891 7.449 1 96.19 175 GLN B O 1
ATOM 3269 N N . ILE B 1 176 ? 16.766 7.215 5.285 1 96.81 176 ILE B N 1
ATOM 3270 C CA . ILE B 1 176 ? 15.32 7.164 5.055 1 96.81 176 ILE B CA 1
ATOM 3271 C C . ILE B 1 176 ? 14.789 5.777 5.402 1 96.81 176 ILE B C 1
ATOM 3273 O O . ILE B 1 176 ? 13.742 5.648 6.047 1 96.81 176 ILE B O 1
ATOM 3277 N N . ARG B 1 177 ? 15.516 4.797 5.02 1 94 177 ARG B N 1
ATOM 3278 C CA . ARG B 1 177 ? 15.148 3.422 5.34 1 94 177 ARG B CA 1
ATOM 3279 C C . ARG B 1 177 ? 15.102 3.203 6.848 1 94 177 ARG B C 1
ATOM 3281 O O . ARG B 1 177 ? 14.203 2.525 7.355 1 94 177 ARG B O 1
ATOM 3288 N N . GLU B 1 178 ? 16.016 3.723 7.473 1 93.94 178 GLU B N 1
ATOM 3289 C CA . GLU B 1 178 ? 16.078 3.582 8.922 1 93.94 178 GLU B CA 1
ATOM 3290 C C . GLU B 1 178 ? 14.898 4.273 9.594 1 93.94 178 GLU B C 1
ATOM 3292 O O . GLU B 1 178 ? 14.312 3.74 10.539 1 93.94 178 GLU B O 1
ATOM 3297 N N . ILE B 1 179 ? 14.578 5.465 9.148 1 95.69 179 ILE B N 1
ATOM 3298 C CA . ILE B 1 179 ? 13.445 6.199 9.703 1 95.69 179 ILE B CA 1
ATOM 3299 C C . ILE B 1 179 ? 12.156 5.414 9.477 1 95.69 179 ILE B C 1
ATOM 3301 O O . ILE B 1 179 ? 11.336 5.273 10.391 1 95.69 179 ILE B O 1
ATOM 3305 N N . GLN B 1 180 ? 12.031 4.906 8.281 1 95.19 180 GLN B N 1
ATOM 3306 C CA . GLN B 1 180 ? 10.844 4.121 7.961 1 95.19 180 GLN B CA 1
ATOM 3307 C C . GLN B 1 180 ? 10.758 2.871 8.828 1 95.19 180 GLN B C 1
ATOM 3309 O O . GLN B 1 180 ? 9.68 2.51 9.305 1 95.19 180 GLN B O 1
ATOM 3314 N N . ALA B 1 181 ? 11.883 2.248 9.039 1 93.12 181 ALA B N 1
ATOM 3315 C CA . ALA B 1 181 ? 11.922 1.045 9.867 1 93.12 181 ALA B CA 1
ATOM 3316 C C . ALA B 1 181 ? 11.531 1.361 11.305 1 93.12 181 ALA B C 1
ATOM 3318 O O . ALA B 1 181 ? 10.844 0.575 11.953 1 93.12 181 ALA B O 1
ATOM 3319 N N . GLN B 1 182 ? 11.969 2.467 11.742 1 93.56 182 GLN B N 1
ATOM 3320 C CA . GLN B 1 182 ? 11.617 2.879 13.102 1 93.56 182 GLN B CA 1
ATOM 3321 C C . GLN B 1 182 ? 10.117 3.145 13.219 1 93.56 182 GLN B C 1
ATOM 3323 O O . GLN B 1 182 ? 9.5 2.793 14.227 1 93.56 182 GLN B O 1
ATOM 3328 N N . ALA B 1 183 ? 9.602 3.82 12.234 1 95.25 183 ALA B N 1
ATOM 3329 C CA . ALA B 1 183 ? 8.156 4.055 12.234 1 95.25 183 ALA B CA 1
ATOM 3330 C C . ALA B 1 183 ? 7.391 2.738 12.219 1 95.25 183 ALA B C 1
ATOM 3332 O O . ALA B 1 183 ? 6.375 2.596 12.906 1 95.25 183 ALA B O 1
ATOM 3333 N N . ALA B 1 184 ? 7.871 1.795 11.461 1 94.31 184 ALA B N 1
ATOM 3334 C CA . ALA B 1 184 ? 7.246 0.477 11.391 1 94.31 184 ALA B CA 1
ATOM 3335 C C . ALA B 1 184 ? 7.32 -0.234 12.742 1 94.31 184 ALA B C 1
ATOM 3337 O O . ALA B 1 184 ? 6.375 -0.915 13.141 1 94.31 184 ALA B O 1
ATOM 3338 N N . ALA B 1 185 ? 8.414 -0.117 13.383 1 93.75 185 ALA B N 1
ATOM 3339 C CA . ALA B 1 185 ? 8.57 -0.721 14.703 1 93.75 185 ALA B CA 1
ATOM 3340 C C . ALA B 1 185 ? 7.586 -0.113 15.703 1 93.75 185 ALA B C 1
ATOM 3342 O O . ALA B 1 185 ? 7 -0.827 16.516 1 93.75 185 ALA B O 1
ATOM 3343 N N . LEU B 1 186 ? 7.484 1.194 15.641 1 93.88 186 LEU B N 1
ATOM 3344 C CA . LEU B 1 186 ? 6.527 1.87 16.516 1 93.88 186 LEU B CA 1
ATOM 3345 C C . LEU B 1 186 ? 5.109 1.376 16.25 1 93.88 186 LEU B C 1
ATOM 3347 O O . LEU B 1 186 ? 4.348 1.121 17.188 1 93.88 186 LEU B O 1
ATOM 3351 N N . LEU B 1 187 ? 4.773 1.228 15.008 1 93.5 187 LEU B N 1
ATOM 3352 C CA . LEU B 1 187 ? 3.445 0.748 14.641 1 93.5 187 LEU B CA 1
ATOM 3353 C C . LEU B 1 187 ? 3.225 -0.675 15.141 1 93.5 187 LEU B C 1
ATOM 3355 O O . LEU B 1 187 ? 2.143 -1.004 15.633 1 93.5 187 LEU B O 1
ATOM 3359 N N . THR B 1 188 ? 4.227 -1.464 14.992 1 91.38 188 THR B N 1
ATOM 3360 C CA . THR B 1 188 ? 4.141 -2.834 15.492 1 91.38 188 THR B CA 1
ATOM 3361 C C . THR B 1 188 ? 3.91 -2.85 17 1 91.38 188 THR B C 1
ATOM 3363 O O . THR B 1 188 ? 3.135 -3.666 17.5 1 91.38 188 THR B O 1
ATOM 3366 N N . GLY B 1 189 ? 4.613 -1.985 17.641 1 90.81 189 GLY B N 1
ATOM 3367 C CA . GLY B 1 189 ? 4.363 -1.853 19.062 1 90.81 189 GLY B CA 1
ATOM 3368 C C . GLY B 1 189 ? 2.926 -1.484 19.375 1 90.81 189 GLY B C 1
ATOM 3369 O O . GLY B 1 189 ? 2.332 -2.031 20.312 1 90.81 189 GLY B O 1
ATOM 3370 N N . CYS B 1 190 ? 2.377 -0.574 18.609 1 91.75 190 CYS B N 1
ATOM 3371 C CA . CYS B 1 190 ? 0.985 -0.176 18.781 1 91.75 190 CYS B CA 1
ATOM 3372 C C . CYS B 1 190 ? 0.046 -1.343 18.5 1 91.75 190 CYS B C 1
ATOM 3374 O O . CYS B 1 190 ? -0.948 -1.528 19.203 1 91.75 190 CYS B O 1
ATOM 3376 N N . LEU B 1 191 ? 0.386 -2.072 17.516 1 90.12 191 LEU B N 1
ATOM 3377 C CA . LEU B 1 191 ? -0.391 -3.254 17.156 1 90.12 191 LEU B CA 1
ATOM 3378 C C . LEU B 1 191 ? -0.431 -4.246 18.328 1 90.12 191 LEU B C 1
ATOM 3380 O O . LEU B 1 191 ? -1.492 -4.777 18.656 1 90.12 191 LEU B O 1
ATOM 3384 N N . ASN B 1 192 ? 0.646 -4.48 18.859 1 89.94 192 ASN B N 1
ATOM 3385 C CA . ASN B 1 192 ? 0.734 -5.406 19.984 1 89.94 192 ASN B CA 1
ATOM 3386 C C . ASN B 1 192 ? -0.04 -4.895 21.188 1 89.94 192 ASN B C 1
ATOM 3388 O O . ASN B 1 192 ? -0.699 -5.672 21.891 1 89.94 192 ASN B O 1
ATOM 3392 N N . ALA B 1 193 ? 0.083 -3.619 21.375 1 91.25 193 ALA B N 1
ATOM 3393 C CA . ALA B 1 193 ? -0.67 -3.023 22.469 1 91.25 193 ALA B CA 1
ATOM 3394 C C . ALA B 1 193 ? -2.172 -3.172 22.25 1 91.25 193 ALA B C 1
ATOM 3396 O O . ALA B 1 193 ? -2.916 -3.477 23.188 1 91.25 193 ALA B O 1
ATOM 3397 N N . ARG B 1 194 ? -2.652 -2.961 21.047 1 90.06 194 ARG B N 1
ATOM 3398 C CA . ARG B 1 194 ? -4.059 -3.141 20.703 1 90.06 194 ARG B CA 1
ATOM 3399 C C . ARG B 1 194 ? -4.48 -4.598 20.875 1 90.06 194 ARG B C 1
ATOM 3401 O O . ARG B 1 194 ? -5.613 -4.879 21.266 1 90.06 194 ARG B O 1
ATOM 3408 N N . ALA B 1 195 ? -3.57 -5.445 20.469 1 90.06 195 ALA B N 1
ATOM 3409 C CA . ALA B 1 195 ? -3.879 -6.871 20.531 1 90.06 195 ALA B CA 1
ATOM 3410 C C . ALA B 1 195 ? -4.121 -7.32 21.969 1 90.06 195 ALA B C 1
ATOM 3412 O O . ALA B 1 195 ? -4.961 -8.18 22.219 1 90.06 195 ALA B O 1
ATOM 3413 N N . ALA B 1 196 ? -3.383 -6.797 22.859 1 90.25 196 ALA B N 1
ATOM 3414 C CA . ALA B 1 196 ? -3.543 -7.129 24.266 1 90.25 196 ALA B CA 1
ATOM 3415 C C . ALA B 1 196 ? -4.914 -6.699 24.781 1 90.25 196 ALA B C 1
ATOM 3417 O O . ALA B 1 196 ? -5.477 -7.332 25.672 1 90.25 196 ALA B O 1
ATOM 3418 N N . LEU B 1 197 ? -5.508 -5.711 24.078 1 88.38 197 LEU B N 1
ATOM 3419 C CA . LEU B 1 197 ? -6.766 -5.152 24.562 1 88.38 197 LEU B CA 1
ATOM 3420 C C . LEU B 1 197 ? -7.949 -5.73 23.797 1 88.38 197 LEU B C 1
ATOM 3422 O O . LEU B 1 197 ? -9 -6.008 24.391 1 88.38 197 LEU B O 1
ATOM 3426 N N . GLN B 1 198 ? -7.805 -5.902 22.484 1 87.25 198 GLN B N 1
ATOM 3427 C CA . GLN B 1 198 ? -8.961 -6.176 21.641 1 87.25 198 GLN B CA 1
ATOM 3428 C C . GLN B 1 198 ? -8.844 -7.543 20.969 1 87.25 198 GLN B C 1
ATOM 3430 O O . GLN B 1 198 ? -9.805 -8.039 20.391 1 87.25 198 GLN B O 1
ATOM 3435 N N . GLY B 1 199 ? -7.719 -8.156 20.984 1 86.31 199 GLY B N 1
ATOM 3436 C CA . GLY B 1 199 ? -7.52 -9.422 20.297 1 86.31 199 GLY B CA 1
ATOM 3437 C C . GLY B 1 199 ? -6.652 -9.297 19.062 1 86.31 199 GLY B C 1
ATOM 3438 O O . GLY B 1 199 ? -6.504 -8.211 18.5 1 86.31 199 GLY B O 1
ATOM 3439 N N . ALA B 1 200 ? -6.152 -10.391 18.656 1 80.19 200 ALA B N 1
ATOM 3440 C CA . ALA B 1 200 ? -5.16 -10.453 17.578 1 80.19 200 ALA B CA 1
ATOM 3441 C C . ALA B 1 200 ? -5.773 -10.047 16.25 1 80.19 200 ALA B C 1
ATOM 3443 O O . ALA B 1 200 ? -5.191 -9.25 15.508 1 80.19 200 ALA B O 1
ATOM 3444 N N . VAL B 1 201 ? -6.926 -10.508 15.914 1 80.75 201 VAL B N 1
ATOM 3445 C CA . VAL B 1 201 ? -7.535 -10.266 14.609 1 80.75 201 VAL B CA 1
ATOM 3446 C C . VAL B 1 201 ? -7.953 -8.805 14.5 1 80.75 201 VAL B C 1
ATOM 3448 O O . VAL B 1 201 ? -7.621 -8.125 13.523 1 80.75 201 VAL B O 1
ATOM 3451 N N . GLN B 1 202 ? -8.523 -8.297 15.539 1 84.5 202 GLN B N 1
ATOM 3452 C CA . GLN B 1 202 ? -9.008 -6.922 15.516 1 84.5 202 GLN B CA 1
ATOM 3453 C C . GLN B 1 202 ? -7.848 -5.934 15.445 1 84.5 202 GLN B C 1
ATOM 3455 O O . GLN B 1 202 ? -7.934 -4.918 14.75 1 84.5 202 GLN B O 1
ATOM 3460 N N . SER B 1 203 ? -6.789 -6.34 16.094 1 87.25 203 SER B N 1
ATOM 3461 C CA . SER B 1 203 ? -5.637 -5.445 16.094 1 87.25 203 SER B CA 1
ATOM 3462 C C . SER B 1 203 ? -4.922 -5.469 14.742 1 87.25 203 SER B C 1
ATOM 3464 O O . SER B 1 203 ? -4.395 -4.449 14.297 1 87.25 203 SER B O 1
ATOM 3466 N N . SER B 1 204 ? -4.996 -6.633 14.125 1 89.06 204 SER B N 1
ATOM 3467 C CA . SER B 1 204 ? -4.246 -6.805 12.883 1 89.06 204 SER B CA 1
ATOM 3468 C C . SER B 1 204 ? -4.855 -5.984 11.758 1 89.06 204 SER B C 1
ATOM 3470 O O . SER B 1 204 ? -4.195 -5.711 10.75 1 89.06 204 SER B O 1
ATOM 3472 N N . VAL B 1 205 ? -6.082 -5.543 11.906 1 88.81 205 VAL B N 1
ATOM 3473 C CA . VAL B 1 205 ? -6.77 -4.738 10.898 1 88.81 205 VAL B CA 1
ATOM 3474 C C . VAL B 1 205 ? -6.043 -3.41 10.719 1 88.81 205 VAL B C 1
ATOM 3476 O O . VAL B 1 205 ? -6.078 -2.822 9.633 1 88.81 205 VAL B O 1
ATOM 3479 N N . LEU B 1 206 ? -5.32 -3.027 11.711 1 89.94 206 LEU B N 1
ATOM 3480 C CA . LEU B 1 206 ? -4.547 -1.794 11.641 1 89.94 206 LEU B CA 1
ATOM 3481 C C . LEU B 1 206 ? -3.51 -1.864 10.523 1 89.94 206 LEU B C 1
ATOM 3483 O O . LEU B 1 206 ? -3.236 -0.861 9.859 1 89.94 206 LEU B O 1
ATOM 3487 N N . LEU B 1 207 ? -3.086 -3.035 10.281 1 88.5 207 LEU B N 1
ATOM 3488 C CA . LEU B 1 207 ? -2.072 -3.225 9.25 1 88.5 207 LEU B CA 1
ATOM 3489 C C . LEU B 1 207 ? -2.648 -2.949 7.863 1 88.5 207 LEU B C 1
ATOM 3491 O O . LEU B 1 207 ? -1.914 -2.578 6.945 1 88.5 207 LEU B O 1
ATOM 3495 N N . LEU B 1 208 ? -3.854 -3.066 7.766 1 91.44 208 LEU B N 1
ATOM 3496 C CA . LEU B 1 208 ? -4.516 -3 6.469 1 91.44 208 LEU B CA 1
ATOM 3497 C C . LEU B 1 208 ? -4.688 -1.553 6.02 1 91.44 208 LEU B C 1
ATOM 3499 O O . LEU B 1 208 ? -5.082 -1.296 4.879 1 91.44 208 LEU B O 1
ATOM 3503 N N . ILE B 1 209 ? -4.34 -0.682 6.895 1 92.31 209 ILE B N 1
ATOM 3504 C CA . ILE B 1 209 ? -4.461 0.729 6.543 1 92.31 209 ILE B CA 1
ATOM 3505 C C . ILE B 1 209 ? -3.463 1.073 5.438 1 92.31 209 ILE B C 1
ATOM 3507 O O . ILE B 1 209 ? -3.752 1.899 4.57 1 92.31 209 ILE B O 1
ATOM 3511 N N . LEU B 1 210 ? -2.354 0.404 5.469 1 92 210 LEU B N 1
ATOM 3512 C CA . LEU B 1 210 ? -1.284 0.723 4.531 1 92 210 LEU B CA 1
ATOM 3513 C C . LEU B 1 210 ? -1.679 0.339 3.107 1 92 210 LEU B C 1
ATOM 3515 O O . LEU B 1 210 ? -1.678 1.184 2.209 1 92 210 LEU B O 1
ATOM 3519 N N . PRO B 1 211 ? -2.078 -0.871 2.883 1 88.38 211 PRO B N 1
ATOM 3520 C CA . PRO B 1 211 ? -2.516 -1.202 1.524 1 88.38 211 PRO B CA 1
ATOM 3521 C C . PRO B 1 211 ? -3.787 -0.462 1.117 1 88.38 211 PRO B C 1
ATOM 3523 O O . PRO B 1 211 ? -3.973 -0.153 -0.063 1 88.38 211 PRO B O 1
ATOM 3526 N N . CYS B 1 212 ? -4.609 -0.136 2.043 1 91.62 212 CYS B N 1
ATOM 3527 C CA . CYS B 1 212 ? -5.832 0.601 1.744 1 91.62 212 CYS B CA 1
ATOM 3528 C C . CYS B 1 212 ? 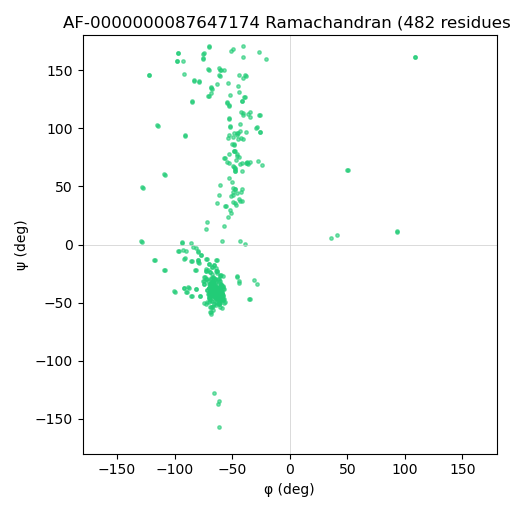-5.516 1.995 1.218 1 91.62 212 CYS B C 1
ATOM 3530 O O . CYS B 1 212 ? -6.039 2.408 0.183 1 91.62 212 CYS B O 1
ATOM 3532 N N . LEU B 1 213 ? -4.613 2.635 1.846 1 92.69 213 LEU B N 1
ATOM 3533 C CA . LEU B 1 213 ? -4.258 3.998 1.462 1 92.69 213 LEU B CA 1
ATOM 3534 C C . LEU B 1 213 ? -3.449 4.008 0.17 1 92.69 213 LEU B C 1
ATOM 3536 O O . LEU B 1 213 ? -3.514 4.965 -0.602 1 92.69 213 LEU B O 1
ATOM 3540 N N . ALA B 1 214 ? -2.768 2.963 -0.045 1 88.25 214 ALA B N 1
ATOM 3541 C CA . ALA B 1 214 ? -1.893 2.875 -1.212 1 88.25 214 ALA B CA 1
ATOM 3542 C C . ALA B 1 214 ? -2.701 2.896 -2.506 1 88.25 214 ALA B C 1
ATOM 3544 O O . ALA B 1 214 ? -2.154 3.141 -3.584 1 88.25 214 ALA B O 1
ATOM 3545 N N . GLN B 1 215 ? -3.934 2.645 -2.406 1 87.31 215 GLN B N 1
ATOM 3546 C CA . GLN B 1 215 ? -4.781 2.619 -3.594 1 87.31 215 GLN B CA 1
ATOM 3547 C C . GLN B 1 215 ? -5.16 4.031 -4.031 1 87.31 215 GLN B C 1
ATOM 3549 O O . GLN B 1 215 ? -5.637 4.234 -5.148 1 87.31 215 GLN B O 1
ATOM 3554 N N . ILE B 1 216 ? -4.969 4.945 -3.184 1 92.5 216 ILE 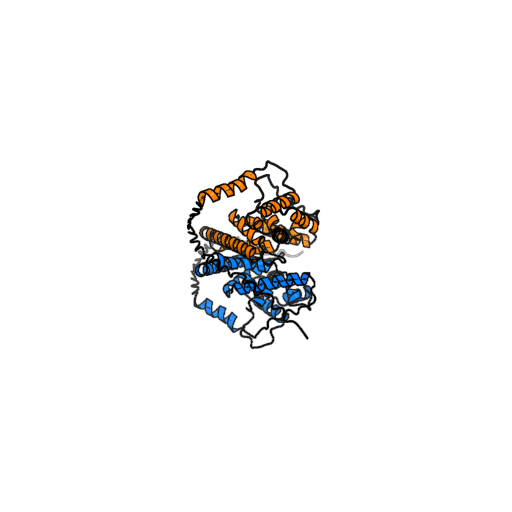B N 1
ATOM 3555 C CA . ILE B 1 216 ? -5.352 6.324 -3.461 1 92.5 216 ILE B CA 1
ATOM 3556 C C . ILE B 1 216 ? -4.238 7.023 -4.238 1 92.5 216 ILE B C 1
ATOM 3558 O O . ILE B 1 216 ? -3.096 7.082 -3.775 1 92.5 216 ILE B O 1
ATOM 3562 N N . THR B 1 217 ? -4.578 7.555 -5.395 1 92.44 217 THR B N 1
ATOM 3563 C CA . THR B 1 217 ? -3.586 8.227 -6.23 1 92.44 217 THR B CA 1
ATOM 3564 C C . THR B 1 217 ? -3.631 9.734 -6.016 1 92.44 217 THR B C 1
ATOM 3566 O O . THR B 1 217 ? -4.598 10.258 -5.461 1 92.44 217 THR B O 1
ATOM 3569 N N . ALA B 1 218 ? -2.561 10.344 -6.492 1 94.56 218 ALA B N 1
ATOM 3570 C CA . ALA B 1 218 ? -2.516 11.797 -6.438 1 94.56 218 ALA B CA 1
ATOM 3571 C C . ALA B 1 218 ? -3.674 12.414 -7.219 1 94.56 218 ALA B C 1
ATOM 3573 O O . ALA B 1 218 ? -4.25 13.422 -6.797 1 94.56 218 ALA B O 1
ATOM 3574 N N . GLU B 1 219 ? -4.023 11.797 -8.25 1 93.44 219 GLU B N 1
ATOM 3575 C CA . GLU B 1 219 ? -5.109 12.297 -9.086 1 93.44 219 GLU B CA 1
ATOM 3576 C C . GLU B 1 219 ? -6.453 12.18 -8.375 1 93.44 219 GLU B C 1
ATOM 3578 O O . GLU B 1 219 ? -7.32 13.039 -8.531 1 93.44 219 GLU B O 1
ATOM 3583 N N . ASP B 1 220 ? -6.609 11.086 -7.633 1 92.94 220 ASP B N 1
ATOM 3584 C CA . ASP B 1 220 ? -7.836 10.945 -6.852 1 92.94 220 ASP B CA 1
ATOM 3585 C C . ASP B 1 220 ? -8.008 12.109 -5.883 1 92.94 220 ASP B C 1
ATOM 3587 O O . ASP B 1 220 ? -9.086 12.695 -5.793 1 92.94 220 ASP B O 1
ATOM 3591 N N . VAL B 1 221 ? -6.973 12.453 -5.172 1 94.44 221 VAL B N 1
ATOM 3592 C CA . VAL B 1 221 ? -7.008 13.508 -4.16 1 94.44 221 VAL B CA 1
ATOM 3593 C C . VAL B 1 221 ? -7.176 14.867 -4.836 1 94.44 221 VAL B C 1
ATOM 3595 O O . VAL B 1 221 ? -7.969 15.695 -4.383 1 94.44 221 VAL B O 1
ATOM 3598 N N . ARG B 1 222 ? -6.441 15.07 -5.871 1 94.75 222 ARG B N 1
ATOM 3599 C CA . ARG B 1 222 ? -6.559 16.312 -6.613 1 94.75 222 ARG B CA 1
ATOM 3600 C C . ARG B 1 222 ? -7.988 16.547 -7.09 1 94.75 222 ARG B C 1
ATOM 3602 O O . ARG B 1 222 ? -8.539 17.625 -6.922 1 94.75 222 ARG B O 1
ATOM 3609 N N . ALA B 1 223 ? -8.57 15.57 -7.695 1 92.38 223 ALA B N 1
ATOM 3610 C CA . ALA B 1 223 ? -9.898 15.68 -8.281 1 92.38 223 ALA B CA 1
ATOM 3611 C C . ALA B 1 223 ? -10.945 16 -7.215 1 92.38 223 ALA B C 1
ATOM 3613 O O . ALA B 1 223 ? -11.906 16.719 -7.477 1 92.38 223 ALA B O 1
ATOM 3614 N N . HIS B 1 224 ? -10.695 15.531 -6.066 1 90.44 224 HIS B N 1
ATOM 3615 C CA . HIS B 1 224 ? -11.703 15.664 -5.02 1 90.44 224 HIS B CA 1
ATOM 3616 C C . HIS B 1 224 ? -11.484 16.938 -4.207 1 90.44 224 HIS B C 1
ATOM 3618 O O . HIS B 1 224 ? -12.445 17.641 -3.875 1 90.44 224 HIS B O 1
ATOM 3624 N N . PHE B 1 225 ? -10.297 17.297 -3.961 1 91.06 225 PHE B N 1
ATOM 3625 C CA . PHE B 1 225 ? -10.039 18.375 -3.01 1 91.06 225 PHE B CA 1
ATOM 3626 C C . PHE B 1 225 ? -9.547 19.625 -3.727 1 91.06 225 PHE B C 1
ATOM 3628 O O . PHE B 1 225 ? -9.578 20.719 -3.166 1 91.06 225 PHE B O 1
ATOM 3635 N N . PHE B 1 226 ? -9.031 19.375 -4.918 1 92.56 226 PHE B N 1
ATOM 3636 C CA . PHE B 1 226 ? -8.438 20.484 -5.656 1 92.56 226 PHE B CA 1
ATOM 3637 C C . PHE B 1 226 ? -9.016 20.562 -7.066 1 92.56 226 PHE B C 1
ATOM 3639 O O . PHE B 1 226 ? -8.266 20.656 -8.047 1 92.56 226 PHE B O 1
ATOM 3646 N N . ALA B 1 227 ? -10.281 20.531 -7.23 1 85.56 227 ALA B N 1
ATOM 3647 C CA . ALA B 1 227 ? -10.977 20.375 -8.508 1 85.56 227 ALA B CA 1
ATOM 3648 C C . ALA B 1 227 ? -10.602 21.469 -9.484 1 85.56 227 ALA B C 1
ATOM 3650 O O . ALA B 1 227 ? -10.578 21.25 -10.695 1 85.56 227 ALA B O 1
ATOM 3651 N N . GLU B 1 228 ? -10.234 22.594 -9.047 1 88.5 228 GLU B N 1
ATOM 3652 C CA . GLU B 1 228 ? -9.969 23.719 -9.922 1 88.5 228 GLU B CA 1
ATOM 3653 C C . GLU B 1 228 ? -8.492 23.797 -10.297 1 88.5 228 GLU B C 1
ATOM 3655 O O . GLU B 1 228 ? -8.094 24.672 -11.062 1 88.5 228 GLU B O 1
ATOM 3660 N N . LYS B 1 229 ? -7.758 22.891 -9.852 1 92.38 229 LYS B N 1
ATOM 3661 C CA . LYS B 1 229 ? -6.316 22.922 -10.086 1 92.38 229 LYS B CA 1
ATOM 3662 C C . LYS B 1 229 ? -5.852 21.672 -10.812 1 92.38 229 LYS B C 1
ATOM 3664 O O . LYS B 1 229 ? -6.426 20.594 -10.641 1 92.38 229 LYS B O 1
ATOM 3669 N N . SER B 1 230 ? -4.875 21.875 -11.633 1 95.31 230 SER B N 1
ATOM 3670 C CA . SER B 1 230 ? -4.219 20.719 -12.227 1 95.31 230 SER B CA 1
ATOM 3671 C C . SER B 1 230 ? -3.297 20.031 -11.227 1 95.31 230 SER B C 1
ATOM 3673 O O . SER B 1 230 ? -2.922 20.609 -10.211 1 95.31 230 SER B O 1
ATOM 3675 N N . LEU B 1 231 ? -2.982 18.828 -11.477 1 95.25 231 LEU B N 1
ATOM 3676 C CA . LEU B 1 231 ? -2.068 18.094 -10.609 1 95.25 231 LEU B CA 1
ATOM 3677 C C . LEU B 1 231 ? -0.709 18.781 -10.539 1 95.25 231 LEU B C 1
ATOM 3679 O O . LEU B 1 231 ? -0.099 18.859 -9.477 1 95.25 231 LEU B O 1
ATOM 3683 N N . ALA B 1 232 ? -0.283 19.25 -11.656 1 95.75 232 ALA B N 1
ATOM 3684 C CA . ALA B 1 232 ? 0.998 19.953 -11.711 1 95.75 232 ALA B CA 1
ATOM 3685 C C . ALA B 1 232 ? 0.986 21.188 -10.805 1 95.75 232 ALA B C 1
ATOM 3687 O O . ALA B 1 232 ? 1.987 21.5 -10.156 1 95.75 232 ALA B O 1
ATOM 3688 N N . ASP B 1 233 ? -0.101 21.875 -10.781 1 95.31 233 ASP B N 1
ATOM 3689 C CA . ASP B 1 233 ? -0.229 23.047 -9.93 1 95.31 233 ASP B CA 1
ATOM 3690 C C . ASP B 1 233 ? -0.164 22.672 -8.453 1 95.31 233 ASP B C 1
ATOM 3692 O O . ASP B 1 233 ? 0.483 23.359 -7.656 1 95.31 233 ASP B O 1
ATOM 3696 N N . VAL B 1 234 ? -0.849 21.594 -8.125 1 95.81 234 VAL B N 1
ATOM 3697 C CA . VAL B 1 234 ? -0.852 21.141 -6.734 1 95.81 234 VAL B CA 1
ATOM 3698 C C . VAL B 1 234 ? 0.558 20.719 -6.324 1 95.81 234 VAL B C 1
ATOM 3700 O O . VAL B 1 234 ? 1.023 21.062 -5.238 1 95.81 234 VAL B O 1
ATOM 3703 N N . GLU B 1 235 ? 1.196 20 -7.18 1 94.94 235 GLU B N 1
ATOM 3704 C CA . GLU B 1 235 ? 2.551 19.531 -6.898 1 94.94 235 GLU B CA 1
ATOM 3705 C C . GLU B 1 235 ? 3.525 20.703 -6.793 1 94.94 235 GLU B C 1
ATOM 3707 O O . GLU B 1 235 ? 4.449 20.672 -5.973 1 94.94 235 GLU B O 1
ATOM 3712 N N . SER B 1 236 ? 3.307 21.719 -7.602 1 94.94 236 SER B N 1
ATOM 3713 C CA . SER B 1 236 ? 4.121 22.938 -7.512 1 94.94 236 SER B CA 1
ATOM 3714 C C . SER B 1 236 ? 3.912 23.641 -6.18 1 94.94 236 SER B C 1
ATOM 3716 O O . SER B 1 236 ? 4.859 24.172 -5.602 1 94.94 236 SER B O 1
ATOM 3718 N N . MET B 1 237 ? 2.701 23.703 -5.715 1 94.19 237 MET B N 1
ATOM 3719 C CA . MET B 1 237 ? 2.387 24.266 -4.41 1 94.19 237 MET B CA 1
ATOM 3720 C C . MET B 1 237 ? 3.111 23.516 -3.299 1 94.19 237 MET B C 1
ATOM 3722 O O . MET B 1 237 ? 3.637 24.125 -2.367 1 94.19 237 MET B O 1
ATOM 3726 N N . CYS B 1 238 ? 3.145 22.219 -3.438 1 94.56 238 CYS B N 1
ATOM 3727 C CA . CYS B 1 238 ? 3.84 21.391 -2.461 1 94.56 238 CYS B CA 1
ATOM 3728 C C . CYS B 1 238 ? 5.336 21.672 -2.469 1 94.56 238 CYS B C 1
ATOM 3730 O O . CYS B 1 238 ? 5.945 21.844 -1.411 1 94.56 238 CYS B O 1
ATOM 3732 N N . GLU B 1 239 ? 5.852 21.734 -3.646 1 94.75 239 GLU B N 1
ATOM 3733 C CA . GLU B 1 239 ? 7.285 21.969 -3.777 1 94.75 239 GLU B CA 1
ATOM 3734 C C . GLU B 1 239 ? 7.691 23.312 -3.188 1 94.75 239 GLU B C 1
ATOM 3736 O O . GLU B 1 239 ? 8.742 23.422 -2.549 1 94.75 239 GLU B O 1
ATOM 3741 N N . SER B 1 240 ? 6.895 24.312 -3.367 1 94.56 240 SER B N 1
ATOM 3742 C CA . SER B 1 240 ? 7.195 25.656 -2.893 1 94.56 240 SER B CA 1
ATOM 3743 C C . SER B 1 240 ? 7.059 25.75 -1.377 1 94.56 240 SER B C 1
ATOM 3745 O O . SER B 1 240 ? 7.637 26.641 -0.75 1 94.56 240 SER B O 1
ATOM 3747 N N . ALA B 1 241 ? 6.312 24.891 -0.772 1 95.19 241 ALA B N 1
ATOM 3748 C CA . ALA B 1 241 ? 6.047 24.938 0.663 1 95.19 241 ALA B CA 1
ATOM 3749 C C . ALA B 1 241 ? 7.145 24.234 1.45 1 95.19 241 ALA B C 1
ATOM 3751 O O . ALA B 1 241 ? 7.211 24.344 2.676 1 95.19 241 ALA B O 1
ATOM 3752 N N . VAL B 1 242 ? 7.969 23.453 0.708 1 95.06 242 VAL B N 1
ATOM 3753 C CA . VAL B 1 242 ? 9.023 22.703 1.39 1 95.06 242 VAL B CA 1
ATOM 3754 C C . VAL B 1 242 ? 10.094 23.672 1.886 1 95.06 242 VAL B C 1
ATOM 3756 O O . VAL B 1 242 ? 10.555 24.531 1.137 1 95.06 242 VAL B O 1
ATOM 3759 N N . LEU B 1 243 ? 10.391 23.547 3.17 1 86.94 243 LEU B N 1
ATOM 3760 C CA . LEU B 1 243 ? 11.406 24.375 3.807 1 86.94 243 LEU B CA 1
ATOM 3761 C C . LEU B 1 243 ? 12.773 23.719 3.744 1 86.94 243 LEU B C 1
ATOM 3763 O O . LEU B 1 243 ? 12.875 22.484 3.752 1 86.94 243 LEU B O 1
#

pLDDT: mean 71.29, std 29.4, range [17.08, 97.25]

InterPro domains:
  IPR035500 Nuclear hormone receptor-like domain superfamily [G3DSA:1.10.565.10] (17-236)
  IPR035500 Nuclear hormone receptor-like domain superfamily [SSF48508] (5-227)
  IPR050274 Nuclear hormone receptor family NR2 subfamily [PTHR24083] (3-228)

Organism: Ancylostoma caninum (NCBI:txid29170)

Secondary structure (DSSP, 8-state):
--------------------------------------TTHHHHHHHHHHHHTT---S-----HHHHHHHHHHHHHHSHHHHTS-HHHHHHHHHHHHHHHHHHHHHTT-S-S-S-------------HHHHHHHHHHHHHHHHHHHHT--HHHHHHHHHHHH--TTSTT-S-HHHHHHHHHHHHHHHHHHHHHHHHHH-HHHHHGGGGHHHHHHT--HHHHHHHH-TTS-HHHHHHHHHHH--/--------------------------------------HHHHHHHHHHHHHHTT---S-----HHHHHHHHHHHHHTSHHHHTS-HHHHHHHHHHHHHHHHHHHHHTT-S-S-S-------------HHHHHHHHHHHHHHHHHHHHT--HHHHHHHHHHHH--TTSTT-S-HHHHHHHHHHHHHHHHHHHHHHHHHH-HHHHHGGGGHHHHHHT--HHHHHHHH-TTS-HHHHHHHHHHH--

Sequence (486 aa):
MGAVQHERALGEKERRRNEAPATCNRNFVKTTTTLTCDPSQASSQRQERAKNNFSISRLVAPSSESFLVSLIRWWSSSPPLSSLAVEDRKILLGNSWHLVFFLSRISQLAPPQGTSRPTQVTRAAPDSAKSLGYEKMTFARKFVESLRLSPLELWSISNILLFRPECTGLKSRNQIREIQAQAAALLTGCLNARAALQGAVQSSVLLLILPCLAQITAEDVRAHFFAEKSLADVESMCESAVLMGAVQHERALGEKERRRNEAPATCNRNFVKTTTTLTCDPSQASSQRQERAKNNFSISRLVAPSSESFLVSLIRWWSSSPPLSSLAVEDRKILLGNSWHLVFFLSRISQLAPPQGTSRPTQVTRAAPDSAKSLGYEKMTFARKFVESLRLSPLELWSISNILLFRPECTGLKSRNQIREIQAQAAALLTGCLNARAALQGAVQSSVLLLILPCLAQITAEDVRAHFFAEKSLADVESMCESAVL

Radius of gyration: 32.58 Å; Cα contacts (8 Å, |Δi|>4): 454; chains: 2; bounding box: 177×63×58 Å